Protein AF-A0A7V3K1T1-F1 (afdb_monomer_lite)

Foldseek 3Di:
DDDDDDDDDDDDDDDDDDDDDDDDDDDDDDDDDDDDDDDDDDDDDDDDDDDDDDDDPPPPDPCPDDDPVRVVVVVVVVVVVVVVVVVVVCVVCVVVVVVVVVVVVLVVLLVLLLVVCVVPPCQQLNSQQLQPHVHGDHRLLDPCNLVPDDLVRQLCCQQQPDPLEPGHHQDVVRVHDDHSSNSSSNSSNSNVSVVVSDPPVSPLPPCPVLVVCVVPPCVAQNSLQCGDPVHRRRLLDCLNLVPQDLVNQLCCQQCPDVVRPGHHCVSPDDPSSSVSNSVVSNVSVVVDDPLLQLLVVCCPPPCVAQNSQNCGDPNGNGRLLCVLLVDDLVRQLCCQQCNDDPGHGQEVVNPHRDYPSNSVSNSVSSNVSNPDDHDPDQDQQALVLLLVLCCVQPCVQQNSLQCGDPNGNDRCLDLVNLVVCDLVNLVVCQQCPDPPGPGDHCNVVDDPSNSSNNVVNSVVSNVVVVVVD

Sequence (469 aa):
MPVPRRGLQHQGGGLGRAAAAAAGLLPGGGGQRHRGGGYERPEPPDAVRRQPGDGGVTRVEPRTALTDTDRKLLIGLALTLVLVLVLGVVILAEPTRLTRTEAAFTRAAVARGEELFATHCATCHGPEGRGDGKTPAPGLNNRAFLEGATDADIQETITYGRPGTRMRAFGLQRGGPLGDQQIQDLVAFIRHWEAVAEVLPTPTPQVDPEALYASRCVQCHGLTGEGTAALPLALRAHAYLDQATEAAMRAQIQEGKPAIGMPACAPDLNEVQVDALVAFLQGWRASLPPLVDGETLYRRYCAVCHGAEGQGTALAPVDLRSAAAQSGEEALRRAIVEGRGAMPPWGWEAGGPLSREQVEALVQVLRRWGGAEPGPTPPAPDALRGAALFARHCASCHGDLGEGGAIVERAIRSAEVLDRTTPERLRSLLETGLPGRAMPAFKGVLSEQDVRDLLALFQKWKWALLFER

pLDDT: mean 77.16, std 18.24, range [28.92, 97.94]

Radius of gyration: 47.08 Å; chains: 1; bounding box: 145×68×111 Å

Secondary structure (DSSP, 8-state):
--PPPPP---------------------------------------------------------S--HHHHHHHHHHHHHHHHHHHHHHHHHHHHHHHHHHHHHHHHHHHHHHHHHHHHHTHHHH-TTSSS-SSS----SS-HHHHHHS-HHHHHHHHHH--TTSS----BGGGT-SB-HHHHHHHHHHHHHGGGT------------HHHHHHHHTHHHH-TTS---SS----TT-HHHHTT--HHHHHHHHHH-BGGGTBPP-TTT--HHHHHHHHHHHHHHHHHSPPTT-HHHHHHHHTHHHH-TTS---SSS---HHHHHHTS-HHHHHHHHHT-BTTBPP-BGGGT-SB-HHHHHHHHHHHHHHHHSPPPP-PPPP-HHHHHHHHHHHTHHHH-TTS---SS--S-TTSHHHHTT--HHHHHHHHHH-BTTTTB---BTTB-HHHHHHHHHHHHHHHHHHHH--

Structure (mmCIF, N/CA/C/O backbone):
data_AF-A0A7V3K1T1-F1
#
_entry.id   AF-A0A7V3K1T1-F1
#
loop_
_atom_site.group_PDB
_atom_site.id
_atom_site.type_symbol
_atom_site.label_atom_id
_atom_site.label_alt_id
_atom_site.label_comp_id
_atom_site.label_asym_id
_atom_site.label_entity_id
_atom_site.label_seq_id
_atom_site.pdbx_PDB_ins_code
_atom_site.Cartn_x
_atom_site.Cartn_y
_atom_site.Cartn_z
_atom_site.occupancy
_atom_site.B_iso_or_equiv
_atom_site.auth_seq_id
_atom_site.auth_comp_id
_atom_site.auth_asym_id
_atom_site.auth_atom_id
_atom_site.pdbx_PDB_model_num
ATOM 1 N N . MET A 1 1 ? 27.559 -18.312 32.005 1.00 41.06 1 MET A N 1
ATOM 2 C CA . MET A 1 1 ? 28.535 -18.324 30.894 1.00 41.06 1 MET A CA 1
ATOM 3 C C . MET A 1 1 ? 28.214 -17.203 29.901 1.00 41.06 1 MET A C 1
ATOM 5 O O . MET A 1 1 ? 27.396 -17.435 29.021 1.00 41.06 1 MET A O 1
ATOM 9 N N . PRO A 1 2 ? 28.790 -15.995 30.029 1.00 40.94 2 PRO A N 1
ATOM 10 C CA . PRO A 1 2 ? 28.776 -14.988 28.966 1.00 40.94 2 PRO A CA 1
ATOM 11 C C . PRO A 1 2 ? 30.156 -14.864 28.290 1.00 40.94 2 PRO A C 1
ATOM 13 O O . PRO A 1 2 ? 31.184 -14.857 28.964 1.00 40.94 2 PRO A O 1
ATOM 16 N N . VAL A 1 3 ? 30.182 -14.742 26.960 1.00 39.78 3 VAL A N 1
ATOM 17 C CA . VAL A 1 3 ? 31.407 -14.489 26.174 1.00 39.78 3 VAL A CA 1
ATOM 18 C C . VAL A 1 3 ? 31.577 -12.971 25.980 1.00 39.78 3 VAL A C 1
ATOM 20 O O . VAL A 1 3 ? 30.594 -12.305 25.648 1.00 39.78 3 VAL A O 1
ATOM 23 N N . PRO A 1 4 ? 32.775 -12.386 26.182 1.00 47.38 4 PRO A N 1
ATOM 24 C CA . PRO A 1 4 ? 32.963 -10.937 26.122 1.00 47.38 4 PRO A CA 1
ATOM 25 C C . PRO A 1 4 ? 33.127 -10.407 24.689 1.00 47.38 4 PRO A C 1
ATOM 27 O O . PRO A 1 4 ? 33.780 -11.023 23.845 1.00 47.38 4 PRO A O 1
ATOM 30 N N . ARG A 1 5 ? 32.614 -9.196 24.434 1.00 37.78 5 ARG A N 1
ATOM 31 C CA . ARG A 1 5 ? 32.938 -8.418 23.226 1.00 37.78 5 ARG A CA 1
ATOM 32 C C . ARG A 1 5 ? 34.354 -7.846 23.340 1.00 37.78 5 ARG A C 1
ATOM 34 O O . ARG A 1 5 ? 34.645 -7.109 24.279 1.00 37.78 5 ARG A O 1
ATOM 41 N N . ARG A 1 6 ? 35.218 -8.133 22.361 1.00 38.25 6 ARG A N 1
ATOM 42 C CA . ARG A 1 6 ? 36.515 -7.455 22.195 1.00 38.25 6 ARG A CA 1
ATOM 43 C C . ARG A 1 6 ? 36.308 -6.132 21.460 1.00 38.25 6 ARG A C 1
ATOM 45 O O . ARG A 1 6 ? 35.876 -6.136 20.313 1.00 38.25 6 ARG A O 1
ATOM 52 N N . GLY A 1 7 ? 36.648 -5.022 22.107 1.00 34.00 7 GLY A N 1
ATOM 53 C CA . GLY A 1 7 ? 36.913 -3.765 21.412 1.00 34.00 7 GLY A CA 1
ATOM 54 C C . GLY A 1 7 ? 38.353 -3.737 20.900 1.00 34.00 7 GLY A C 1
ATOM 55 O O . GLY A 1 7 ? 39.248 -4.277 21.552 1.00 34.00 7 GLY A O 1
ATOM 56 N N . LEU A 1 8 ? 38.579 -3.083 19.762 1.00 36.47 8 LEU A N 1
ATOM 57 C CA . LEU A 1 8 ? 39.904 -2.651 19.327 1.00 36.47 8 LEU A CA 1
ATOM 58 C C . LEU A 1 8 ? 39.848 -1.160 19.006 1.00 36.47 8 LEU A C 1
ATOM 60 O O . LEU A 1 8 ? 38.971 -0.691 18.285 1.00 36.47 8 LEU A O 1
ATOM 64 N N . GLN A 1 9 ? 40.770 -0.426 19.617 1.00 37.00 9 GLN A N 1
ATOM 65 C CA . GLN A 1 9 ? 40.949 1.008 19.447 1.00 37.00 9 GLN A CA 1
ATOM 66 C C . GLN A 1 9 ? 41.808 1.260 18.206 1.00 37.00 9 GLN A C 1
ATOM 68 O O . GLN A 1 9 ? 42.783 0.545 17.992 1.00 37.00 9 GLN A O 1
ATOM 73 N N . HIS A 1 10 ? 41.531 2.333 17.470 1.00 34.31 10 HIS A N 1
ATOM 74 C CA . HIS A 1 10 ? 42.547 2.996 16.656 1.00 34.31 10 HIS A CA 1
ATOM 75 C C . HIS A 1 10 ? 42.448 4.508 16.858 1.00 34.31 10 HIS A C 1
ATOM 77 O O . HIS A 1 10 ? 41.385 5.103 16.695 1.00 34.31 10 HIS A O 1
ATOM 83 N N . GLN A 1 11 ? 43.568 5.114 17.253 1.00 36.53 11 GLN A N 1
ATOM 84 C CA . GLN A 1 11 ? 43.743 6.562 17.322 1.00 36.53 11 GLN A CA 1
ATOM 85 C C . GLN A 1 11 ? 44.479 7.067 16.078 1.00 36.53 11 GLN A C 1
ATOM 87 O O . GLN A 1 11 ? 45.359 6.379 15.567 1.00 36.53 11 GLN A O 1
ATOM 92 N N . GLY A 1 12 ? 44.225 8.333 15.735 1.00 31.45 12 GLY A N 1
ATOM 93 C CA . GLY A 1 12 ? 45.253 9.233 15.204 1.00 31.45 12 GLY A CA 1
ATOM 94 C C . GLY A 1 12 ? 45.353 9.343 13.682 1.00 31.45 12 GLY A C 1
ATOM 95 O O . GLY A 1 12 ? 45.564 8.356 12.988 1.00 31.45 12 GLY A O 1
ATOM 96 N N . GLY A 1 13 ? 45.290 10.583 13.182 1.00 28.92 13 GLY A N 1
ATOM 97 C CA . GLY A 1 13 ? 45.621 10.915 11.790 1.00 28.92 13 GLY A CA 1
ATOM 98 C C . GLY A 1 13 ? 44.595 11.809 11.097 1.00 28.92 13 GLY A C 1
ATOM 99 O O . GLY A 1 13 ? 43.951 11.383 10.146 1.00 28.92 13 GLY A O 1
ATOM 100 N N . GLY A 1 14 ? 44.425 13.048 11.563 1.00 31.55 14 GLY A N 1
ATOM 101 C CA . GLY A 1 14 ? 43.681 14.049 10.793 1.00 31.55 14 GLY A CA 1
ATOM 102 C C . GLY A 1 14 ? 44.547 14.686 9.702 1.00 31.55 14 GLY A C 1
ATOM 103 O O . GLY A 1 14 ? 45.769 14.667 9.810 1.00 31.55 14 GLY A O 1
ATOM 104 N N . LEU A 1 15 ? 43.907 15.291 8.697 1.00 35.00 15 LEU A N 1
ATOM 105 C CA . LEU A 1 15 ? 44.185 16.648 8.192 1.00 35.00 15 LEU A CA 1
ATOM 106 C C . LEU A 1 15 ? 43.152 17.005 7.105 1.00 35.00 15 LEU A C 1
ATOM 108 O O . LEU A 1 15 ? 42.730 16.156 6.323 1.00 35.00 15 LEU A O 1
ATOM 112 N N . GLY A 1 16 ? 42.685 18.255 7.108 1.00 32.28 16 GLY A N 1
ATOM 113 C CA . GLY A 1 16 ? 41.546 18.687 6.293 1.00 32.28 16 GLY A CA 1
ATOM 114 C C . GLY A 1 16 ? 41.885 18.954 4.824 1.00 32.28 16 GLY A C 1
ATOM 115 O O . GLY A 1 16 ? 43.001 19.343 4.486 1.00 32.28 16 GLY A O 1
ATOM 116 N N . ARG A 1 17 ? 40.881 18.823 3.950 1.00 34.41 17 ARG A N 1
ATOM 117 C CA . ARG A 1 17 ? 40.935 19.321 2.569 1.00 34.41 17 ARG A CA 1
ATOM 118 C C . ARG A 1 17 ? 40.365 20.736 2.499 1.00 34.41 17 ARG A C 1
ATOM 120 O O . ARG A 1 17 ? 39.154 20.913 2.427 1.00 34.41 17 ARG A O 1
ATOM 127 N N . ALA A 1 18 ? 41.250 21.728 2.499 1.00 32.50 18 ALA A N 1
ATOM 128 C CA . ALA A 1 18 ? 40.925 23.076 2.045 1.00 32.50 18 ALA A CA 1
ATOM 129 C C . ALA A 1 18 ? 41.037 23.156 0.512 1.00 32.50 18 ALA A C 1
ATOM 131 O O . ALA A 1 18 ? 41.880 22.490 -0.091 1.00 32.50 18 ALA A O 1
ATOM 132 N N . ALA A 1 19 ? 40.193 23.976 -0.111 1.00 36.78 19 ALA A N 1
ATOM 133 C CA . ALA A 1 19 ? 40.295 24.304 -1.528 1.00 36.78 19 ALA A CA 1
ATOM 134 C C . ALA A 1 19 ? 41.406 25.339 -1.777 1.00 36.78 19 ALA A C 1
ATOM 136 O O . ALA A 1 19 ? 41.605 26.235 -0.958 1.00 36.78 19 ALA A O 1
ATOM 137 N N . ALA A 1 20 ? 42.065 25.269 -2.936 1.00 32.50 20 ALA A N 1
ATOM 138 C CA . ALA A 1 20 ? 42.825 26.384 -3.501 1.00 32.50 20 ALA A CA 1
ATOM 139 C C . ALA A 1 20 ? 42.982 26.223 -5.020 1.00 32.50 20 ALA A C 1
ATOM 141 O O . ALA A 1 20 ? 43.190 25.117 -5.517 1.00 32.50 20 ALA A O 1
ATOM 142 N N . ALA A 1 21 ? 42.915 27.344 -5.737 1.00 37.44 21 ALA A N 1
ATOM 143 C CA . ALA A 1 21 ? 43.269 27.454 -7.147 1.00 37.44 21 ALA A CA 1
ATOM 144 C C . ALA A 1 21 ? 44.612 28.189 -7.300 1.00 37.44 21 ALA A C 1
ATOM 146 O O . ALA A 1 21 ? 44.905 29.100 -6.529 1.00 37.44 21 ALA A O 1
ATOM 147 N N . ALA A 1 22 ? 45.388 27.819 -8.319 1.00 31.42 22 ALA A N 1
ATOM 148 C CA . ALA A 1 22 ? 46.518 28.561 -8.895 1.00 31.42 22 ALA A CA 1
ATOM 149 C C . ALA A 1 22 ? 46.812 27.906 -10.267 1.00 31.42 22 ALA A C 1
ATOM 151 O O . ALA A 1 22 ? 46.767 26.684 -10.353 1.00 31.42 22 ALA A O 1
ATOM 152 N N . ALA A 1 23 ? 47.016 28.562 -11.414 1.00 34.00 23 ALA A N 1
ATOM 153 C CA . ALA A 1 23 ? 47.494 29.907 -11.747 1.00 34.00 23 ALA A CA 1
ATOM 154 C C . ALA A 1 23 ? 48.959 30.175 -11.356 1.00 34.00 23 ALA A C 1
ATOM 156 O O . ALA A 1 23 ? 49.234 30.573 -10.230 1.00 34.00 23 ALA A O 1
ATOM 157 N N . GLY A 1 24 ? 49.884 30.056 -12.320 1.00 32.94 24 GLY A N 1
ATOM 158 C CA . GLY A 1 24 ? 51.157 30.782 -12.247 1.00 32.94 24 GLY A CA 1
ATOM 159 C C . GLY A 1 24 ? 52.410 30.115 -12.827 1.00 32.94 24 GLY A C 1
ATOM 160 O O . GLY A 1 24 ? 52.912 29.143 -12.282 1.00 32.94 24 GLY A O 1
ATOM 161 N N . LEU A 1 25 ? 52.985 30.824 -13.806 1.00 34.50 25 LEU A N 1
ATOM 162 C CA . LEU A 1 25 ? 54.395 31.253 -13.846 1.00 34.50 25 LEU A CA 1
ATOM 163 C C . LEU A 1 25 ? 55.496 30.328 -14.409 1.00 34.50 25 LEU A C 1
ATOM 165 O O . LEU A 1 25 ? 55.768 29.221 -13.958 1.00 34.50 25 LEU A O 1
ATOM 169 N N . LEU A 1 26 ? 56.215 30.932 -15.362 1.00 45.44 26 LEU A N 1
ATOM 170 C CA . LEU A 1 26 ? 57.571 30.609 -15.805 1.00 45.44 26 LEU A CA 1
ATOM 171 C C . LEU A 1 26 ? 58.584 30.808 -14.663 1.00 45.44 26 LEU A C 1
ATOM 173 O O . LEU A 1 26 ? 58.373 31.655 -13.791 1.00 45.44 26 LEU A O 1
ATOM 177 N N . PRO A 1 27 ? 59.764 30.180 -14.770 1.00 48.81 27 PRO A N 1
ATOM 178 C CA . PRO A 1 27 ? 60.975 30.998 -14.702 1.00 48.81 27 PRO A CA 1
ATOM 179 C C . PRO A 1 27 ? 62.009 30.632 -15.777 1.00 48.81 27 PRO A C 1
ATOM 181 O O . PRO A 1 27 ? 62.099 29.494 -16.232 1.00 48.81 27 PRO A O 1
ATOM 184 N N . GLY A 1 28 ? 62.834 31.609 -16.154 1.00 38.50 28 GLY A N 1
ATOM 185 C CA . GLY A 1 28 ? 64.087 31.367 -16.872 1.00 38.50 28 GLY A CA 1
ATOM 186 C C . GLY A 1 28 ? 65.295 31.514 -15.945 1.00 38.50 28 GLY A C 1
ATOM 187 O O . GLY A 1 28 ? 65.169 32.040 -14.840 1.00 38.50 28 GLY A O 1
ATOM 188 N N . GLY A 1 29 ? 66.480 31.130 -16.426 1.00 34.00 29 GLY A N 1
ATOM 189 C CA . GLY A 1 29 ? 67.748 31.571 -15.838 1.00 34.00 29 GLY A CA 1
ATOM 190 C C . GLY A 1 29 ? 68.872 30.533 -15.814 1.00 34.00 29 GLY A C 1
ATOM 191 O O . GLY A 1 29 ? 68.655 29.370 -15.502 1.00 34.00 29 GLY A O 1
ATOM 192 N N . GLY A 1 30 ? 70.096 31.016 -16.052 1.00 32.69 30 GLY A N 1
ATOM 193 C CA . GLY A 1 30 ? 71.321 30.410 -15.520 1.00 32.69 30 GLY A CA 1
ATOM 194 C C . GLY A 1 30 ? 71.983 29.325 -16.371 1.00 32.69 30 GLY A C 1
ATOM 195 O O . GLY A 1 30 ? 71.733 28.140 -16.191 1.00 32.69 30 GLY A O 1
ATO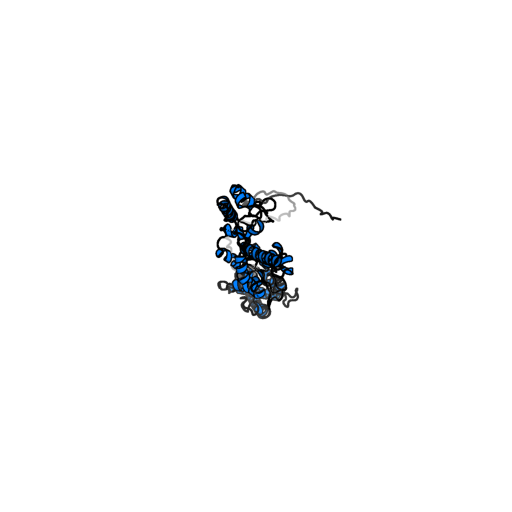M 196 N N . GLY A 1 31 ? 72.937 29.719 -17.217 1.00 39.06 31 GLY A N 1
ATOM 197 C CA . GLY A 1 31 ? 73.970 28.794 -17.695 1.00 39.06 31 GLY A CA 1
ATOM 198 C C . GLY A 1 31 ? 75.187 28.787 -16.765 1.00 39.06 31 GLY A C 1
ATOM 199 O O . GLY A 1 31 ? 75.451 29.781 -16.089 1.00 39.06 31 GLY A O 1
ATOM 200 N N . GLN A 1 32 ? 75.990 27.720 -16.796 1.00 37.66 32 GLN A N 1
ATOM 201 C CA . GLN A 1 32 ? 77.400 27.784 -16.395 1.00 37.66 32 GLN A CA 1
ATOM 202 C C . GLN A 1 32 ? 78.265 26.744 -17.127 1.00 37.66 32 GLN A C 1
ATOM 204 O O . GLN A 1 32 ? 77.771 25.863 -17.824 1.00 37.66 32 GLN A O 1
ATOM 209 N N . ARG A 1 33 ? 79.581 26.954 -17.054 1.00 41.62 33 ARG A N 1
ATOM 210 C CA . ARG A 1 33 ? 80.628 26.328 -17.882 1.00 41.62 33 ARG A CA 1
ATOM 211 C C . ARG A 1 33 ? 81.125 25.022 -17.249 1.00 41.62 33 ARG A C 1
ATOM 213 O O . ARG A 1 33 ? 81.085 24.918 -16.032 1.00 41.62 33 ARG A O 1
ATOM 220 N N . HIS A 1 34 ? 81.768 24.140 -18.025 1.00 37.50 34 HIS A N 1
ATOM 221 C CA . HIS A 1 34 ? 83.232 23.914 -17.952 1.00 37.50 34 HIS A CA 1
ATOM 222 C C . HIS A 1 34 ? 83.733 22.783 -18.881 1.00 37.50 34 HIS A C 1
ATOM 224 O O . HIS A 1 34 ? 83.041 21.796 -19.047 1.00 37.50 34 HIS A O 1
ATOM 230 N N . ARG A 1 35 ? 84.963 22.977 -19.412 1.00 40.00 35 ARG A N 1
ATOM 231 C CA . ARG A 1 35 ? 86.059 22.020 -19.765 1.00 40.00 35 ARG A CA 1
ATOM 232 C C . ARG A 1 35 ? 85.698 20.631 -20.359 1.00 40.00 35 ARG A C 1
ATOM 234 O O . ARG A 1 35 ? 84.868 19.926 -19.823 1.00 40.00 35 ARG A O 1
ATOM 241 N N . GLY A 1 36 ? 86.393 20.093 -21.365 1.00 37.91 36 GLY A N 1
ATOM 242 C CA . GLY A 1 36 ? 87.616 20.521 -22.063 1.00 37.91 36 GLY A CA 1
ATOM 243 C C . GLY A 1 36 ? 88.569 19.332 -22.297 1.00 37.91 36 GLY A C 1
ATOM 244 O O . GLY A 1 36 ? 88.809 18.570 -21.368 1.00 37.91 36 GLY A O 1
ATOM 245 N N . GLY A 1 37 ? 89.130 19.195 -23.504 1.00 35.72 37 GLY A N 1
ATOM 246 C CA . GLY A 1 37 ? 90.118 18.162 -23.859 1.00 35.72 37 GLY A CA 1
ATOM 247 C C . GLY A 1 37 ? 90.673 18.366 -25.278 1.00 35.72 37 GLY A C 1
ATOM 248 O O . GLY A 1 37 ? 89.904 18.685 -26.180 1.00 35.72 37 GLY A O 1
ATOM 249 N N . GLY A 1 38 ? 91.998 18.250 -25.454 1.00 39.59 38 GLY A N 1
ATOM 250 C CA . GLY A 1 38 ? 92.668 18.200 -26.773 1.00 39.59 38 GLY A CA 1
ATOM 251 C C . GLY A 1 38 ? 92.650 16.777 -27.361 1.00 39.59 38 GLY A C 1
ATOM 252 O O . GLY A 1 38 ? 91.984 15.912 -26.803 1.00 39.59 38 GLY A O 1
ATOM 253 N N . TYR A 1 39 ? 93.368 16.423 -28.430 1.00 33.09 39 TYR A N 1
ATOM 254 C CA . TYR A 1 39 ? 94.372 17.128 -29.261 1.00 33.09 39 TYR A CA 1
ATOM 255 C C . TYR A 1 39 ? 93.810 17.343 -30.703 1.00 33.09 39 TYR A C 1
ATOM 257 O O . TYR A 1 39 ? 92.598 17.252 -30.870 1.00 33.09 39 TYR A O 1
ATOM 265 N N . GLU A 1 40 ? 94.504 17.716 -31.790 1.00 40.50 40 GLU A N 1
ATOM 266 C CA . GLU A 1 40 ? 95.937 17.800 -32.162 1.00 40.50 40 GLU A CA 1
ATOM 267 C C . GLU A 1 40 ? 96.151 18.963 -33.184 1.00 40.50 40 GLU A C 1
ATOM 269 O O . GLU A 1 40 ? 95.310 19.856 -33.305 1.00 40.50 40 GLU A O 1
ATOM 274 N N . ARG A 1 41 ? 97.243 18.949 -33.966 1.00 47.03 41 ARG A N 1
ATOM 275 C CA . ARG A 1 41 ? 97.432 19.679 -35.237 1.00 47.03 41 ARG A CA 1
ATOM 276 C C . ARG A 1 41 ? 98.043 18.752 -36.295 1.00 47.03 41 ARG A C 1
ATOM 278 O O . ARG A 1 41 ? 98.907 17.953 -35.950 1.00 47.03 41 ARG A O 1
ATOM 285 N N . PRO A 1 42 ? 97.727 18.979 -37.578 1.00 44.06 42 PRO A N 1
ATOM 286 C CA . PRO A 1 42 ? 98.706 18.852 -38.660 1.00 44.06 42 PRO A CA 1
ATOM 287 C C . PRO A 1 42 ? 99.164 20.227 -39.181 1.00 44.06 42 PRO A C 1
ATOM 289 O O . PRO A 1 42 ? 98.454 21.227 -39.054 1.00 44.06 42 PRO A O 1
ATOM 292 N N . GLU A 1 43 ? 100.362 20.268 -39.759 1.00 49.09 43 GLU A N 1
ATOM 293 C CA . GLU A 1 43 ? 101.014 21.465 -40.312 1.00 49.09 43 GLU A CA 1
ATOM 294 C C . GLU A 1 43 ? 100.495 21.857 -41.718 1.00 49.09 43 GLU A C 1
ATOM 296 O O . GLU A 1 43 ? 99.854 21.042 -42.388 1.00 49.09 43 GLU A O 1
ATOM 301 N N . PRO A 1 44 ? 100.727 23.106 -42.181 1.00 52.28 44 PRO A N 1
ATOM 302 C CA . PRO A 1 44 ? 100.173 23.605 -43.439 1.00 52.28 44 PRO A CA 1
ATOM 303 C C . PRO A 1 44 ? 101.093 23.354 -44.650 1.00 52.28 44 PRO A C 1
ATOM 305 O O . PRO A 1 44 ? 102.298 23.583 -44.549 1.00 52.28 44 PRO A O 1
ATOM 308 N N . PRO A 1 45 ? 100.547 23.014 -45.833 1.00 48.84 45 PRO A N 1
ATOM 309 C CA . PRO A 1 45 ? 101.278 23.105 -47.090 1.00 48.84 45 PRO A CA 1
ATOM 310 C C . PRO A 1 45 ? 101.134 24.498 -47.732 1.00 48.84 45 PRO A C 1
ATOM 312 O O . PRO A 1 45 ? 100.054 24.907 -48.153 1.00 48.84 45 PRO A O 1
ATOM 315 N N . ASP A 1 46 ? 102.267 25.195 -47.792 1.00 44.84 46 ASP A N 1
ATOM 316 C CA . ASP A 1 46 ? 102.725 26.173 -48.790 1.00 44.84 46 ASP A CA 1
ATOM 317 C C . ASP A 1 46 ? 101.757 27.176 -49.450 1.00 44.84 46 ASP A C 1
ATOM 319 O O . ASP A 1 46 ? 100.880 26.872 -50.263 1.00 44.84 46 ASP A O 1
ATOM 323 N N . ALA A 1 47 ? 102.079 28.454 -49.235 1.00 48.69 47 ALA A N 1
ATOM 324 C CA . ALA A 1 47 ? 101.495 29.591 -49.932 1.00 48.69 47 ALA A CA 1
ATOM 325 C C . ALA A 1 47 ? 101.912 29.644 -51.419 1.00 48.69 47 ALA A C 1
ATOM 327 O O . ALA A 1 47 ? 102.909 30.271 -51.791 1.00 48.69 47 ALA A O 1
ATOM 328 N N . VAL A 1 48 ? 101.099 29.060 -52.305 1.00 46.97 48 VAL A N 1
ATOM 329 C CA . VAL A 1 48 ? 101.254 29.235 -53.759 1.00 46.97 48 VAL A CA 1
ATOM 330 C C . VAL A 1 48 ? 100.771 30.624 -54.189 1.00 46.97 48 VAL A C 1
ATOM 332 O O . VAL A 1 48 ? 99.585 30.884 -54.393 1.00 46.97 48 VAL A O 1
ATOM 335 N N . ARG A 1 49 ? 101.742 31.517 -54.379 1.00 50.84 49 ARG A N 1
ATOM 336 C CA . ARG A 1 49 ? 101.608 32.844 -54.997 1.00 50.84 49 ARG A CA 1
ATOM 337 C C . ARG A 1 49 ? 100.881 32.767 -56.352 1.00 50.84 49 ARG A C 1
ATOM 339 O O . ARG A 1 49 ? 101.362 32.101 -57.267 1.00 50.84 49 ARG A O 1
ATOM 346 N N . ARG A 1 50 ? 99.793 33.527 -56.533 1.00 38.84 50 ARG A N 1
ATOM 347 C CA . ARG A 1 50 ? 99.236 33.859 -57.862 1.00 38.84 50 ARG A CA 1
ATOM 348 C C . ARG A 1 50 ? 99.107 35.371 -58.056 1.00 38.84 50 ARG A C 1
ATOM 350 O O . ARG A 1 50 ? 99.033 36.132 -57.097 1.00 38.84 50 ARG A O 1
ATOM 357 N N . GLN A 1 51 ? 99.218 35.772 -59.318 1.00 46.28 51 GLN A N 1
ATOM 358 C CA . GLN A 1 51 ? 99.443 37.141 -59.792 1.00 46.28 51 GLN A CA 1
ATOM 359 C C . GLN A 1 51 ? 98.151 37.981 -59.833 1.00 46.28 51 GLN A C 1
ATOM 361 O O . GLN A 1 51 ? 97.062 37.405 -59.863 1.00 46.28 51 GLN A O 1
ATOM 366 N N . PRO A 1 52 ? 98.248 39.326 -59.875 1.00 52.94 52 PRO A N 1
ATOM 367 C CA . PRO A 1 52 ? 97.099 40.180 -60.161 1.00 52.94 52 PRO A CA 1
ATOM 368 C C . PRO A 1 52 ? 96.651 39.978 -61.615 1.00 52.94 52 PRO A C 1
ATOM 370 O O . PRO A 1 52 ? 97.456 40.117 -62.535 1.00 52.94 52 PRO A O 1
ATOM 373 N N . GLY A 1 53 ? 95.377 39.643 -61.818 1.00 41.22 53 GLY A N 1
ATOM 374 C CA . GLY A 1 53 ? 94.834 39.300 -63.130 1.00 41.22 53 GLY A CA 1
ATOM 375 C C . GLY A 1 53 ? 93.342 39.592 -63.243 1.00 41.22 53 GLY A C 1
ATOM 376 O O . GLY A 1 53 ? 92.530 38.783 -62.816 1.00 41.22 53 GLY A O 1
ATOM 377 N N . ASP A 1 54 ? 93.062 40.741 -63.854 1.00 42.34 54 ASP A N 1
ATOM 378 C CA . ASP A 1 54 ? 91.851 41.164 -64.569 1.00 42.34 54 ASP A CA 1
ATOM 379 C C . ASP A 1 54 ? 90.451 41.132 -63.918 1.00 42.34 54 ASP A C 1
ATOM 381 O O . ASP A 1 54 ? 90.060 40.250 -63.155 1.00 42.34 54 ASP A O 1
ATOM 385 N N . GLY A 1 55 ? 89.648 42.130 -64.301 1.00 52.72 55 GLY A N 1
ATOM 386 C CA . GLY A 1 55 ? 88.283 42.373 -63.827 1.00 52.72 55 GLY A CA 1
ATOM 387 C C . GLY A 1 55 ? 87.240 41.440 -64.445 1.00 52.72 55 GLY A C 1
ATOM 388 O O . GLY A 1 55 ? 86.283 41.896 -65.070 1.00 52.72 55 GLY A O 1
ATOM 389 N N . GLY A 1 56 ? 87.408 40.130 -64.276 1.00 44.31 56 GLY A N 1
ATOM 390 C CA . GLY A 1 56 ? 86.443 39.133 -64.728 1.00 44.31 56 GLY A CA 1
ATOM 391 C C . GLY A 1 56 ? 85.216 39.063 -63.819 1.00 44.31 56 GLY A C 1
ATOM 392 O O . GLY A 1 56 ? 85.248 38.384 -62.793 1.00 44.31 56 GLY A O 1
ATOM 393 N N . VAL A 1 57 ? 84.104 39.690 -64.221 1.00 54.41 57 VAL A N 1
ATOM 394 C CA . VAL A 1 57 ? 82.780 39.366 -63.664 1.00 54.41 57 VAL A CA 1
ATOM 395 C C . VAL A 1 57 ? 82.510 37.893 -63.961 1.00 54.41 57 VAL A C 1
ATOM 397 O O . VAL A 1 57 ? 82.172 37.530 -65.089 1.00 54.41 57 VAL A O 1
ATOM 400 N N . THR A 1 58 ? 82.658 37.031 -62.956 1.00 56.16 58 THR A N 1
ATOM 401 C CA . THR A 1 58 ? 82.254 35.631 -63.057 1.00 56.16 58 THR A CA 1
ATOM 402 C C . THR A 1 58 ? 80.737 35.586 -63.158 1.00 56.16 58 THR A C 1
ATOM 404 O O . THR A 1 58 ? 80.016 35.593 -62.160 1.00 56.16 58 THR A O 1
ATOM 407 N N . ARG A 1 59 ? 80.236 35.557 -64.399 1.00 55.53 59 ARG A N 1
ATOM 408 C CA . ARG A 1 59 ? 78.847 35.211 -64.690 1.00 55.53 59 ARG A CA 1
ATOM 409 C C . ARG A 1 59 ? 78.599 33.843 -64.064 1.00 55.53 59 ARG A C 1
ATOM 411 O O . ARG A 1 59 ? 79.054 32.827 -64.582 1.00 55.53 59 ARG A O 1
ATOM 418 N N . VAL A 1 60 ? 77.893 33.837 -62.938 1.00 59.03 60 VAL A N 1
ATOM 419 C CA . VAL A 1 60 ? 77.322 32.621 -62.369 1.00 59.03 60 VAL A CA 1
ATOM 420 C C . VAL A 1 60 ? 76.271 32.162 -63.371 1.00 59.03 60 VAL A C 1
ATOM 422 O O . VAL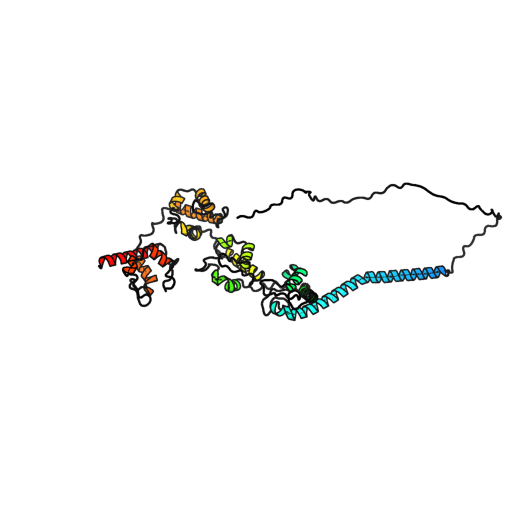 A 1 60 ? 75.155 32.678 -63.391 1.00 59.03 60 VAL A O 1
ATOM 425 N N . GLU A 1 61 ? 76.672 31.255 -64.261 1.00 55.47 61 GLU A N 1
ATOM 426 C CA . GLU A 1 61 ? 75.763 30.551 -65.161 1.00 55.47 61 GLU A CA 1
ATOM 427 C C . GLU A 1 61 ? 74.615 29.986 -64.308 1.00 55.47 61 GLU A C 1
ATOM 429 O O . GLU A 1 61 ? 74.879 29.276 -63.327 1.00 55.47 61 GLU A O 1
ATOM 434 N N . PRO A 1 62 ? 73.345 30.316 -64.606 1.00 58.84 62 PRO A N 1
ATOM 435 C CA . PRO A 1 62 ? 72.236 29.776 -63.841 1.00 58.84 62 PRO A CA 1
ATOM 436 C C . PRO A 1 62 ? 72.266 28.249 -63.950 1.00 58.84 62 PRO A C 1
ATOM 438 O O . PRO A 1 62 ? 72.359 27.698 -65.046 1.00 58.84 62 PRO A O 1
ATOM 441 N N . ARG A 1 63 ? 72.176 27.551 -62.810 1.00 59.06 63 ARG A N 1
ATOM 442 C CA . ARG A 1 63 ? 72.031 26.087 -62.761 1.00 59.06 63 ARG A CA 1
ATOM 443 C C . ARG A 1 63 ? 70.681 25.692 -63.375 1.00 59.06 63 ARG A C 1
ATOM 445 O O . ARG A 1 63 ? 69.688 25.546 -62.672 1.00 59.06 63 ARG A O 1
ATOM 452 N N . THR A 1 64 ? 70.645 25.552 -64.696 1.00 62.91 64 THR A N 1
ATOM 453 C CA . THR A 1 64 ? 69.440 25.229 -65.480 1.00 62.91 64 THR A CA 1
ATOM 454 C C . THR A 1 64 ? 69.136 23.732 -65.526 1.00 62.91 64 THR A C 1
ATOM 456 O O . THR A 1 64 ? 67.994 23.350 -65.765 1.00 62.91 64 THR A O 1
ATOM 459 N N . ALA A 1 65 ? 70.128 22.875 -65.267 1.00 68.50 65 ALA A N 1
ATOM 460 C CA . ALA A 1 65 ? 69.976 21.424 -65.239 1.00 68.50 65 ALA A CA 1
ATOM 461 C C . ALA A 1 65 ? 70.086 20.873 -63.807 1.00 68.50 65 ALA A C 1
ATOM 463 O O . ALA A 1 65 ? 71.130 21.000 -63.166 1.00 68.50 65 ALA A O 1
ATOM 464 N N . LEU A 1 66 ? 69.023 20.214 -63.329 1.00 75.31 66 LEU A N 1
ATOM 465 C CA . LEU A 1 66 ? 69.047 19.446 -62.079 1.00 75.31 66 LEU A CA 1
ATOM 466 C C . LEU A 1 66 ? 70.005 18.257 -62.190 1.00 75.31 66 LEU A C 1
ATOM 468 O O . LEU A 1 66 ? 69.933 17.495 -63.162 1.00 75.31 66 LEU A O 1
ATOM 472 N N . THR A 1 67 ? 70.830 18.052 -61.162 1.00 84.69 67 THR A N 1
ATOM 473 C CA . THR A 1 67 ? 71.678 16.862 -61.040 1.00 84.69 67 THR A CA 1
ATOM 474 C C . THR A 1 67 ? 70.844 15.619 -60.714 1.00 84.69 67 THR A C 1
ATOM 476 O O . THR A 1 67 ? 69.689 15.707 -60.292 1.00 84.69 67 THR A O 1
ATOM 479 N N . ASP A 1 68 ? 71.423 14.431 -60.896 1.00 86.00 68 ASP A N 1
ATOM 480 C CA . ASP A 1 68 ? 70.770 13.163 -60.543 1.00 86.00 68 ASP A CA 1
ATOM 481 C C . ASP A 1 68 ? 70.403 13.090 -59.043 1.00 86.00 68 ASP A C 1
ATOM 483 O O . ASP A 1 68 ? 69.330 12.607 -58.678 1.00 86.00 68 ASP A O 1
ATOM 487 N N . THR A 1 69 ? 71.237 13.674 -58.176 1.00 87.25 69 THR A N 1
ATOM 488 C CA . THR A 1 69 ? 70.956 13.829 -56.742 1.00 87.25 69 THR A CA 1
ATOM 489 C C . THR A 1 69 ? 69.740 14.725 -56.496 1.00 87.25 69 THR A C 1
ATOM 491 O O . THR A 1 69 ? 68.856 14.342 -55.732 1.00 87.25 69 THR A O 1
ATOM 494 N N . ASP A 1 70 ? 69.638 15.870 -57.181 1.00 88.88 70 ASP A N 1
ATOM 495 C CA . ASP A 1 70 ? 68.497 16.789 -57.031 1.00 88.88 70 ASP A CA 1
ATOM 496 C C . ASP A 1 70 ? 67.184 16.125 -57.478 1.00 88.88 70 ASP A C 1
ATOM 498 O O . ASP A 1 70 ? 66.152 16.265 -56.821 1.00 88.88 70 ASP A O 1
ATOM 502 N N . ARG A 1 71 ? 67.220 15.335 -58.562 1.00 89.88 71 ARG A N 1
ATOM 503 C CA . ARG A 1 71 ? 66.061 14.557 -59.038 1.00 89.88 71 ARG A CA 1
ATOM 504 C C . ARG A 1 71 ? 65.614 13.521 -58.007 1.00 89.88 71 ARG A C 1
ATOM 506 O O . ARG A 1 71 ? 64.424 13.431 -57.714 1.00 89.88 71 ARG A O 1
ATOM 513 N N . LYS A 1 72 ? 66.554 12.769 -57.425 1.00 90.81 72 LYS A N 1
ATOM 514 C CA . LYS A 1 72 ? 66.272 11.776 -56.372 1.00 90.81 72 LYS A CA 1
ATOM 515 C C . LYS A 1 72 ? 65.697 12.427 -55.110 1.00 90.81 72 LYS A C 1
ATOM 517 O O . LYS A 1 72 ? 64.743 11.898 -54.544 1.00 90.81 72 LYS A O 1
ATOM 522 N N . LEU A 1 73 ? 66.212 13.594 -54.715 1.00 93.56 73 LEU A N 1
ATOM 523 C CA . LEU A 1 73 ? 65.683 14.373 -53.590 1.00 93.56 73 LEU A CA 1
ATOM 524 C C . LEU A 1 73 ? 64.263 14.893 -53.856 1.00 93.56 73 LEU A C 1
ATOM 526 O O . LEU A 1 73 ? 63.410 14.768 -52.981 1.00 93.56 73 LEU A O 1
ATOM 530 N N . LEU A 1 74 ? 63.972 15.407 -55.057 1.00 93.56 74 LEU A N 1
ATOM 531 C CA . LEU A 1 74 ? 62.616 15.835 -55.422 1.00 93.56 74 LEU A CA 1
ATOM 532 C C . LEU A 1 74 ? 61.618 14.672 -55.464 1.00 93.56 74 LEU A C 1
ATOM 534 O O . LEU A 1 74 ? 60.493 14.834 -55.000 1.00 93.56 74 LEU A O 1
ATOM 538 N N . ILE A 1 75 ? 62.021 13.497 -55.961 1.00 94.56 75 ILE A N 1
ATOM 539 C CA . ILE A 1 75 ? 61.184 12.287 -55.922 1.00 94.56 75 ILE A CA 1
ATOM 540 C C . ILE A 1 75 ? 60.913 11.877 -54.466 1.00 94.56 75 ILE A C 1
ATOM 542 O O . ILE A 1 75 ? 59.764 11.633 -54.107 1.00 94.56 75 ILE A O 1
ATOM 546 N N . GLY A 1 76 ? 61.939 11.863 -53.607 1.00 94.88 76 GLY A N 1
ATOM 547 C CA . GLY A 1 76 ? 61.789 11.570 -52.177 1.00 94.88 76 GLY A CA 1
ATOM 548 C C . GLY A 1 76 ? 60.864 12.557 -51.455 1.00 94.88 76 GLY A C 1
ATOM 549 O O . GLY A 1 76 ? 59.980 12.138 -50.708 1.00 94.88 76 GLY A O 1
ATOM 550 N N . LEU A 1 77 ? 61.004 13.858 -51.726 1.00 96.00 77 LEU A N 1
ATOM 551 C CA . LEU A 1 77 ? 60.123 14.899 -51.192 1.00 96.00 77 LEU A CA 1
ATOM 552 C C . LEU A 1 77 ? 58.682 14.730 -51.689 1.00 96.00 77 LEU A C 1
ATOM 554 O O . LEU A 1 77 ? 57.761 14.763 -50.879 1.00 96.00 77 LEU A O 1
ATOM 558 N N . ALA A 1 78 ? 58.475 14.497 -52.988 1.00 95.88 78 ALA A N 1
ATOM 559 C CA . ALA A 1 78 ? 57.148 14.281 -53.560 1.00 95.88 78 ALA A CA 1
ATOM 560 C C . ALA A 1 78 ? 56.463 13.042 -52.960 1.00 95.88 78 ALA A C 1
ATOM 562 O O . ALA A 1 78 ? 55.312 13.128 -52.543 1.00 95.88 78 ALA A O 1
ATOM 563 N N . LEU A 1 79 ? 57.178 11.919 -52.832 1.00 97.06 79 LEU A N 1
ATOM 564 C CA . LEU A 1 79 ? 56.668 10.710 -52.175 1.00 97.06 79 LEU A CA 1
ATOM 565 C C . LEU A 1 79 ? 56.351 10.947 -50.692 1.00 97.06 79 LEU A C 1
ATOM 567 O O . LEU A 1 79 ? 55.334 10.463 -50.202 1.00 97.06 79 LEU A O 1
ATOM 571 N N . THR A 1 80 ? 57.171 11.733 -49.989 1.00 96.62 80 THR A N 1
ATOM 572 C CA . THR A 1 80 ? 56.929 12.099 -48.583 1.00 96.62 80 THR A CA 1
ATOM 573 C C . THR A 1 80 ? 55.687 12.981 -48.446 1.00 96.62 80 THR A C 1
ATOM 575 O O . THR A 1 80 ? 54.851 12.729 -47.584 1.00 96.62 80 THR A O 1
ATOM 578 N N . LEU A 1 81 ? 55.511 13.976 -49.322 1.00 97.06 81 LEU A N 1
ATOM 579 C CA . LEU A 1 81 ? 54.323 14.835 -49.352 1.00 97.06 81 LEU A CA 1
ATOM 580 C C . LEU A 1 81 ? 53.056 14.048 -49.715 1.00 97.06 81 LEU A C 1
ATOM 582 O O . LEU A 1 81 ? 52.018 14.266 -49.097 1.00 97.06 81 LEU A O 1
ATOM 586 N N . VAL A 1 82 ? 53.137 13.099 -50.653 1.00 97.25 82 VAL A N 1
ATOM 587 C CA . VAL A 1 82 ? 52.033 12.178 -50.975 1.00 97.25 82 VAL A CA 1
ATOM 588 C C . VAL A 1 82 ? 51.699 11.282 -49.781 1.00 97.25 82 VAL A C 1
ATOM 590 O O . VAL A 1 82 ? 50.525 11.136 -49.455 1.00 97.25 82 VAL A O 1
ATOM 593 N N . LEU A 1 83 ? 52.696 10.731 -49.080 1.00 97.25 83 LEU A N 1
ATOM 594 C CA . LEU A 1 83 ? 52.472 9.923 -47.878 1.00 97.25 83 LEU A CA 1
ATOM 595 C C . LEU A 1 83 ? 51.818 10.740 -46.753 1.00 97.25 83 LEU A C 1
ATOM 597 O O . LEU A 1 83 ? 50.863 10.270 -46.141 1.00 97.25 83 LEU A O 1
ATOM 601 N N . VAL A 1 84 ? 52.285 11.969 -46.511 1.00 97.12 84 VAL A N 1
ATOM 602 C CA . VAL A 1 84 ? 51.691 12.893 -45.529 1.00 97.12 84 VAL A CA 1
ATOM 603 C C . VAL A 1 84 ? 50.262 13.275 -45.923 1.00 97.12 84 VAL A C 1
ATOM 605 O O . VAL A 1 84 ? 49.389 13.302 -45.060 1.00 97.12 84 VAL A O 1
ATOM 608 N N . LEU A 1 85 ? 49.991 13.508 -47.211 1.00 96.81 85 LEU A N 1
ATOM 609 C CA . LEU A 1 85 ? 48.645 13.788 -47.716 1.00 96.81 85 LEU A CA 1
ATOM 610 C C . LEU A 1 85 ? 47.708 12.589 -47.516 1.00 96.81 85 LEU A C 1
ATOM 612 O O . LEU A 1 85 ? 46.612 12.756 -46.988 1.00 96.81 85 LEU A O 1
ATOM 616 N N . VAL A 1 86 ? 48.140 11.380 -47.889 1.00 96.50 86 VAL A N 1
ATOM 617 C CA . VAL A 1 86 ? 47.364 10.141 -47.711 1.00 96.50 86 VAL A CA 1
ATOM 618 C C . VAL A 1 86 ? 47.108 9.870 -46.229 1.00 96.50 86 VAL A C 1
ATOM 620 O O . VAL A 1 86 ? 45.970 9.601 -45.853 1.00 96.50 86 VAL A O 1
ATOM 623 N N . LEU A 1 87 ? 48.125 9.996 -45.372 1.00 95.69 87 LEU A N 1
ATOM 624 C CA . LEU A 1 87 ? 47.972 9.811 -43.930 1.00 95.69 87 LEU A CA 1
ATOM 625 C C . LEU A 1 87 ? 47.060 10.883 -43.315 1.00 95.69 87 LEU A C 1
ATOM 627 O O . LEU A 1 87 ? 46.228 10.556 -42.475 1.00 95.69 87 LEU A O 1
ATOM 631 N N . GLY A 1 88 ? 47.149 12.135 -43.771 1.00 95.12 88 GLY A N 1
ATOM 632 C CA . GLY A 1 88 ? 46.233 13.208 -43.383 1.00 95.12 88 GLY A CA 1
ATOM 633 C C . GLY A 1 88 ? 44.783 12.910 -43.775 1.00 95.12 88 GLY A C 1
ATOM 634 O O . GLY A 1 88 ? 43.888 13.047 -42.946 1.00 95.12 88 GLY A O 1
ATOM 635 N N . VAL A 1 89 ? 44.546 12.424 -44.998 1.00 94.88 89 VAL A N 1
ATOM 636 C CA . VAL A 1 89 ? 43.216 11.981 -45.453 1.00 94.88 89 VAL A CA 1
ATOM 637 C C . VAL A 1 89 ? 42.703 10.804 -44.617 1.00 94.88 89 VAL A C 1
ATOM 639 O O . VAL A 1 89 ? 41.538 10.814 -44.231 1.00 94.88 89 VAL A O 1
ATOM 642 N N . VAL A 1 90 ? 43.553 9.827 -44.279 1.00 94.56 90 VAL A N 1
ATOM 643 C CA . VAL A 1 90 ? 43.182 8.708 -43.393 1.00 94.56 90 VAL A CA 1
ATOM 644 C C . VAL A 1 90 ? 42.816 9.212 -41.996 1.00 94.56 90 VAL A C 1
ATOM 646 O O . VAL A 1 90 ? 41.741 8.882 -41.511 1.00 94.56 90 VAL A O 1
ATOM 649 N N . ILE A 1 91 ? 43.638 10.064 -41.375 1.00 92.69 91 ILE A N 1
ATOM 650 C CA . ILE A 1 91 ? 43.371 10.636 -40.042 1.00 92.69 91 ILE A CA 1
ATOM 651 C C . ILE A 1 91 ? 42.060 11.439 -40.026 1.00 92.69 91 ILE A C 1
ATOM 653 O O . ILE A 1 91 ? 41.305 11.353 -39.061 1.00 92.69 91 ILE A O 1
ATOM 657 N N . LEU A 1 92 ? 41.755 12.184 -41.094 1.00 92.44 92 LEU A N 1
ATOM 658 C CA . LEU A 1 92 ? 40.496 12.929 -41.224 1.00 92.44 92 LEU A CA 1
ATOM 659 C C . LEU A 1 92 ? 39.284 12.018 -41.497 1.00 92.44 92 LEU A C 1
ATOM 661 O O . LEU A 1 92 ? 38.174 12.333 -41.070 1.00 92.44 92 LEU A O 1
ATOM 665 N N . ALA A 1 93 ? 39.474 10.892 -42.187 1.00 93.44 93 ALA A N 1
ATOM 666 C CA . ALA A 1 93 ? 38.410 9.934 -42.483 1.00 93.44 93 ALA A CA 1
ATOM 667 C C . ALA A 1 93 ? 38.111 8.978 -41.314 1.00 93.44 93 ALA A C 1
ATOM 669 O O . ALA A 1 93 ? 36.957 8.565 -41.151 1.00 93.44 93 ALA A O 1
ATOM 670 N N . GLU A 1 94 ? 39.109 8.636 -40.494 1.00 93.12 94 GLU A N 1
ATOM 671 C CA . GLU A 1 94 ? 39.010 7.588 -39.471 1.00 93.12 94 GLU A CA 1
ATOM 672 C C . GLU A 1 94 ? 37.874 7.811 -38.451 1.00 93.12 94 GLU A C 1
ATOM 674 O O . GLU A 1 94 ? 37.121 6.864 -38.226 1.00 93.12 94 GLU A O 1
ATOM 679 N N . PRO A 1 95 ? 37.608 9.024 -37.918 1.00 92.12 95 PRO A N 1
ATOM 680 C CA . PRO A 1 95 ? 36.458 9.253 -37.034 1.00 92.12 95 PRO A CA 1
ATOM 681 C C . PRO A 1 95 ? 35.114 8.894 -37.685 1.00 92.12 95 PRO A C 1
ATOM 683 O O . PRO A 1 95 ? 34.226 8.333 -37.040 1.00 92.12 95 PRO A O 1
ATOM 686 N N . THR A 1 96 ? 34.963 9.156 -38.989 1.00 89.25 96 THR A N 1
ATOM 687 C CA . THR A 1 96 ? 33.748 8.793 -39.740 1.00 89.25 96 THR A CA 1
ATOM 688 C C . THR A 1 96 ? 33.676 7.296 -40.040 1.00 89.25 96 THR A C 1
ATOM 690 O O . THR A 1 96 ? 32.586 6.733 -40.123 1.00 89.25 96 THR A O 1
ATOM 693 N N . ARG A 1 97 ? 34.825 6.623 -40.180 1.00 91.19 97 ARG A N 1
ATOM 694 C CA . ARG A 1 97 ? 34.903 5.167 -40.342 1.00 91.19 97 ARG A CA 1
ATOM 695 C C . ARG A 1 97 ? 34.533 4.453 -39.041 1.00 91.19 97 ARG A C 1
ATOM 697 O O . ARG A 1 97 ? 33.724 3.525 -39.077 1.00 91.19 97 ARG A O 1
ATOM 704 N N . LEU A 1 98 ? 35.083 4.903 -37.913 1.00 90.00 98 LEU A N 1
ATOM 705 C CA . LEU A 1 98 ? 34.817 4.355 -36.582 1.00 90.00 98 LEU A CA 1
ATOM 706 C C . LEU A 1 98 ? 33.333 4.490 -36.223 1.00 90.00 98 LEU A C 1
ATOM 708 O O . LEU A 1 98 ? 32.677 3.471 -36.033 1.00 90.00 98 LEU A O 1
ATOM 712 N N . THR A 1 99 ? 32.768 5.700 -36.282 1.00 85.06 99 THR A N 1
ATOM 713 C CA . THR A 1 99 ? 31.336 5.938 -35.993 1.00 85.06 99 THR A CA 1
ATOM 714 C C . THR A 1 99 ? 30.387 5.149 -36.906 1.00 85.06 99 THR A C 1
ATOM 716 O O . THR A 1 99 ? 29.373 4.630 -36.443 1.00 85.06 99 THR A O 1
ATOM 719 N N . ARG A 1 100 ? 30.707 4.976 -38.200 1.00 85.50 100 ARG A N 1
ATOM 720 C CA . ARG A 1 100 ? 29.925 4.099 -39.100 1.00 85.50 100 ARG A CA 1
ATOM 721 C C . ARG A 1 100 ? 30.002 2.626 -38.705 1.00 85.50 100 ARG A C 1
ATOM 723 O O . ARG A 1 100 ? 29.001 1.923 -38.831 1.00 85.50 100 ARG A O 1
ATOM 730 N N . THR A 1 101 ? 31.175 2.166 -38.271 1.00 87.81 101 THR A N 1
ATOM 731 C CA . THR A 1 101 ? 31.416 0.775 -37.855 1.00 87.81 101 THR A CA 1
ATOM 732 C C . THR A 1 101 ? 30.694 0.479 -36.545 1.00 87.81 101 THR A C 1
ATOM 734 O O . THR A 1 101 ? 29.980 -0.514 -36.453 1.00 87.81 101 THR A O 1
ATOM 737 N N . GLU A 1 102 ? 30.800 1.385 -35.576 1.00 81.38 102 GLU A N 1
ATOM 738 C CA . GLU A 1 102 ? 30.085 1.355 -34.303 1.00 81.38 102 GLU A CA 1
ATOM 739 C C . GLU A 1 102 ? 28.567 1.339 -34.523 1.00 81.38 102 GLU A C 1
ATOM 741 O O . GLU A 1 102 ? 27.897 0.399 -34.110 1.00 81.38 102 GLU A O 1
ATOM 746 N N . ALA A 1 103 ? 28.023 2.278 -35.305 1.00 78.44 103 ALA A N 1
ATOM 747 C CA . ALA A 1 103 ? 26.594 2.302 -35.614 1.00 78.44 103 ALA A CA 1
ATOM 748 C C . ALA A 1 103 ? 26.112 1.045 -36.371 1.00 78.44 103 ALA A C 1
ATOM 750 O O . ALA A 1 103 ? 24.956 0.644 -36.229 1.00 78.44 103 ALA A O 1
ATOM 751 N N . ALA A 1 104 ? 26.964 0.413 -37.187 1.00 82.19 104 ALA A N 1
ATOM 752 C CA . ALA A 1 104 ? 26.649 -0.865 -37.825 1.00 82.19 104 ALA A CA 1
ATOM 753 C C . ALA A 1 104 ? 26.650 -2.030 -36.822 1.00 82.19 104 ALA A C 1
ATOM 755 O O . ALA A 1 104 ? 25.750 -2.869 -36.878 1.00 82.19 104 ALA A O 1
ATOM 756 N N . PHE A 1 105 ? 27.603 -2.052 -35.887 1.00 82.88 105 PHE A N 1
ATOM 757 C CA . PHE A 1 105 ? 27.659 -3.033 -34.806 1.00 82.88 105 PHE A CA 1
ATOM 758 C C . PHE A 1 105 ? 26.442 -2.912 -33.879 1.00 82.88 105 PHE A C 1
ATOM 760 O O . PHE A 1 105 ? 25.765 -3.912 -33.646 1.00 82.88 105 PHE A O 1
ATOM 767 N N . THR A 1 106 ? 26.091 -1.696 -33.448 1.00 84.00 106 THR A N 1
ATOM 768 C CA . THR A 1 106 ? 24.912 -1.434 -32.610 1.00 84.00 106 THR A CA 1
ATOM 769 C C . THR A 1 106 ? 23.622 -1.861 -33.305 1.00 84.00 106 THR A C 1
ATOM 771 O O . THR A 1 106 ? 22.839 -2.589 -32.708 1.00 84.00 106 THR A O 1
ATOM 774 N N . ARG A 1 107 ? 23.412 -1.523 -34.589 1.00 87.50 107 ARG A N 1
ATOM 775 C CA . ARG A 1 107 ? 22.233 -2.012 -35.340 1.00 87.50 107 ARG A CA 1
ATOM 776 C C . ARG A 1 107 ? 22.166 -3.541 -35.402 1.00 87.50 107 ARG A C 1
ATOM 778 O O . ARG A 1 107 ? 21.083 -4.104 -35.283 1.00 87.50 107 ARG A O 1
ATOM 785 N N . ALA A 1 108 ? 23.304 -4.215 -35.571 1.00 90.19 108 ALA A N 1
ATOM 786 C CA . ALA A 1 108 ? 23.351 -5.674 -35.575 1.00 90.19 108 ALA A CA 1
ATOM 787 C C . ALA A 1 108 ? 23.085 -6.278 -34.181 1.00 90.19 108 ALA A C 1
ATOM 789 O O . ALA A 1 108 ? 22.469 -7.336 -34.098 1.00 90.19 108 ALA A O 1
ATOM 790 N N . ALA A 1 109 ? 23.529 -5.623 -33.103 1.00 92.25 109 ALA A N 1
ATOM 791 C CA . ALA A 1 109 ? 23.228 -6.021 -31.726 1.00 92.25 109 ALA A CA 1
ATOM 792 C C . ALA A 1 109 ? 21.737 -5.848 -31.398 1.00 92.25 109 ALA A C 1
ATOM 794 O O . ALA A 1 109 ? 21.122 -6.790 -30.913 1.00 92.25 109 ALA A O 1
ATOM 795 N N . VAL A 1 110 ? 21.137 -4.709 -31.766 1.00 94.19 110 VAL A N 1
ATOM 796 C CA . VAL A 1 110 ? 19.691 -4.446 -31.637 1.00 94.19 110 VAL A CA 1
ATOM 797 C C . VAL A 1 110 ? 18.869 -5.526 -32.346 1.00 94.19 110 VAL A C 1
ATOM 799 O O . VAL A 1 110 ? 17.978 -6.097 -31.731 1.00 94.19 110 VAL A O 1
ATOM 802 N N . ALA A 1 111 ? 19.206 -5.874 -33.594 1.00 93.31 111 ALA A N 1
ATOM 803 C CA . ALA A 1 111 ? 18.478 -6.896 -34.353 1.00 93.31 111 ALA A CA 1
ATOM 804 C C . ALA A 1 111 ? 18.561 -8.306 -33.726 1.00 93.31 111 ALA A C 1
ATOM 806 O O . ALA A 1 111 ? 17.574 -9.036 -33.718 1.00 93.31 111 ALA A O 1
ATOM 807 N N . ARG A 1 112 ? 19.717 -8.696 -33.164 1.00 97.06 112 ARG A N 1
ATOM 808 C CA . ARG A 1 112 ? 19.842 -9.961 -32.409 1.00 97.06 112 ARG A CA 1
ATOM 809 C C . ARG A 1 112 ? 19.092 -9.902 -31.078 1.00 97.06 112 ARG A C 1
ATOM 811 O O . ARG A 1 112 ? 18.457 -10.875 -30.681 1.00 97.06 112 ARG A O 1
ATOM 818 N N . GLY A 1 113 ? 19.156 -8.759 -30.399 1.00 96.88 113 GLY A N 1
ATOM 819 C CA . GLY A 1 113 ? 18.434 -8.504 -29.159 1.00 96.88 113 GLY A CA 1
ATOM 820 C C . GLY A 1 113 ? 16.922 -8.586 -29.339 1.00 96.88 113 GLY A C 1
ATOM 821 O O . GLY A 1 113 ? 16.262 -9.171 -28.492 1.00 96.88 113 GLY A O 1
ATOM 822 N N . GLU A 1 114 ? 16.381 -8.100 -30.457 1.00 96.38 114 GLU A N 1
ATOM 823 C CA . GLU A 1 114 ? 14.957 -8.188 -30.805 1.00 96.38 114 GLU A CA 1
ATOM 824 C C . GLU A 1 114 ? 14.466 -9.644 -30.876 1.00 96.38 114 GLU A C 1
ATOM 826 O O . GLU A 1 114 ? 13.476 -10.002 -30.237 1.00 96.38 114 GLU A O 1
ATOM 831 N N . GLU A 1 115 ? 15.196 -10.518 -31.579 1.00 97.12 115 GLU A N 1
ATOM 832 C CA . GLU A 1 115 ? 14.871 -11.948 -31.699 1.00 97.12 115 GLU A CA 1
ATOM 833 C C . GLU A 1 115 ? 14.935 -12.671 -30.339 1.00 97.12 115 GLU A C 1
ATOM 835 O O . GLU A 1 115 ? 14.029 -13.431 -29.966 1.00 97.12 115 GLU A O 1
ATOM 840 N N . LEU A 1 116 ? 15.974 -12.385 -29.547 1.00 97.75 116 LEU A N 1
ATOM 841 C CA . LEU A 1 116 ? 16.119 -12.896 -28.181 1.00 97.75 116 LEU A CA 1
ATOM 842 C C . LEU A 1 116 ? 14.989 -12.394 -27.271 1.00 97.75 116 LEU A C 1
ATOM 844 O O . LEU A 1 116 ? 14.447 -13.158 -26.468 1.00 97.75 116 LEU A O 1
ATOM 848 N N . PHE A 1 117 ? 14.605 -11.126 -27.408 1.00 97.56 117 PHE A N 1
ATOM 849 C CA . PHE A 1 117 ? 13.571 -10.487 -26.604 1.00 97.56 117 PHE A CA 1
ATOM 850 C C . PHE A 1 117 ? 12.189 -11.056 -26.930 1.00 97.56 117 PHE A C 1
ATOM 852 O O . PHE A 1 117 ? 11.453 -11.428 -26.013 1.00 97.56 117 PHE A O 1
ATOM 859 N N . ALA A 1 118 ? 11.863 -11.220 -28.214 1.00 96.75 118 ALA A N 1
ATOM 860 C CA . ALA A 1 118 ? 10.646 -11.887 -28.671 1.00 96.75 118 ALA A CA 1
ATOM 861 C C . ALA A 1 118 ? 10.534 -13.317 -28.109 1.00 96.75 118 ALA A C 1
ATOM 863 O O . ALA A 1 118 ? 9.467 -13.727 -27.645 1.00 96.75 118 ALA A O 1
ATOM 864 N N . THR A 1 119 ? 11.652 -14.049 -28.077 1.00 96.56 119 THR A N 1
ATOM 865 C CA . THR A 1 119 ? 11.708 -15.444 -27.612 1.00 96.56 119 THR A CA 1
ATOM 866 C C . THR A 1 119 ? 11.619 -15.578 -26.086 1.00 96.56 119 THR A C 1
ATOM 868 O O . THR A 1 119 ? 10.981 -16.505 -25.581 1.00 96.56 119 THR A O 1
ATOM 871 N N . HIS A 1 120 ? 12.253 -14.680 -25.323 1.00 95.94 120 HIS A N 1
ATOM 872 C CA . HIS A 1 120 ? 12.475 -14.877 -23.882 1.00 95.94 120 HIS A CA 1
ATOM 873 C C . HIS A 1 120 ? 11.786 -13.862 -22.961 1.00 95.94 120 HIS A C 1
ATOM 875 O O . HIS A 1 120 ? 11.517 -14.194 -21.804 1.00 95.94 120 HIS A O 1
ATOM 881 N N . CYS A 1 121 ? 11.483 -12.656 -23.448 1.00 96.25 121 CYS A N 1
ATOM 882 C CA . CYS A 1 121 ? 11.069 -11.515 -22.624 1.00 96.25 121 CYS A CA 1
ATOM 883 C C . CYS A 1 121 ? 9.647 -11.026 -22.952 1.00 96.25 121 CYS A C 1
ATOM 885 O O . CYS A 1 121 ? 8.870 -10.733 -22.038 1.00 96.25 121 CYS A O 1
ATOM 887 N N . ALA A 1 122 ? 9.270 -11.006 -24.234 1.00 95.25 122 ALA A N 1
ATOM 888 C CA . ALA A 1 122 ? 8.014 -10.442 -24.734 1.00 95.25 122 ALA A CA 1
ATOM 889 C C . ALA A 1 122 ? 6.744 -11.123 -24.190 1.00 95.25 122 ALA A C 1
ATOM 891 O O . ALA A 1 122 ? 5.686 -10.502 -24.122 1.00 95.25 122 ALA A O 1
ATOM 892 N N . THR A 1 123 ? 6.836 -12.378 -23.730 1.00 92.81 123 THR A N 1
ATOM 893 C CA . THR A 1 123 ? 5.713 -13.062 -23.054 1.00 92.81 123 THR A CA 1
ATOM 894 C C . THR A 1 123 ? 5.250 -12.315 -21.797 1.00 92.81 123 THR A C 1
ATOM 896 O O . THR A 1 123 ? 4.064 -12.365 -21.470 1.00 92.81 123 THR A O 1
ATOM 899 N N . CYS A 1 124 ? 6.156 -11.603 -21.119 1.00 92.19 124 CYS A N 1
ATOM 900 C CA . CYS A 1 124 ? 5.850 -10.814 -19.926 1.00 92.19 124 CYS A CA 1
ATOM 901 C C . CYS A 1 124 ? 5.908 -9.304 -20.204 1.00 92.19 124 CYS A C 1
ATOM 903 O O . CYS A 1 124 ? 4.995 -8.566 -19.857 1.00 92.19 124 CYS A O 1
ATOM 905 N N . HIS A 1 125 ? 6.959 -8.835 -20.878 1.00 94.12 125 HIS A N 1
ATOM 906 C CA . HIS A 1 125 ? 7.175 -7.403 -21.113 1.00 94.12 125 HIS A CA 1
ATOM 907 C C . HIS A 1 125 ? 6.452 -6.850 -22.354 1.00 94.12 125 HIS A C 1
ATOM 909 O O . HIS A 1 125 ? 6.561 -5.658 -22.625 1.00 94.12 125 HIS A O 1
ATOM 915 N N . GLY A 1 126 ? 5.714 -7.687 -23.093 1.00 90.25 126 GLY A N 1
ATOM 916 C CA . GLY A 1 126 ? 5.110 -7.327 -24.379 1.00 90.25 126 GLY A CA 1
ATOM 917 C C . GLY A 1 126 ? 6.146 -7.250 -25.507 1.00 90.25 126 GLY A C 1
ATOM 918 O O . GLY A 1 126 ? 7.329 -7.091 -25.218 1.00 90.25 126 GLY A O 1
ATOM 919 N N . PRO A 1 127 ? 5.761 -7.371 -26.791 1.00 90.44 127 PRO A N 1
ATOM 920 C CA . PRO A 1 127 ? 6.713 -7.354 -27.911 1.00 90.44 127 PRO A CA 1
ATOM 921 C C . PRO A 1 127 ? 7.454 -6.015 -28.047 1.00 90.44 127 PRO A C 1
ATOM 923 O O . PRO A 1 127 ? 8.628 -5.994 -28.393 1.00 90.44 127 PRO A O 1
ATOM 926 N N . GLU A 1 128 ? 6.792 -4.911 -27.703 1.00 89.00 128 GLU A N 1
ATOM 927 C CA . GLU A 1 128 ? 7.343 -3.549 -27.757 1.00 89.00 128 GLU A CA 1
ATOM 928 C C . GLU A 1 128 ? 7.833 -3.054 -26.384 1.00 89.00 128 GLU A C 1
ATOM 930 O O . GLU A 1 128 ? 8.026 -1.859 -26.180 1.00 89.00 128 GLU A O 1
ATOM 935 N N . GLY A 1 129 ? 7.982 -3.955 -25.406 1.00 89.00 129 GLY A N 1
ATOM 936 C CA . GLY A 1 129 ? 8.494 -3.608 -24.081 1.00 89.00 129 GLY A CA 1
ATOM 937 C C . GLY A 1 129 ? 7.547 -2.782 -23.204 1.00 89.00 129 GLY A C 1
ATOM 938 O O . GLY A 1 129 ? 8.003 -2.265 -22.190 1.00 89.00 129 GLY A O 1
ATOM 939 N N . ARG A 1 130 ? 6.254 -2.648 -23.536 1.00 86.38 130 ARG A N 1
ATOM 940 C CA . ARG A 1 130 ? 5.279 -1.832 -22.775 1.00 86.38 130 ARG A CA 1
ATOM 941 C C . ARG A 1 130 ? 4.839 -2.424 -21.429 1.00 86.38 130 ARG A C 1
ATOM 943 O O . ARG A 1 130 ? 4.207 -1.726 -20.643 1.00 86.38 130 ARG A O 1
ATOM 950 N N . GLY A 1 131 ? 5.142 -3.693 -21.152 1.00 83.44 131 GLY A N 1
ATOM 951 C CA . GLY A 1 131 ? 4.608 -4.427 -19.994 1.00 83.44 131 GLY A CA 1
ATOM 952 C C . GLY A 1 131 ? 3.229 -5.062 -20.232 1.00 83.44 131 GLY A C 1
ATOM 953 O O . GLY A 1 131 ? 2.651 -5.646 -19.317 1.00 83.44 131 GLY A O 1
ATOM 954 N N . ASP A 1 132 ? 2.722 -4.988 -21.466 1.00 80.38 132 ASP A N 1
ATOM 955 C CA . ASP A 1 132 ? 1.435 -5.516 -21.945 1.00 80.38 132 ASP A CA 1
ATOM 956 C C . ASP A 1 132 ? 1.508 -6.989 -22.403 1.00 80.38 132 ASP A C 1
ATOM 958 O O . ASP A 1 132 ? 0.704 -7.452 -23.215 1.00 80.38 132 ASP A O 1
ATOM 962 N N . GLY A 1 133 ? 2.480 -7.749 -21.888 1.00 79.88 133 GLY A N 1
ATOM 963 C CA . GLY A 1 133 ? 2.609 -9.178 -22.162 1.00 79.88 133 GLY A CA 1
ATOM 964 C C . GLY A 1 133 ? 1.476 -10.014 -21.555 1.00 79.88 133 GLY A C 1
ATOM 965 O O . GLY A 1 133 ? 0.697 -9.563 -20.717 1.00 79.88 133 GLY A O 1
ATOM 966 N N . LYS A 1 134 ? 1.421 -11.298 -21.935 1.00 75.94 134 LYS A N 1
ATOM 967 C CA . LYS A 1 134 ? 0.441 -12.275 -21.413 1.00 75.94 134 LYS A CA 1
ATOM 968 C C . LYS A 1 134 ? 0.472 -12.395 -19.885 1.00 75.94 134 LYS A C 1
ATOM 970 O O . LYS A 1 134 ? -0.548 -12.708 -19.278 1.00 75.94 134 LYS A O 1
ATOM 975 N N . THR A 1 135 ? 1.638 -12.168 -19.284 1.00 74.25 135 THR A N 1
ATOM 976 C CA . THR A 1 135 ? 1.822 -12.048 -17.835 1.00 74.25 135 THR A CA 1
ATOM 977 C C . THR A 1 135 ? 2.250 -10.615 -17.522 1.00 74.25 135 THR A C 1
ATOM 979 O O . THR A 1 135 ? 3.311 -10.228 -18.003 1.00 74.25 135 THR A O 1
ATOM 982 N N . PRO A 1 136 ? 1.518 -9.843 -16.696 1.00 75.06 136 PRO A N 1
ATOM 983 C CA . PRO A 1 136 ? 1.887 -8.462 -16.392 1.00 75.06 136 PRO A CA 1
ATOM 984 C C . PRO A 1 136 ? 3.310 -8.327 -15.830 1.00 75.06 136 PRO A C 1
ATOM 986 O O . PRO A 1 136 ? 3.679 -9.013 -14.868 1.00 75.06 136 PRO A O 1
ATOM 989 N N . ALA A 1 137 ? 4.090 -7.414 -16.408 1.00 77.44 137 ALA A N 1
ATOM 990 C CA . ALA A 1 137 ? 5.444 -7.066 -15.978 1.00 77.44 137 ALA A CA 1
ATOM 991 C C . ALA A 1 137 ? 5.721 -5.565 -16.210 1.00 77.44 137 ALA A C 1
ATOM 993 O O . ALA A 1 137 ? 4.957 -4.913 -16.920 1.00 77.44 137 ALA A O 1
ATOM 994 N N . PRO A 1 138 ? 6.786 -4.982 -15.627 1.00 83.56 138 PRO A N 1
ATOM 995 C CA . PRO A 1 138 ? 7.125 -3.578 -15.856 1.00 83.56 138 PRO A CA 1
ATOM 996 C C . PRO A 1 138 ? 7.415 -3.267 -17.331 1.00 83.56 138 PRO A C 1
ATOM 998 O O . PRO A 1 138 ? 8.053 -4.067 -18.020 1.00 83.56 138 PRO A O 1
ATOM 1001 N N . GLY A 1 139 ? 7.001 -2.083 -17.788 1.00 85.62 139 GLY A N 1
ATOM 1002 C CA . GLY A 1 139 ? 7.392 -1.555 -19.093 1.00 85.62 139 GLY A CA 1
ATOM 1003 C C . GLY A 1 139 ? 8.881 -1.198 -19.126 1.00 85.62 139 GLY A C 1
ATOM 1004 O O . GLY A 1 139 ? 9.349 -0.402 -18.313 1.00 85.62 139 GLY A O 1
ATOM 1005 N N . LEU A 1 140 ? 9.613 -1.801 -20.061 1.00 91.81 140 LEU A N 1
ATOM 1006 C CA . LEU A 1 140 ? 11.040 -1.602 -20.322 1.00 91.81 140 LEU A CA 1
ATOM 1007 C C . LEU A 1 140 ? 11.303 -0.514 -21.374 1.00 91.81 140 LEU A C 1
ATOM 1009 O O . LEU A 1 140 ? 12.397 0.033 -21.410 1.00 91.81 140 LEU A O 1
ATOM 1013 N N . ASN A 1 141 ? 10.303 -0.155 -22.186 1.00 87.75 141 ASN A N 1
ATOM 1014 C CA . ASN A 1 141 ? 10.364 1.015 -23.071 1.00 87.75 141 ASN A CA 1
ATOM 1015 C C . ASN A 1 141 ? 9.995 2.336 -22.352 1.00 87.75 141 ASN A C 1
ATOM 1017 O O . ASN A 1 141 ? 9.848 3.381 -22.981 1.00 87.75 141 ASN A O 1
ATOM 1021 N N . ASN A 1 142 ? 9.834 2.297 -21.024 1.00 80.50 142 ASN A N 1
ATOM 1022 C CA . ASN A 1 142 ? 9.533 3.456 -20.192 1.00 80.50 142 ASN A CA 1
ATOM 1023 C C . ASN A 1 142 ? 10.766 4.360 -20.044 1.00 80.50 142 ASN A C 1
ATOM 1025 O O . ASN A 1 142 ? 11.780 3.948 -19.479 1.00 80.50 142 ASN A O 1
ATOM 1029 N N . ARG A 1 143 ? 10.632 5.629 -20.438 1.00 79.00 143 ARG A N 1
ATOM 1030 C CA . ARG A 1 143 ? 11.678 6.651 -20.313 1.00 79.00 143 ARG A CA 1
ATOM 1031 C C . ARG A 1 143 ? 12.276 6.759 -18.905 1.00 79.00 143 ARG A C 1
ATOM 1033 O O . ARG A 1 143 ? 13.489 6.839 -18.789 1.00 79.00 143 ARG A O 1
ATOM 1040 N N . ALA A 1 144 ? 11.469 6.691 -17.843 1.00 76.69 144 ALA A N 1
ATOM 1041 C CA . ALA A 1 144 ? 11.979 6.791 -16.470 1.00 76.69 144 ALA A CA 1
ATOM 1042 C C . ALA A 1 144 ? 12.821 5.570 -16.044 1.00 76.69 144 ALA A C 1
ATOM 1044 O O . ALA A 1 144 ? 13.708 5.691 -15.203 1.00 76.69 144 ALA A O 1
ATOM 1045 N N . PHE A 1 145 ? 12.563 4.395 -16.629 1.00 86.56 145 PHE A N 1
ATOM 1046 C CA . PHE A 1 145 ? 13.409 3.214 -16.445 1.00 86.56 145 PHE A CA 1
ATOM 1047 C C . PHE A 1 145 ? 14.701 3.335 -17.261 1.00 86.56 145 PHE A C 1
ATOM 1049 O O . PHE A 1 145 ? 15.775 3.081 -16.725 1.00 86.56 145 PHE A O 1
ATOM 1056 N N . LEU A 1 146 ? 14.605 3.773 -18.520 1.00 87.75 146 LEU A N 1
ATOM 1057 C CA . LEU A 1 146 ? 15.758 3.951 -19.403 1.00 87.75 146 LEU A CA 1
ATOM 1058 C C . LEU A 1 146 ? 16.725 5.025 -18.861 1.00 87.75 146 LEU A C 1
ATOM 1060 O O . LEU A 1 146 ? 17.916 4.767 -18.728 1.00 87.75 146 LEU A O 1
ATOM 1064 N N . GLU A 1 147 ? 16.225 6.185 -18.430 1.00 85.19 147 GLU A N 1
ATOM 1065 C CA . GLU A 1 147 ? 17.049 7.240 -17.816 1.00 85.19 147 GLU A CA 1
ATOM 1066 C C . GLU A 1 147 ? 17.576 6.861 -16.414 1.00 85.19 147 GLU A C 1
ATOM 1068 O O . GLU A 1 147 ? 18.605 7.383 -15.986 1.00 85.19 147 GLU A O 1
ATOM 1073 N N . GLY A 1 148 ? 16.878 5.976 -15.689 1.00 82.94 148 GLY A N 1
ATOM 1074 C CA . GLY A 1 148 ? 17.185 5.627 -14.295 1.00 82.94 148 GLY A CA 1
ATOM 1075 C C . GLY A 1 148 ? 18.072 4.393 -14.089 1.00 82.94 148 GLY A C 1
ATOM 1076 O O . GLY A 1 148 ? 18.743 4.304 -13.063 1.00 82.94 148 GLY A O 1
ATOM 1077 N N . ALA A 1 149 ? 18.079 3.440 -15.024 1.00 88.69 149 ALA A N 1
ATOM 1078 C CA . ALA A 1 149 ? 18.908 2.235 -14.970 1.00 88.69 149 ALA A CA 1
ATOM 1079 C C . ALA A 1 149 ? 20.125 2.371 -15.893 1.00 88.69 149 ALA A C 1
ATOM 1081 O O . ALA A 1 149 ? 19.994 2.804 -17.036 1.00 88.69 149 ALA A O 1
ATOM 1082 N N . THR A 1 150 ? 21.308 1.953 -15.444 1.00 94.06 150 THR A N 1
ATOM 1083 C CA . THR A 1 150 ? 22.509 1.850 -16.289 1.00 94.06 150 THR A CA 1
ATOM 1084 C C . THR A 1 150 ? 22.542 0.528 -17.063 1.00 94.06 150 THR A C 1
ATOM 1086 O O . THR A 1 150 ? 21.847 -0.428 -16.722 1.00 94.06 150 THR A O 1
ATOM 1089 N N . ASP A 1 151 ? 23.385 0.435 -18.095 1.00 93.81 151 ASP A N 1
ATOM 1090 C CA . ASP A 1 151 ? 23.563 -0.805 -18.874 1.00 93.81 151 ASP A CA 1
ATOM 1091 C C . ASP A 1 151 ? 23.990 -1.977 -17.985 1.00 93.81 151 ASP A C 1
ATOM 1093 O O . ASP A 1 151 ? 23.543 -3.107 -18.184 1.00 93.81 151 ASP A O 1
ATOM 1097 N N . ALA A 1 152 ? 24.803 -1.687 -16.964 1.00 93.38 152 ALA A N 1
ATOM 1098 C CA . ALA A 1 152 ? 25.217 -2.650 -15.957 1.00 93.38 152 ALA A CA 1
ATOM 1099 C C . ALA A 1 152 ? 24.030 -3.128 -15.105 1.00 93.38 152 ALA A C 1
ATOM 1101 O O . ALA A 1 152 ? 23.899 -4.331 -14.907 1.00 93.38 152 ALA A O 1
ATOM 1102 N N . ASP A 1 153 ? 23.126 -2.238 -14.676 1.00 92.56 153 ASP A N 1
ATOM 1103 C CA . ASP A 1 153 ? 21.937 -2.613 -13.888 1.00 92.56 153 ASP A CA 1
ATOM 1104 C C . ASP A 1 153 ? 20.968 -3.493 -14.695 1.00 92.56 153 ASP A C 1
ATOM 1106 O O . ASP A 1 153 ? 20.368 -4.435 -14.162 1.00 92.56 153 ASP A O 1
ATOM 1110 N N . ILE A 1 154 ? 20.813 -3.204 -15.994 1.00 96.19 154 ILE A N 1
ATOM 1111 C CA . ILE A 1 154 ? 19.982 -3.997 -16.910 1.00 96.19 154 ILE A CA 1
ATOM 1112 C C . ILE A 1 154 ? 20.644 -5.360 -17.158 1.00 96.19 154 ILE A C 1
ATOM 1114 O O . ILE A 1 154 ? 19.987 -6.394 -17.007 1.00 96.19 154 ILE A O 1
ATOM 1118 N N . GLN A 1 155 ? 21.948 -5.389 -17.460 1.00 96.69 155 GLN A N 1
ATOM 1119 C CA . GLN A 1 155 ? 22.717 -6.626 -17.626 1.00 96.69 155 GLN A CA 1
ATOM 1120 C C . GLN A 1 155 ? 22.673 -7.488 -16.356 1.00 96.69 155 GLN A C 1
ATOM 1122 O O . GLN A 1 155 ? 22.430 -8.693 -16.445 1.00 96.69 155 GLN A O 1
ATOM 1127 N N . GLU A 1 156 ? 22.863 -6.895 -15.176 1.00 92.94 156 GLU A N 1
ATOM 1128 C CA . GLU A 1 156 ? 22.796 -7.571 -13.879 1.00 92.94 156 GLU A CA 1
ATOM 1129 C C . GLU A 1 156 ? 21.389 -8.141 -13.640 1.00 92.94 156 GLU A C 1
ATOM 1131 O O . GLU A 1 156 ? 21.238 -9.337 -13.375 1.00 92.94 156 GLU A O 1
ATOM 1136 N N . THR A 1 157 ? 20.346 -7.333 -13.854 1.00 94.88 157 THR A N 1
ATOM 1137 C CA . THR A 1 157 ? 18.941 -7.754 -13.722 1.00 94.88 157 THR A CA 1
ATOM 1138 C C . THR A 1 157 ? 18.593 -8.931 -14.645 1.00 94.88 157 THR A C 1
ATOM 1140 O O . THR A 1 157 ? 17.911 -9.859 -14.211 1.00 94.88 157 THR A O 1
ATOM 1143 N N . ILE A 1 158 ? 19.064 -8.947 -15.898 1.00 97.25 158 ILE A N 1
ATOM 1144 C CA . ILE A 1 158 ? 18.842 -10.076 -16.824 1.00 97.25 158 ILE A CA 1
ATOM 1145 C C . ILE A 1 158 ? 19.660 -11.306 -16.390 1.00 97.25 158 ILE A C 1
ATOM 1147 O O . ILE A 1 158 ? 19.157 -12.433 -16.395 1.00 97.25 158 ILE A O 1
ATOM 1151 N N . THR A 1 159 ? 20.913 -11.100 -15.977 1.00 95.94 159 THR A N 1
ATOM 1152 C CA . THR A 1 159 ? 21.840 -12.174 -15.586 1.00 95.94 159 THR A CA 1
ATOM 1153 C C . THR A 1 159 ? 21.340 -12.939 -14.364 1.00 95.94 159 THR A C 1
ATOM 1155 O O . THR A 1 159 ? 21.273 -14.169 -14.394 1.00 95.94 159 THR A O 1
ATOM 1158 N N . TYR A 1 160 ? 20.982 -12.225 -13.294 1.00 92.00 160 TYR A N 1
ATOM 1159 C CA . TYR A 1 160 ? 20.655 -12.806 -11.988 1.00 92.00 160 TYR A CA 1
ATOM 1160 C C . TYR A 1 160 ? 19.149 -12.896 -11.709 1.00 92.00 160 TYR A C 1
ATOM 1162 O O . TYR A 1 160 ? 18.744 -13.619 -10.797 1.00 92.00 160 TYR A O 1
ATOM 1170 N N . GLY A 1 161 ? 18.316 -12.212 -12.498 1.00 90.69 161 GLY A N 1
ATOM 1171 C CA . GLY A 1 161 ? 16.902 -12.016 -12.191 1.00 90.69 161 GLY A CA 1
ATOM 1172 C C . GLY A 1 161 ? 16.698 -11.049 -11.020 1.00 90.69 161 GLY A C 1
ATOM 1173 O O . GLY A 1 161 ? 17.637 -10.434 -10.517 1.00 90.69 161 GLY A O 1
ATOM 1174 N N . ARG A 1 162 ? 15.455 -10.939 -10.544 1.00 85.38 162 ARG A N 1
ATOM 1175 C CA . ARG A 1 162 ? 15.111 -10.228 -9.303 1.00 85.38 162 ARG A CA 1
ATOM 1176 C C . ARG A 1 162 ? 14.525 -11.208 -8.283 1.00 85.38 162 ARG A C 1
ATOM 1178 O O . ARG A 1 162 ? 13.390 -11.656 -8.482 1.00 85.38 162 ARG A O 1
ATOM 1185 N N . PRO A 1 163 ? 15.264 -11.547 -7.205 1.00 80.00 163 PRO A N 1
ATOM 1186 C CA . PRO A 1 163 ? 14.780 -12.416 -6.134 1.00 80.00 163 PRO A CA 1
ATOM 1187 C C . PRO A 1 163 ? 13.411 -11.984 -5.602 1.00 80.00 163 PRO A C 1
ATOM 1189 O O . PRO A 1 163 ? 13.125 -10.796 -5.494 1.00 80.00 163 PRO A O 1
ATOM 1192 N N . GLY A 1 164 ? 12.552 -12.957 -5.296 1.00 78.12 164 GLY A N 1
ATOM 1193 C CA . GLY A 1 164 ? 11.175 -12.709 -4.857 1.00 78.12 164 GLY A CA 1
ATOM 1194 C C . GLY A 1 164 ? 10.184 -12.362 -5.975 1.00 78.12 164 GLY A C 1
ATOM 1195 O O . GLY A 1 164 ? 8.988 -12.406 -5.723 1.00 78.12 164 GLY A O 1
ATOM 1196 N N . THR A 1 165 ? 10.632 -12.085 -7.205 1.00 82.94 165 THR A N 1
ATOM 1197 C CA . THR A 1 165 ? 9.751 -11.732 -8.334 1.00 82.94 165 THR A CA 1
ATOM 1198 C C . THR A 1 165 ? 9.648 -12.852 -9.380 1.00 82.94 165 THR A C 1
ATOM 1200 O O . THR A 1 165 ? 10.393 -13.831 -9.354 1.00 82.94 165 THR A O 1
ATOM 1203 N N . ARG A 1 166 ? 8.761 -12.681 -10.374 1.00 82.88 166 ARG A N 1
ATOM 1204 C CA . ARG A 1 166 ? 8.669 -13.570 -11.553 1.00 82.88 166 ARG A CA 1
ATOM 1205 C C . ARG A 1 166 ? 9.828 -13.397 -12.552 1.00 82.88 166 ARG A C 1
ATOM 1207 O O . ARG A 1 166 ? 9.967 -14.222 -13.455 1.00 82.88 166 ARG A O 1
ATOM 1214 N N . MET A 1 167 ? 10.659 -12.358 -12.409 1.00 93.19 167 MET A N 1
ATOM 1215 C CA . MET A 1 167 ? 11.835 -12.141 -13.255 1.00 93.19 167 MET A CA 1
ATOM 1216 C C . MET A 1 167 ? 12.966 -13.077 -12.814 1.00 93.19 167 MET A C 1
ATOM 1218 O O . MET A 1 167 ? 13.805 -12.727 -11.985 1.00 93.19 167 MET A O 1
ATOM 1222 N N . ARG A 1 168 ? 12.956 -14.302 -13.344 1.00 91.94 168 ARG A N 1
ATOM 1223 C CA . ARG A 1 168 ? 14.002 -15.308 -13.105 1.00 91.94 168 ARG A CA 1
ATOM 1224 C C . ARG A 1 168 ? 15.345 -14.900 -13.726 1.00 91.94 168 ARG A C 1
ATOM 1226 O O . ARG A 1 168 ? 15.396 -14.021 -14.578 1.00 91.94 168 ARG A O 1
ATOM 1233 N N . ALA A 1 169 ? 16.417 -15.591 -13.346 1.00 93.25 169 ALA A N 1
ATOM 1234 C CA . ALA A 1 169 ? 17.710 -15.468 -14.013 1.00 93.25 169 ALA A CA 1
ATOM 1235 C C . ALA A 1 169 ? 17.652 -15.984 -15.463 1.00 93.25 169 ALA A C 1
ATOM 1237 O O . ALA A 1 169 ? 17.116 -17.069 -15.722 1.00 93.25 169 ALA A O 1
ATOM 1238 N N . PHE A 1 170 ? 18.237 -15.229 -16.397 1.00 96.12 170 PHE A N 1
ATOM 1239 C CA . PHE A 1 170 ? 18.416 -15.646 -17.792 1.00 96.12 170 PHE A CA 1
ATOM 1240 C C . PHE A 1 170 ? 19.883 -15.916 -18.153 1.00 96.12 170 PHE A C 1
ATOM 1242 O O . PHE A 1 170 ? 20.123 -16.600 -19.147 1.00 96.12 170 PHE A O 1
ATOM 1249 N N . GLY A 1 171 ? 20.845 -15.476 -17.334 1.00 96.25 171 GLY A N 1
ATOM 1250 C CA . GLY A 1 171 ? 22.265 -15.756 -17.548 1.00 96.25 171 GLY A CA 1
ATOM 1251 C C . GLY A 1 171 ? 22.632 -17.230 -17.370 1.00 96.25 171 GLY A C 1
ATOM 1252 O O . GLY A 1 171 ? 22.223 -17.879 -16.401 1.00 96.25 171 GLY A O 1
ATOM 1253 N N . LEU A 1 172 ? 23.442 -17.753 -18.288 1.00 94.44 172 LEU A N 1
ATOM 1254 C CA . LEU A 1 172 ? 23.950 -19.126 -18.318 1.00 94.44 172 LEU A CA 1
ATOM 1255 C C . LEU A 1 172 ? 24.684 -19.500 -17.020 1.00 94.44 172 LEU A C 1
ATOM 1257 O O . LEU A 1 172 ? 24.456 -20.565 -16.448 1.00 94.44 172 LEU A O 1
ATOM 1261 N N . GLN A 1 173 ? 25.464 -18.561 -16.481 1.00 88.50 173 GLN A N 1
ATOM 1262 C CA . GLN A 1 173 ? 26.143 -18.624 -15.182 1.00 88.50 173 GLN A CA 1
ATOM 1263 C C . GLN A 1 173 ? 25.198 -18.800 -13.975 1.00 88.50 173 GLN A C 1
ATOM 1265 O O . GLN A 1 173 ? 25.652 -19.098 -12.870 1.00 88.50 173 GLN A O 1
ATOM 1270 N N . ARG A 1 174 ? 23.884 -18.621 -14.163 1.00 90.12 174 ARG A N 1
ATOM 1271 C CA . ARG A 1 174 ? 22.829 -18.826 -13.156 1.00 90.12 174 ARG A CA 1
ATOM 1272 C C . ARG A 1 174 ? 21.776 -19.856 -13.584 1.00 90.12 174 ARG A C 1
ATOM 1274 O O . ARG A 1 174 ? 20.710 -19.920 -12.978 1.00 90.12 174 ARG A O 1
ATOM 1281 N N . GLY A 1 175 ? 22.075 -20.679 -14.592 1.00 87.31 175 GLY A N 1
ATOM 1282 C CA . GLY A 1 175 ? 21.170 -21.720 -15.094 1.00 87.31 175 GLY A CA 1
ATOM 1283 C C . GLY A 1 175 ? 20.078 -21.215 -16.044 1.00 87.31 175 GLY A C 1
ATOM 1284 O O . GLY A 1 175 ? 19.130 -21.947 -16.326 1.00 87.31 175 GLY A O 1
ATOM 1285 N N . GLY A 1 176 ? 20.185 -19.976 -16.531 1.00 93.19 176 GLY A N 1
ATOM 1286 C CA . GLY A 1 176 ? 19.378 -19.476 -17.641 1.00 93.19 176 GLY A CA 1
ATOM 1287 C C . GLY A 1 176 ? 19.939 -19.885 -19.016 1.00 93.19 176 GLY A C 1
ATOM 1288 O O . GLY A 1 176 ? 20.978 -20.538 -19.088 1.00 93.19 176 GLY A O 1
ATOM 1289 N N . PRO A 1 177 ? 19.255 -19.542 -20.124 1.00 95.25 177 PRO A N 1
ATOM 1290 C CA . PRO A 1 177 ? 19.652 -19.980 -21.463 1.00 95.25 177 PRO A CA 1
ATOM 1291 C C . PRO A 1 177 ? 20.623 -19.037 -22.202 1.00 95.25 177 PRO A C 1
ATOM 1293 O O . PRO A 1 177 ? 21.015 -19.369 -23.317 1.00 95.25 177 PRO A O 1
ATOM 1296 N N . LEU A 1 178 ? 20.977 -17.867 -21.648 1.00 97.19 178 LEU A N 1
ATOM 1297 C CA . LEU A 1 178 ? 21.675 -16.796 -22.377 1.00 97.19 178 LEU A CA 1
ATOM 1298 C C . LEU A 1 178 ? 23.123 -16.600 -21.918 1.00 97.19 178 LEU A C 1
ATOM 1300 O O . LEU A 1 178 ? 23.378 -16.393 -20.734 1.00 97.19 178 LEU A O 1
ATOM 1304 N N . GLY A 1 179 ? 24.068 -16.604 -22.857 1.00 96.62 179 GLY A N 1
ATOM 1305 C CA . GLY A 1 179 ? 25.448 -16.172 -22.615 1.00 96.62 179 GLY A CA 1
ATOM 1306 C C . GLY A 1 179 ? 25.601 -14.645 -22.606 1.00 96.62 179 GLY A C 1
ATOM 1307 O O . GLY A 1 179 ? 24.739 -13.921 -23.102 1.00 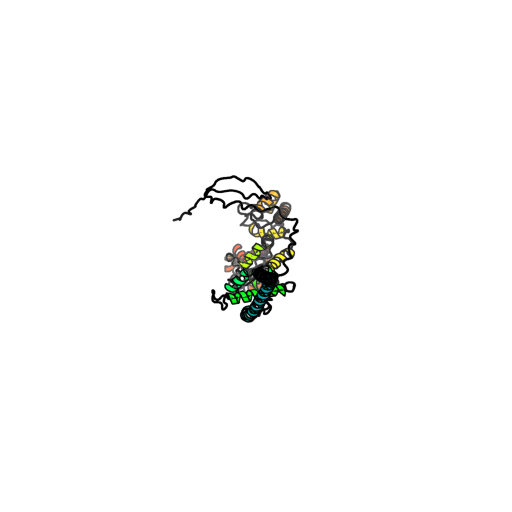96.62 179 GLY A O 1
ATOM 1308 N N . ASP A 1 180 ? 26.730 -14.149 -22.096 1.00 95.62 180 ASP A N 1
ATOM 1309 C CA . ASP A 1 180 ? 26.949 -12.712 -21.850 1.00 95.62 180 ASP A CA 1
ATOM 1310 C C . ASP A 1 180 ? 26.736 -11.824 -23.091 1.00 95.62 180 ASP A C 1
ATOM 1312 O O . ASP A 1 180 ? 26.114 -10.769 -22.991 1.00 95.62 180 ASP A O 1
ATOM 1316 N N . GLN A 1 181 ? 27.164 -12.269 -24.280 1.00 95.81 181 GLN A N 1
ATOM 1317 C CA . GLN A 1 181 ? 26.947 -11.526 -25.531 1.00 95.81 181 GLN A CA 1
ATOM 1318 C C . GLN A 1 181 ? 25.457 -11.394 -25.889 1.00 95.81 181 GLN A C 1
ATOM 1320 O O . GLN A 1 181 ? 25.033 -10.347 -26.367 1.00 95.81 181 GLN A O 1
ATOM 1325 N N . GLN A 1 182 ? 24.648 -12.425 -25.625 1.00 97.88 182 GLN A N 1
ATOM 1326 C CA . GLN A 1 182 ? 23.200 -12.389 -25.865 1.00 97.88 182 GLN A CA 1
ATOM 1327 C C . GLN A 1 182 ? 22.504 -11.435 -24.885 1.00 97.88 182 GLN A C 1
ATOM 1329 O O . GLN A 1 182 ? 21.527 -10.783 -25.241 1.00 97.88 182 GLN A O 1
ATOM 1334 N N . ILE A 1 183 ? 23.023 -11.314 -23.658 1.00 97.94 183 ILE A N 1
ATOM 1335 C CA . ILE A 1 183 ? 22.537 -10.328 -22.686 1.00 97.94 183 ILE A CA 1
ATOM 1336 C C . ILE A 1 183 ? 22.918 -8.908 -23.123 1.00 97.94 183 ILE A C 1
ATOM 1338 O O . ILE A 1 183 ? 22.083 -8.015 -23.044 1.00 97.94 183 ILE A O 1
ATOM 1342 N N . GLN A 1 184 ? 24.129 -8.689 -23.641 1.00 96.50 184 GLN A N 1
ATOM 1343 C CA . GLN A 1 184 ? 24.523 -7.391 -24.208 1.00 96.50 184 GLN A CA 1
ATOM 1344 C C . GLN A 1 184 ? 23.675 -7.005 -25.428 1.00 96.50 184 GLN A C 1
ATOM 1346 O O . GLN A 1 184 ? 23.259 -5.855 -25.541 1.00 96.50 184 GLN A O 1
ATOM 1351 N N . ASP A 1 185 ? 23.357 -7.962 -26.304 1.00 97.38 185 ASP A N 1
ATOM 1352 C CA . ASP A 1 185 ? 22.456 -7.740 -27.440 1.00 97.38 185 ASP A CA 1
ATOM 1353 C C . ASP A 1 185 ? 21.036 -7.358 -26.961 1.00 97.38 185 ASP A C 1
ATOM 1355 O O . ASP A 1 185 ? 20.438 -6.420 -27.489 1.00 97.38 185 ASP A O 1
ATOM 1359 N N . LEU A 1 186 ? 20.522 -8.004 -25.903 1.00 97.81 186 LEU A N 1
ATOM 1360 C CA . LEU A 1 186 ? 19.266 -7.612 -25.243 1.00 97.81 186 LEU A CA 1
ATOM 1361 C C . LEU A 1 186 ? 19.320 -6.201 -24.639 1.00 97.81 186 LEU A C 1
ATOM 1363 O O . LEU A 1 186 ? 18.359 -5.451 -24.790 1.00 97.81 186 LEU A O 1
ATOM 1367 N N . VAL A 1 187 ? 20.418 -5.821 -23.974 1.00 96.88 187 VAL A N 1
ATOM 1368 C CA . VAL A 1 187 ? 20.602 -4.457 -23.443 1.00 96.88 187 VAL A CA 1
ATOM 1369 C C . VAL A 1 187 ? 20.584 -3.442 -24.588 1.00 96.88 187 VAL A C 1
ATOM 1371 O O . VAL A 1 187 ? 19.862 -2.453 -24.501 1.00 96.88 187 VAL A O 1
ATOM 1374 N N . ALA A 1 188 ? 21.286 -3.714 -25.694 1.00 94.38 188 ALA A N 1
ATOM 1375 C CA . ALA A 1 188 ? 21.274 -2.856 -26.878 1.00 94.38 188 ALA A CA 1
ATOM 1376 C C . ALA A 1 188 ? 19.861 -2.696 -27.470 1.00 94.38 188 ALA A C 1
ATOM 1378 O O . ALA A 1 188 ? 19.476 -1.585 -27.832 1.00 94.38 188 ALA A O 1
ATOM 1379 N N . PHE A 1 189 ? 19.065 -3.770 -27.528 1.00 95.31 189 PHE A N 1
ATOM 1380 C CA . PHE A 1 189 ? 17.669 -3.702 -27.971 1.00 95.31 189 PHE A CA 1
ATOM 1381 C C . PHE A 1 189 ? 16.774 -2.903 -27.011 1.00 95.31 189 PHE A C 1
ATOM 1383 O O . PHE A 1 189 ? 16.029 -2.040 -27.463 1.00 95.31 189 PHE A O 1
ATOM 1390 N N . ILE A 1 190 ? 16.892 -3.103 -25.694 1.00 95.38 190 ILE A N 1
ATOM 1391 C CA . ILE A 1 190 ? 16.146 -2.312 -24.697 1.00 95.38 190 ILE A CA 1
ATOM 1392 C C . ILE A 1 190 ? 16.503 -0.818 -24.815 1.00 95.38 190 ILE A C 1
ATOM 1394 O O . ILE A 1 190 ? 15.617 0.035 -24.802 1.00 95.38 190 ILE A O 1
ATOM 1398 N N . ARG A 1 191 ? 17.789 -0.501 -25.012 1.00 92.62 191 ARG A N 1
ATOM 1399 C CA . ARG A 1 191 ? 18.284 0.865 -25.251 1.00 92.62 191 ARG A CA 1
ATOM 1400 C C . ARG A 1 191 ? 17.836 1.467 -26.572 1.00 92.62 191 ARG A C 1
ATOM 1402 O O . ARG A 1 191 ? 17.729 2.685 -26.662 1.00 92.62 191 ARG A O 1
ATOM 1409 N N . HIS A 1 192 ? 17.537 0.662 -27.592 1.00 89.00 192 HIS A N 1
ATOM 1410 C CA . HIS A 1 192 ? 17.044 1.190 -28.864 1.00 89.00 192 HIS A CA 1
ATOM 1411 C C . HIS A 1 192 ? 15.777 2.035 -28.673 1.00 89.00 192 HIS A C 1
ATOM 1413 O O . HIS A 1 192 ? 15.628 3.065 -29.337 1.00 89.00 192 HIS A O 1
ATOM 1419 N N . TRP A 1 193 ? 14.919 1.668 -27.714 1.00 89.19 193 TRP A N 1
ATOM 1420 C CA . TRP A 1 193 ? 13.734 2.449 -27.378 1.00 89.19 193 TRP A CA 1
ATOM 1421 C C . TRP A 1 193 ? 14.041 3.861 -26.873 1.00 89.19 193 TRP A C 1
ATOM 1423 O O . TRP A 1 193 ? 13.177 4.706 -27.016 1.00 89.19 193 TRP A O 1
ATOM 1433 N N . GLU A 1 194 ? 15.242 4.215 -26.410 1.00 83.94 194 GLU A N 1
ATOM 1434 C CA . GLU A 1 194 ? 15.558 5.617 -26.062 1.00 83.94 194 GLU A CA 1
ATOM 1435 C C . GLU A 1 194 ? 15.436 6.577 -27.255 1.00 83.94 194 GLU A C 1
ATOM 1437 O O . GLU A 1 194 ? 15.087 7.744 -27.086 1.00 83.94 194 GLU A O 1
ATOM 1442 N N . ALA A 1 195 ? 15.685 6.080 -28.471 1.00 69.25 195 ALA A N 1
ATOM 1443 C CA . ALA A 1 195 ? 15.584 6.857 -29.704 1.00 69.25 195 ALA A CA 1
ATOM 1444 C C . ALA A 1 195 ? 14.160 6.903 -30.291 1.00 69.25 195 ALA A C 1
ATOM 1446 O O . ALA A 1 195 ? 13.894 7.729 -31.165 1.00 69.25 195 ALA A O 1
ATOM 1447 N N . VAL A 1 196 ? 13.267 6.007 -29.850 1.00 55.97 196 VAL A N 1
ATOM 1448 C CA . VAL A 1 196 ? 11.909 5.820 -30.409 1.00 55.97 196 VAL A CA 1
ATOM 1449 C C . VAL A 1 196 ? 10.806 5.907 -29.347 1.00 55.97 196 VAL A C 1
ATOM 1451 O O . VAL A 1 196 ? 9.627 5.801 -29.673 1.00 55.97 196 VAL A O 1
ATOM 1454 N N . ALA A 1 197 ? 11.169 6.115 -28.081 1.00 52.16 197 ALA A N 1
ATOM 1455 C CA . ALA A 1 197 ? 10.252 6.376 -26.988 1.00 52.16 197 ALA A CA 1
ATOM 1456 C C . ALA A 1 197 ? 9.613 7.738 -27.230 1.00 52.16 197 ALA A C 1
ATOM 1458 O O . ALA A 1 197 ? 10.138 8.787 -26.842 1.00 52.16 197 ALA A O 1
ATOM 1459 N N . GLU A 1 198 ? 8.448 7.706 -27.874 1.00 42.09 198 GLU A N 1
ATOM 1460 C CA . GLU A 1 198 ? 7.489 8.787 -27.764 1.00 42.09 198 GLU A CA 1
ATOM 1461 C C . GLU A 1 198 ? 7.369 9.183 -26.291 1.00 42.09 198 GLU A C 1
ATOM 1463 O O . GLU A 1 198 ? 7.322 8.332 -25.395 1.00 42.09 198 GLU A O 1
ATOM 1468 N N . VAL A 1 199 ? 7.219 10.485 -26.043 1.00 41.91 199 VAL A N 1
ATOM 1469 C CA . VAL A 1 199 ? 6.577 10.942 -24.810 1.00 41.91 199 VAL A CA 1
ATOM 1470 C C . VAL A 1 199 ? 5.085 10.641 -24.948 1.00 41.91 199 VAL A C 1
ATOM 1472 O O . VAL A 1 199 ? 4.238 11.531 -24.992 1.00 41.91 199 VAL A O 1
ATOM 1475 N N . LEU A 1 200 ? 4.767 9.345 -24.992 1.00 37.25 200 LEU A N 1
ATOM 1476 C CA . LEU A 1 200 ? 3.557 8.878 -24.361 1.00 37.25 200 LEU A CA 1
ATOM 1477 C C . LEU A 1 200 ? 3.634 9.445 -22.937 1.00 37.25 200 LEU A C 1
ATOM 1479 O O . LEU A 1 200 ? 4.669 9.259 -22.279 1.00 37.25 200 LEU A O 1
ATOM 1483 N N . PRO A 1 201 ? 2.595 10.131 -22.420 1.00 35.09 201 PRO A N 1
ATOM 1484 C CA . PRO A 1 201 ? 2.450 10.124 -20.976 1.00 35.09 201 PRO A CA 1
ATOM 1485 C C . PRO A 1 201 ? 2.540 8.653 -20.593 1.00 35.09 201 PRO A C 1
ATOM 1487 O O . PRO A 1 201 ? 1.902 7.835 -21.267 1.00 35.09 201 PRO A O 1
ATOM 1490 N N . THR A 1 202 ? 3.363 8.312 -19.593 1.00 36.59 202 THR A N 1
ATOM 1491 C CA . THR A 1 202 ? 3.372 6.963 -19.023 1.00 36.59 202 THR A CA 1
ATOM 1492 C C . THR A 1 202 ? 1.914 6.541 -18.983 1.00 36.59 202 THR A C 1
ATOM 1494 O O . THR A 1 202 ? 1.139 7.275 -18.356 1.00 36.59 202 THR A O 1
ATOM 1497 N N . PRO A 1 203 ? 1.483 5.478 -19.696 1.00 36.88 203 PRO A N 1
ATOM 1498 C CA . PRO A 1 203 ? 0.184 4.928 -19.407 1.00 36.88 203 PRO A CA 1
ATOM 1499 C C . PRO A 1 203 ? 0.355 4.525 -17.959 1.00 36.88 203 PRO A C 1
ATOM 1501 O O . PRO A 1 203 ? 1.071 3.559 -17.687 1.00 36.88 203 PRO A O 1
ATOM 1504 N N . THR A 1 204 ? -0.159 5.359 -17.041 1.00 40.75 204 THR A N 1
ATOM 1505 C CA . THR A 1 204 ? -0.181 5.076 -15.615 1.00 40.75 204 THR A CA 1
ATOM 1506 C C . THR A 1 204 ? -0.686 3.662 -15.607 1.00 40.75 204 THR A C 1
ATOM 1508 O O . THR A 1 204 ? -1.799 3.469 -16.119 1.00 40.75 204 THR A O 1
ATOM 1511 N N . PRO A 1 205 ? 0.137 2.661 -15.230 1.00 45.31 205 PRO A N 1
ATOM 1512 C CA . PRO A 1 205 ? -0.325 1.300 -15.346 1.00 45.31 205 PRO A CA 1
ATOM 1513 C C . PRO A 1 205 ? -1.613 1.324 -14.553 1.00 45.31 205 PRO A C 1
ATOM 1515 O O . PRO A 1 205 ? -1.602 1.798 -13.415 1.00 45.31 205 PRO A O 1
ATOM 1518 N N . GLN A 1 206 ? -2.729 0.940 -15.176 1.00 52.16 206 GLN A N 1
ATOM 1519 C CA . GLN A 1 206 ? -4.041 0.998 -14.537 1.00 52.16 206 GLN A CA 1
ATOM 1520 C C . GLN A 1 206 ? -4.139 -0.150 -13.517 1.00 52.16 206 GLN A C 1
ATOM 1522 O O . GLN A 1 206 ? -5.102 -0.906 -13.468 1.00 52.16 206 GLN A O 1
ATOM 1527 N N . VAL A 1 207 ? -3.118 -0.246 -12.654 1.00 65.75 207 VAL A N 1
ATOM 1528 C CA . VAL A 1 207 ? -3.254 -0.097 -11.207 1.00 65.75 207 VAL A CA 1
ATOM 1529 C C . VAL A 1 207 ? -4.271 1.002 -10.908 1.00 65.75 207 VAL A C 1
ATOM 1531 O O . VAL A 1 207 ? -3.958 2.105 -10.474 1.00 65.75 207 VAL A O 1
ATOM 1534 N N . ASP A 1 208 ? -5.524 0.655 -11.161 1.00 80.06 208 ASP A N 1
ATOM 1535 C CA . ASP A 1 208 ? -6.616 1.020 -10.296 1.00 80.06 208 ASP A CA 1
ATOM 1536 C C . ASP A 1 208 ? -6.181 0.614 -8.873 1.00 80.06 208 ASP A C 1
ATOM 1538 O O . ASP A 1 208 ? -6.076 -0.585 -8.570 1.00 80.06 208 ASP A O 1
ATOM 1542 N N . PRO A 1 209 ? -5.806 1.585 -8.020 1.00 82.44 209 PRO A N 1
ATOM 1543 C CA . PRO A 1 209 ? -5.292 1.270 -6.702 1.00 82.44 209 PRO A CA 1
ATOM 1544 C C . PRO A 1 209 ? -6.423 0.798 -5.785 1.00 82.44 209 PRO A C 1
ATOM 1546 O O . PRO A 1 209 ? -6.147 0.099 -4.815 1.00 82.44 209 PRO A O 1
ATOM 1549 N N . GLU A 1 210 ? -7.682 1.104 -6.119 1.00 78.12 210 GLU A N 1
ATOM 1550 C CA . GLU A 1 210 ? -8.866 0.606 -5.431 1.00 78.12 210 GLU A CA 1
ATOM 1551 C C . GLU A 1 210 ? -9.073 -0.880 -5.748 1.00 78.12 210 GLU A C 1
ATOM 1553 O O . GLU A 1 210 ? -9.209 -1.672 -4.821 1.00 78.12 210 GLU A O 1
ATOM 1558 N N . ALA A 1 211 ? -8.960 -1.310 -7.011 1.00 77.12 211 ALA A N 1
ATOM 1559 C CA . ALA A 1 211 ? -8.983 -2.735 -7.371 1.00 77.12 211 ALA A CA 1
ATOM 1560 C C . ALA A 1 211 ? -7.766 -3.516 -6.833 1.00 77.12 211 ALA A C 1
ATOM 1562 O O . ALA A 1 211 ? -7.887 -4.676 -6.409 1.00 77.12 211 ALA A O 1
ATOM 1563 N N . LEU A 1 212 ? -6.580 -2.898 -6.805 1.00 85.75 212 LEU A N 1
ATOM 1564 C CA . LEU A 1 212 ? -5.389 -3.514 -6.214 1.00 85.75 212 LEU A CA 1
ATOM 1565 C C . LEU A 1 212 ? -5.537 -3.668 -4.690 1.00 85.75 212 LEU A C 1
ATOM 1567 O O . LEU A 1 212 ? -5.231 -4.728 -4.142 1.00 85.75 212 LEU A O 1
ATOM 1571 N N . TYR A 1 213 ? -6.079 -2.653 -4.017 1.00 86.88 213 TYR A N 1
ATOM 1572 C CA . TYR A 1 213 ? -6.432 -2.709 -2.601 1.00 86.88 213 TYR A CA 1
ATOM 1573 C C . TYR A 1 213 ? -7.536 -3.748 -2.332 1.00 86.88 213 TYR A C 1
ATOM 1575 O O . TYR A 1 213 ? -7.403 -4.574 -1.424 1.00 86.88 213 TYR A O 1
ATOM 1583 N N . ALA A 1 214 ? -8.582 -3.783 -3.164 1.00 79.62 214 ALA A N 1
ATOM 1584 C CA . ALA A 1 214 ? -9.698 -4.724 -3.081 1.00 79.62 214 ALA A CA 1
ATOM 1585 C C . ALA A 1 214 ? -9.243 -6.185 -3.156 1.00 79.62 214 ALA A C 1
ATOM 1587 O O . ALA A 1 214 ? -9.676 -7.017 -2.360 1.00 79.62 214 ALA A O 1
ATOM 1588 N N . SER A 1 215 ? -8.332 -6.490 -4.080 1.00 80.50 215 SER A N 1
ATOM 1589 C CA . SER A 1 215 ? -7.846 -7.853 -4.309 1.00 80.50 215 SER A CA 1
ATOM 1590 C C . SER A 1 215 ? -6.818 -8.347 -3.284 1.00 80.50 215 SER A C 1
ATOM 1592 O O . SER A 1 215 ? -6.641 -9.560 -3.164 1.00 80.50 215 SER A O 1
ATOM 1594 N N . ARG A 1 216 ? -6.130 -7.454 -2.552 1.00 84.56 216 ARG A N 1
ATOM 1595 C CA . ARG A 1 216 ? -4.993 -7.823 -1.679 1.00 84.56 216 ARG A CA 1
ATOM 1596 C C . ARG A 1 216 ? -5.116 -7.406 -0.212 1.00 84.56 216 ARG A C 1
ATOM 1598 O O . ARG A 1 216 ? -4.557 -8.082 0.646 1.00 84.56 216 ARG A O 1
ATOM 1605 N N . CYS A 1 217 ? -5.813 -6.316 0.093 1.00 85.88 217 CYS A N 1
ATOM 1606 C CA . CYS A 1 217 ? -5.776 -5.674 1.412 1.00 85.88 217 CYS A CA 1
ATOM 1607 C C . CYS A 1 217 ? -7.101 -5.784 2.182 1.00 85.88 217 CYS A C 1
ATOM 1609 O O . CYS A 1 217 ? -7.086 -5.920 3.408 1.00 85.88 217 CYS A O 1
ATOM 1611 N N . VAL A 1 218 ? -8.239 -5.763 1.478 1.00 82.75 218 VAL A N 1
ATOM 1612 C CA . VAL A 1 218 ? -9.588 -5.693 2.079 1.00 82.75 218 VAL A CA 1
ATOM 1613 C C . VAL A 1 218 ? -9.887 -6.831 3.054 1.00 82.75 218 VAL A C 1
ATOM 1615 O O . VAL A 1 218 ? -10.517 -6.598 4.084 1.00 82.75 218 VAL A O 1
ATOM 1618 N N . GLN A 1 219 ? -9.382 -8.041 2.792 1.00 80.44 219 GLN A N 1
ATOM 1619 C CA . GLN A 1 219 ? -9.603 -9.208 3.656 1.00 80.44 219 GLN A CA 1
ATOM 1620 C C . GLN A 1 219 ? -9.144 -8.987 5.112 1.00 80.44 219 GLN A C 1
ATOM 1622 O O . GLN A 1 219 ? -9.746 -9.546 6.026 1.00 80.44 219 GLN A O 1
ATOM 1627 N N . CYS A 1 220 ? -8.117 -8.159 5.331 1.00 79.50 220 CYS A N 1
ATOM 1628 C CA . CYS A 1 220 ? -7.584 -7.849 6.662 1.00 79.50 220 CYS A CA 1
ATOM 1629 C C . CYS A 1 220 ? -7.893 -6.414 7.115 1.00 79.50 220 CYS A C 1
ATOM 1631 O O . CYS A 1 220 ? -8.075 -6.180 8.311 1.00 79.50 220 CYS A O 1
ATOM 1633 N N . HIS A 1 221 ? -7.958 -5.461 6.179 1.00 85.50 221 HIS A N 1
ATOM 1634 C CA . HIS A 1 221 ? -8.037 -4.024 6.466 1.00 85.50 221 HIS A CA 1
ATOM 1635 C C . HIS A 1 221 ? -9.404 -3.376 6.184 1.00 85.50 221 HIS A C 1
ATOM 1637 O O . HIS A 1 221 ? -9.538 -2.172 6.407 1.00 85.50 221 HIS A O 1
ATOM 1643 N N . GLY A 1 222 ? -10.414 -4.143 5.762 1.00 71.69 222 GLY A N 1
ATOM 1644 C CA . GLY A 1 222 ? -11.749 -3.623 5.441 1.00 71.69 222 GLY A CA 1
ATOM 1645 C C . GLY A 1 222 ? -11.821 -2.984 4.051 1.00 71.69 222 GLY A C 1
ATOM 1646 O O . GLY A 1 222 ? -10.791 -2.738 3.428 1.00 71.69 222 GLY A O 1
ATOM 1647 N N . LEU A 1 223 ? -13.028 -2.737 3.534 1.00 72.44 223 LEU A N 1
ATOM 1648 C CA . LEU A 1 223 ? -13.229 -2.268 2.150 1.00 72.44 223 LEU A CA 1
ATOM 1649 C C . LEU A 1 223 ? -12.706 -0.839 1.935 1.00 72.44 223 LEU A C 1
ATOM 1651 O O . LEU A 1 223 ? -12.265 -0.484 0.847 1.00 72.44 223 LEU A O 1
ATOM 1655 N N . THR A 1 224 ? -12.734 -0.029 2.988 1.00 73.06 224 THR A N 1
ATOM 1656 C CA . THR A 1 224 ? -12.399 1.399 2.984 1.00 73.06 224 THR A CA 1
ATOM 1657 C C . THR A 1 224 ? -11.226 1.742 3.908 1.00 73.06 224 THR A C 1
ATOM 1659 O O . THR A 1 224 ? -10.985 2.923 4.161 1.00 73.06 224 THR A O 1
ATOM 1662 N N . GLY A 1 225 ? -10.503 0.738 4.421 1.00 75.31 225 GLY A N 1
ATOM 1663 C CA . GLY A 1 225 ? -9.435 0.908 5.410 1.00 75.31 225 GLY A CA 1
ATOM 1664 C C . GLY A 1 225 ? -9.906 0.983 6.865 1.00 75.31 225 GLY A C 1
ATOM 1665 O O . GLY A 1 225 ? -9.138 1.410 7.728 1.00 75.31 225 GLY A O 1
ATOM 1666 N N . GLU A 1 226 ? -11.147 0.599 7.160 1.00 71.94 226 GLU A N 1
ATOM 1667 C CA . GLU A 1 226 ? -11.758 0.630 8.494 1.00 71.94 226 GLU A CA 1
ATOM 1668 C C . GLU A 1 226 ? -11.253 -0.461 9.461 1.00 71.94 226 GLU A C 1
ATOM 1670 O O . GLU A 1 226 ? -11.508 -0.386 10.664 1.00 71.94 226 GLU A O 1
ATOM 1675 N N . GLY A 1 227 ? -10.489 -1.437 8.964 1.00 71.31 227 GLY A N 1
ATOM 1676 C CA . GLY A 1 227 ? -10.125 -2.658 9.683 1.00 71.31 227 GLY A CA 1
ATOM 1677 C C . GLY A 1 227 ? -11.228 -3.718 9.612 1.00 71.31 227 GLY A C 1
ATOM 1678 O O . GLY A 1 227 ? -12.240 -3.554 8.940 1.00 71.31 227 GLY A O 1
ATOM 1679 N N . THR A 1 228 ? -11.044 -4.831 10.317 1.00 67.56 228 THR A N 1
ATOM 1680 C CA . THR A 1 228 ? -12.059 -5.889 10.445 1.00 67.56 228 THR A CA 1
ATOM 1681 C C . THR A 1 228 ? -12.355 -6.182 11.915 1.00 67.56 228 THR A C 1
ATOM 1683 O O . THR A 1 228 ? -11.580 -5.828 12.802 1.00 67.56 228 THR A O 1
ATOM 1686 N N . ALA A 1 229 ? -13.459 -6.880 12.198 1.00 54.62 229 ALA A N 1
ATOM 1687 C CA . ALA A 1 229 ? -13.786 -7.306 13.563 1.00 54.62 229 ALA A CA 1
ATOM 1688 C C . ALA A 1 229 ? -12.722 -8.245 14.179 1.00 54.62 229 ALA A C 1
ATOM 1690 O O . ALA A 1 229 ? -12.570 -8.281 15.398 1.00 54.62 229 ALA A O 1
ATOM 1691 N N . ALA A 1 230 ? -11.982 -8.983 13.341 1.00 49.69 230 ALA A N 1
ATOM 1692 C CA . ALA A 1 230 ? -10.877 -9.849 13.754 1.00 49.69 230 ALA A CA 1
ATOM 1693 C C . ALA A 1 230 ? -9.535 -9.101 13.873 1.00 49.69 230 ALA A C 1
ATOM 1695 O O . ALA A 1 230 ? -8.701 -9.467 14.700 1.00 49.69 230 ALA A O 1
ATOM 1696 N N . LEU A 1 231 ? -9.330 -8.050 13.071 1.00 59.19 231 LEU A N 1
ATOM 1697 C CA . LEU A 1 231 ? -8.122 -7.231 13.067 1.00 59.19 231 LEU A CA 1
ATOM 1698 C C . LEU A 1 231 ? -8.508 -5.737 12.982 1.00 59.19 231 LEU A C 1
ATOM 1700 O O . LEU A 1 231 ? -8.628 -5.198 11.879 1.00 59.19 231 LEU A O 1
ATOM 1704 N N . PRO A 1 232 ? -8.692 -5.028 14.116 1.00 59.31 232 PRO A N 1
ATOM 1705 C CA . PRO A 1 232 ? -9.159 -3.632 14.147 1.00 59.31 232 PRO A CA 1
ATOM 1706 C C . PRO A 1 232 ? -8.068 -2.613 13.747 1.00 59.31 232 PRO A C 1
ATOM 1708 O O . PRO A 1 232 ? -8.002 -1.497 14.266 1.00 59.31 232 PRO A O 1
ATOM 1711 N N . LEU A 1 233 ? -7.180 -2.999 12.827 1.00 67.75 233 LEU A N 1
ATOM 1712 C CA . LEU A 1 233 ? -6.048 -2.214 12.349 1.00 67.75 233 LEU A CA 1
ATOM 1713 C C . LEU A 1 233 ? -6.477 -1.331 11.165 1.00 67.75 233 LEU A C 1
ATOM 1715 O O . LEU A 1 233 ? -6.178 -1.607 10.001 1.00 67.75 233 LEU A O 1
ATOM 1719 N N . ALA A 1 234 ? -7.231 -0.282 11.493 1.00 75.69 234 ALA A N 1
ATOM 1720 C CA . ALA A 1 234 ? -7.779 0.669 10.534 1.00 75.69 234 ALA A CA 1
ATOM 1721 C C . ALA A 1 234 ? -6.675 1.509 9.862 1.00 75.69 234 ALA A C 1
ATOM 1723 O O . ALA A 1 234 ? -6.144 2.446 10.462 1.00 75.69 234 ALA A O 1
ATOM 1724 N N . LEU A 1 235 ? -6.371 1.211 8.596 1.00 81.75 235 LEU A N 1
ATOM 1725 C CA . LEU A 1 235 ? -5.463 2.001 7.755 1.00 81.75 235 LEU A CA 1
ATOM 1726 C C . LEU A 1 235 ? -5.992 3.419 7.484 1.00 81.75 235 LEU A C 1
ATOM 1728 O O . LEU A 1 235 ? -5.209 4.330 7.247 1.00 81.75 235 LEU A O 1
ATOM 1732 N N . ARG A 1 236 ? -7.307 3.640 7.577 1.00 78.31 236 ARG A N 1
ATOM 1733 C CA . ARG A 1 236 ? -7.942 4.964 7.466 1.00 78.31 236 ARG A CA 1
ATOM 1734 C C . ARG A 1 236 ? -8.108 5.664 8.822 1.00 78.31 236 ARG A C 1
ATOM 1736 O O . ARG A 1 236 ? -8.986 6.500 9.007 1.00 78.31 236 ARG A O 1
ATOM 1743 N N . ALA A 1 237 ? -7.286 5.314 9.811 1.00 72.88 237 ALA A N 1
ATOM 1744 C CA . ALA A 1 237 ? -7.206 6.038 11.076 1.00 72.88 237 ALA A CA 1
ATOM 1745 C C . ALA A 1 237 ? -6.268 7.247 10.966 1.00 72.88 237 ALA A C 1
ATOM 1747 O O . ALA A 1 237 ? -5.172 7.124 10.427 1.00 72.88 237 ALA A O 1
ATOM 1748 N N . HIS A 1 238 ? -6.638 8.370 11.590 1.00 67.81 238 HIS A N 1
ATOM 1749 C CA . HIS A 1 238 ? -5.743 9.526 11.771 1.00 67.81 238 HIS A CA 1
ATOM 1750 C C . HIS A 1 238 ? -4.419 9.123 12.435 1.00 67.81 238 HIS A C 1
ATOM 1752 O O . HIS A 1 238 ? -3.365 9.346 11.860 1.00 67.81 238 HIS A O 1
ATOM 1758 N N . ALA A 1 239 ? -4.452 8.355 13.531 1.00 67.69 239 ALA A N 1
ATOM 1759 C CA . ALA A 1 239 ? -3.230 7.832 14.160 1.00 67.69 239 ALA A CA 1
ATOM 1760 C C . ALA A 1 239 ? -2.360 6.918 13.263 1.00 67.69 239 ALA A C 1
ATOM 1762 O O . ALA A 1 239 ? -1.224 6.643 13.625 1.00 67.69 239 ALA A O 1
ATOM 1763 N N . TYR A 1 240 ? -2.854 6.436 12.116 1.00 79.00 240 TYR A N 1
ATOM 1764 C CA . TYR A 1 240 ? -2.005 5.793 11.109 1.00 79.00 240 TYR A CA 1
ATOM 1765 C C . TYR A 1 240 ? -1.538 6.810 10.057 1.00 79.00 240 TYR A C 1
ATOM 1767 O O . TYR A 1 240 ? -0.337 6.986 9.873 1.00 79.00 240 TYR A O 1
ATOM 1775 N N . LEU A 1 241 ? -2.465 7.523 9.409 1.00 77.50 241 LEU A N 1
ATOM 1776 C CA . LEU A 1 241 ? -2.177 8.420 8.278 1.00 77.50 241 LEU A CA 1
ATOM 1777 C C . LEU A 1 241 ? -1.466 9.733 8.658 1.00 77.50 241 LEU A C 1
ATOM 1779 O O . LEU A 1 241 ? -0.860 10.361 7.792 1.00 77.50 241 LEU A O 1
ATOM 1783 N N . ASP A 1 242 ? -1.508 10.145 9.926 1.00 72.19 242 ASP A N 1
ATOM 1784 C CA . ASP A 1 242 ? -0.726 11.278 10.435 1.00 72.19 242 ASP A CA 1
ATOM 1785 C C . ASP A 1 242 ? 0.733 10.896 10.736 1.00 72.19 242 ASP A C 1
ATOM 1787 O O . ASP A 1 242 ? 1.608 11.759 10.686 1.00 72.19 242 ASP A O 1
ATOM 1791 N N . GLN A 1 243 ? 1.000 9.618 11.035 1.00 69.00 243 GLN A N 1
ATOM 1792 C CA . GLN A 1 243 ? 2.302 9.126 11.511 1.00 69.00 243 GLN A CA 1
ATOM 1793 C C . GLN A 1 243 ? 3.095 8.366 10.438 1.00 69.00 243 GLN A C 1
ATOM 1795 O O . GLN A 1 243 ? 4.327 8.348 10.459 1.00 69.00 243 GLN A O 1
ATOM 1800 N N . ALA A 1 244 ? 2.405 7.701 9.512 1.00 76.06 244 ALA A N 1
ATOM 1801 C CA . ALA A 1 244 ? 3.025 6.908 8.465 1.00 76.06 244 ALA A CA 1
ATOM 1802 C C . ALA A 1 244 ? 3.529 7.813 7.329 1.00 76.06 244 ALA A C 1
ATOM 1804 O O . ALA A 1 244 ? 2.753 8.358 6.548 1.00 76.06 244 ALA A O 1
ATOM 1805 N N . THR A 1 245 ? 4.850 7.955 7.219 1.00 84.94 245 THR A N 1
ATOM 1806 C CA . THR A 1 245 ? 5.493 8.568 6.047 1.00 84.94 245 THR A CA 1
ATOM 1807 C C . THR A 1 245 ? 5.388 7.645 4.831 1.00 84.94 245 THR A C 1
ATOM 1809 O O . THR A 1 245 ? 5.241 6.435 4.985 1.00 84.94 245 THR A O 1
ATOM 1812 N N . GLU A 1 246 ? 5.533 8.177 3.616 1.00 83.94 246 GLU A N 1
ATOM 1813 C CA . GLU A 1 246 ? 5.539 7.376 2.376 1.00 83.94 246 GLU A CA 1
ATOM 1814 C C . GLU A 1 246 ? 6.584 6.259 2.409 1.00 83.94 246 GLU A C 1
ATOM 1816 O O . GLU A 1 246 ? 6.284 5.112 2.087 1.00 83.94 246 GLU A O 1
ATOM 1821 N N . ALA A 1 247 ? 7.793 6.573 2.882 1.00 85.31 247 ALA A N 1
ATOM 1822 C CA . ALA A 1 247 ? 8.856 5.592 3.078 1.00 85.31 247 ALA A CA 1
ATOM 1823 C C . ALA A 1 247 ? 8.459 4.506 4.094 1.00 85.31 247 ALA A C 1
ATOM 1825 O O . ALA A 1 247 ? 8.729 3.327 3.868 1.00 85.31 247 ALA A O 1
ATOM 1826 N N . ALA A 1 248 ? 7.775 4.874 5.184 1.00 85.12 248 ALA A N 1
ATOM 1827 C CA . ALA A 1 248 ? 7.280 3.911 6.162 1.00 85.12 248 ALA A CA 1
ATOM 1828 C C . ALA A 1 248 ? 6.122 3.062 5.611 1.00 85.12 248 ALA A C 1
ATOM 1830 O O . ALA A 1 248 ? 6.095 1.864 5.870 1.00 85.12 248 ALA A O 1
ATOM 1831 N N . MET A 1 249 ? 5.185 3.632 4.843 1.00 89.25 249 MET A N 1
ATOM 1832 C CA . MET A 1 249 ? 4.121 2.864 4.185 1.00 89.25 249 MET A CA 1
ATOM 1833 C C . MET A 1 249 ? 4.704 1.893 3.151 1.00 89.25 249 MET A C 1
ATOM 1835 O O . MET A 1 249 ? 4.371 0.710 3.188 1.00 89.25 249 MET A O 1
ATOM 1839 N N . ARG A 1 250 ? 5.627 2.360 2.294 1.00 90.88 250 ARG A N 1
ATOM 1840 C CA . ARG A 1 250 ? 6.350 1.535 1.312 1.00 90.88 250 ARG A CA 1
ATOM 1841 C C . ARG A 1 250 ? 7.028 0.347 1.989 1.00 90.88 250 ARG A C 1
ATOM 1843 O O . ARG A 1 250 ? 6.726 -0.789 1.638 1.00 90.88 250 ARG A O 1
ATOM 1850 N N . ALA A 1 251 ? 7.874 0.601 2.991 1.00 87.69 251 ALA A N 1
ATOM 1851 C CA . ALA A 1 251 ? 8.589 -0.451 3.712 1.00 87.69 251 ALA A CA 1
ATOM 1852 C C . ALA A 1 251 ? 7.623 -1.459 4.358 1.00 87.69 251 ALA A C 1
ATOM 1854 O O . ALA A 1 251 ? 7.829 -2.662 4.262 1.00 87.69 251 ALA A O 1
ATOM 1855 N N . GLN A 1 252 ? 6.515 -0.994 4.947 1.00 88.69 252 GLN A N 1
ATOM 1856 C CA . GLN A 1 252 ? 5.513 -1.877 5.553 1.00 88.69 252 GLN A CA 1
ATOM 1857 C C . GLN A 1 252 ? 4.766 -2.738 4.530 1.00 88.69 252 GLN A C 1
ATOM 1859 O O . GLN A 1 252 ? 4.489 -3.897 4.816 1.00 88.69 252 GLN A O 1
ATOM 1864 N N . ILE A 1 253 ? 4.447 -2.206 3.347 1.00 89.94 253 ILE A N 1
ATOM 1865 C CA . ILE A 1 253 ? 3.830 -2.980 2.259 1.00 89.94 253 ILE A CA 1
ATOM 1866 C C . ILE A 1 253 ? 4.837 -3.994 1.699 1.00 89.94 253 ILE A C 1
ATOM 1868 O O . ILE A 1 253 ? 4.482 -5.143 1.444 1.00 89.94 253 ILE A O 1
ATOM 1872 N N . GLN A 1 254 ? 6.098 -3.598 1.533 1.00 88.19 254 GLN A N 1
ATOM 1873 C CA . GLN A 1 254 ? 7.138 -4.448 0.962 1.00 88.19 254 GLN A CA 1
ATOM 1874 C C . GLN A 1 254 ? 7.551 -5.580 1.911 1.00 88.19 254 GLN A C 1
ATOM 1876 O O . GLN A 1 254 ? 7.439 -6.751 1.550 1.00 88.19 254 GLN A O 1
ATOM 1881 N N . GLU A 1 255 ? 7.977 -5.243 3.127 1.00 87.06 255 GLU A N 1
ATOM 1882 C CA . GLU A 1 255 ? 8.541 -6.167 4.121 1.00 87.06 255 GLU A CA 1
ATOM 1883 C C . GLU A 1 255 ? 7.470 -6.851 4.991 1.00 87.06 255 GLU A C 1
ATOM 1885 O O . GLU A 1 255 ? 7.731 -7.882 5.617 1.00 87.06 255 GLU A O 1
ATOM 1890 N N . GLY A 1 256 ? 6.253 -6.300 5.028 1.00 85.25 256 GLY A N 1
ATOM 1891 C CA . GLY A 1 256 ? 5.185 -6.736 5.925 1.00 85.25 256 GLY A CA 1
ATOM 1892 C C . GLY A 1 256 ? 5.438 -6.355 7.388 1.00 85.25 256 GLY A C 1
ATOM 1893 O O . GLY A 1 256 ? 6.336 -5.585 7.730 1.00 85.25 256 GLY A O 1
ATOM 1894 N N . LYS A 1 257 ? 4.643 -6.932 8.294 1.00 81.62 257 LYS A N 1
ATOM 1895 C CA . LYS A 1 257 ? 4.905 -6.931 9.745 1.00 81.62 257 LYS A CA 1
ATOM 1896 C C . LYS A 1 257 ? 4.544 -8.298 10.340 1.00 81.62 257 LYS A C 1
ATOM 1898 O O . LYS A 1 257 ? 3.458 -8.447 10.913 1.00 81.62 257 LYS A O 1
ATOM 1903 N N . PRO A 1 258 ? 5.455 -9.290 10.275 1.00 75.19 258 PRO A N 1
ATOM 1904 C CA . PRO A 1 258 ? 5.191 -10.651 10.750 1.00 75.19 258 PRO A CA 1
ATOM 1905 C C . PRO A 1 258 ? 4.738 -10.720 12.215 1.00 75.19 258 PRO A C 1
ATOM 1907 O O . PRO A 1 258 ? 3.877 -11.526 12.555 1.00 75.19 258 PRO A O 1
ATOM 1910 N N . ALA A 1 259 ? 5.249 -9.825 13.070 1.00 73.19 259 ALA A N 1
ATOM 1911 C CA . ALA A 1 259 ? 4.904 -9.749 14.493 1.00 73.19 259 ALA A CA 1
ATOM 1912 C C . ALA A 1 259 ? 3.416 -9.448 14.781 1.00 73.19 259 ALA A C 1
ATOM 1914 O O . ALA A 1 259 ? 2.955 -9.707 15.889 1.00 73.19 259 ALA A O 1
ATOM 1915 N N . ILE A 1 260 ? 2.673 -8.913 13.804 1.00 69.69 260 ILE A N 1
ATOM 1916 C CA . ILE A 1 260 ? 1.223 -8.658 13.891 1.00 69.69 260 ILE A CA 1
ATOM 1917 C C . ILE A 1 260 ? 0.434 -9.366 12.775 1.00 69.69 260 ILE A C 1
ATOM 1919 O O . ILE A 1 260 ? -0.704 -9.000 12.496 1.00 69.69 260 ILE A O 1
ATOM 1923 N N . GLY A 1 261 ? 1.036 -10.362 12.115 1.00 74.69 261 GLY A N 1
ATOM 1924 C CA . GLY A 1 261 ? 0.384 -11.155 11.068 1.00 74.69 261 GLY A CA 1
ATOM 1925 C C . GLY A 1 261 ? 0.197 -10.455 9.716 1.00 74.69 261 GLY A C 1
ATOM 1926 O O . GLY A 1 261 ? -0.493 -10.999 8.859 1.00 74.69 261 GLY A O 1
ATOM 1927 N N . MET A 1 262 ? 0.804 -9.284 9.489 1.00 85.19 262 MET A N 1
ATOM 1928 C CA . MET A 1 262 ? 0.780 -8.629 8.175 1.00 85.19 262 MET A CA 1
ATOM 1929 C C . MET A 1 262 ? 1.828 -9.287 7.254 1.00 85.19 262 MET A C 1
ATOM 1931 O O . MET A 1 262 ? 3.019 -9.230 7.585 1.00 85.19 262 MET A O 1
ATOM 1935 N N . PRO A 1 263 ? 1.431 -9.897 6.120 1.00 83.38 263 PRO A N 1
ATOM 1936 C CA . PRO A 1 263 ? 2.366 -10.516 5.184 1.00 83.38 263 PRO A CA 1
ATOM 1937 C C . PRO A 1 263 ? 3.193 -9.468 4.428 1.00 83.38 263 PRO A C 1
ATOM 1939 O O . PRO A 1 263 ? 2.789 -8.314 4.297 1.00 83.38 263 PRO A O 1
ATOM 1942 N N . ALA A 1 264 ? 4.345 -9.891 3.910 1.00 84.06 264 ALA A N 1
ATOM 1943 C CA . ALA A 1 264 ? 5.145 -9.115 2.969 1.00 84.06 264 ALA A CA 1
ATOM 1944 C C . ALA A 1 264 ? 4.493 -9.151 1.579 1.00 84.06 264 ALA A C 1
ATOM 1946 O O . ALA A 1 264 ? 4.298 -10.238 1.031 1.00 84.06 264 ALA A O 1
ATOM 1947 N N . CYS A 1 265 ? 4.182 -7.993 0.991 1.00 75.88 265 CYS A N 1
ATOM 1948 C CA . CYS A 1 265 ? 3.584 -7.914 -0.345 1.00 75.88 265 CYS A CA 1
ATOM 1949 C C . CYS A 1 265 ? 4.619 -7.682 -1.462 1.00 75.88 265 CYS A C 1
ATOM 1951 O O . CYS A 1 265 ? 4.261 -7.808 -2.632 1.00 75.88 265 CYS A O 1
ATOM 1953 N N . ALA A 1 266 ? 5.897 -7.421 -1.146 1.00 67.69 266 ALA A N 1
ATOM 1954 C CA . ALA A 1 266 ? 6.973 -7.302 -2.146 1.00 67.69 266 ALA A CA 1
ATOM 1955 C C . ALA A 1 266 ? 7.107 -8.486 -3.135 1.00 67.69 266 ALA A C 1
ATOM 1957 O O . ALA A 1 266 ? 7.468 -8.234 -4.283 1.00 67.69 266 ALA A O 1
ATOM 1958 N N . PRO A 1 267 ? 6.817 -9.758 -2.779 1.00 71.88 267 PRO A N 1
ATOM 1959 C CA . PRO A 1 267 ? 6.863 -10.852 -3.757 1.00 71.88 267 PRO A CA 1
ATOM 1960 C C . PRO A 1 267 ? 5.780 -10.758 -4.847 1.00 71.88 267 PRO A C 1
ATOM 1962 O O . PRO A 1 267 ? 5.903 -11.350 -5.919 1.00 71.88 267 PRO A O 1
ATOM 1965 N N . ASP A 1 268 ? 4.697 -10.032 -4.560 1.00 74.12 268 ASP A N 1
ATOM 1966 C CA . ASP A 1 268 ? 3.478 -9.979 -5.367 1.00 74.12 268 ASP A CA 1
ATOM 1967 C C . ASP A 1 268 ? 3.230 -8.616 -6.034 1.00 74.12 268 ASP A C 1
ATOM 1969 O O . ASP A 1 268 ? 2.436 -8.546 -6.978 1.00 74.12 268 ASP A O 1
ATOM 1973 N N . LEU A 1 269 ? 3.899 -7.557 -5.564 1.00 80.56 269 LEU A N 1
ATOM 1974 C CA . LEU A 1 269 ? 3.749 -6.170 -6.011 1.00 80.56 269 LEU A CA 1
ATOM 1975 C C . LEU A 1 269 ? 5.089 -5.594 -6.487 1.00 80.56 269 LEU A C 1
ATOM 1977 O O . LEU A 1 269 ? 6.104 -5.726 -5.808 1.00 80.56 269 LEU A O 1
ATOM 1981 N N . ASN A 1 270 ? 5.087 -4.904 -7.628 1.00 83.38 270 ASN A N 1
ATOM 1982 C CA . ASN A 1 270 ? 6.234 -4.104 -8.075 1.00 83.38 270 ASN A CA 1
ATOM 1983 C C . ASN A 1 270 ? 6.227 -2.687 -7.458 1.00 83.38 270 ASN A C 1
ATOM 1985 O O . ASN A 1 270 ? 5.211 -2.256 -6.919 1.00 83.38 270 ASN A O 1
ATOM 1989 N N . GLU A 1 271 ? 7.338 -1.946 -7.567 1.00 81.38 271 GLU A N 1
ATOM 1990 C CA . GLU A 1 271 ? 7.461 -0.583 -7.006 1.00 81.38 271 GLU A CA 1
ATOM 1991 C C . GLU A 1 271 ? 6.310 0.346 -7.414 1.00 81.38 271 GLU A C 1
ATOM 1993 O O . GLU A 1 271 ? 5.738 0.997 -6.552 1.00 81.38 271 GLU A O 1
ATOM 1998 N N . VAL A 1 272 ? 5.886 0.339 -8.684 1.00 81.94 272 VAL A N 1
ATOM 1999 C CA . VAL A 1 272 ? 4.808 1.219 -9.179 1.00 81.94 272 VAL A CA 1
ATOM 2000 C C . VAL A 1 272 ? 3.445 0.845 -8.581 1.00 81.94 272 VAL A C 1
ATOM 2002 O O . VAL A 1 272 ? 2.606 1.706 -8.328 1.00 81.94 272 VAL A O 1
ATOM 2005 N N . GLN A 1 273 ? 3.216 -0.442 -8.310 1.00 86.88 273 GLN A N 1
ATOM 2006 C CA . GLN A 1 273 ? 2.029 -0.913 -7.592 1.00 86.88 273 GLN A CA 1
ATOM 2007 C C . GLN A 1 273 ? 2.058 -0.520 -6.110 1.00 86.88 273 GLN A C 1
ATOM 2009 O O . GLN A 1 273 ? 1.014 -0.195 -5.545 1.00 86.88 273 GLN A O 1
ATOM 2014 N N . VAL A 1 274 ? 3.240 -0.525 -5.485 1.00 88.62 274 VAL A N 1
ATOM 2015 C CA . VAL A 1 274 ? 3.421 -0.026 -4.116 1.00 88.62 274 VAL A CA 1
ATOM 2016 C C . VAL A 1 274 ? 3.226 1.493 -4.073 1.00 88.62 274 VAL A C 1
ATOM 2018 O O . VAL A 1 274 ? 2.489 1.962 -3.213 1.00 88.62 274 VAL A O 1
ATOM 2021 N N . ASP A 1 275 ? 3.777 2.248 -5.027 1.00 86.75 275 ASP A N 1
ATOM 2022 C CA . ASP A 1 275 ? 3.591 3.701 -5.168 1.00 86.75 275 ASP A CA 1
ATOM 2023 C C . ASP A 1 275 ? 2.111 4.073 -5.277 1.00 86.75 275 ASP A C 1
ATOM 2025 O O . ASP A 1 275 ? 1.620 4.921 -4.532 1.00 86.75 275 ASP A O 1
ATOM 2029 N N . ALA A 1 276 ? 1.380 3.397 -6.167 1.00 86.94 276 ALA A N 1
ATOM 2030 C CA . ALA A 1 276 ? -0.046 3.624 -6.371 1.00 86.94 276 ALA A CA 1
ATOM 2031 C C . ALA A 1 276 ? -0.876 3.307 -5.113 1.00 86.94 276 ALA A C 1
ATOM 2033 O O . ALA A 1 276 ? -1.797 4.056 -4.786 1.00 86.94 276 ALA A O 1
ATOM 2034 N N . LEU A 1 277 ? -0.535 2.244 -4.371 1.00 90.44 277 LEU A N 1
ATOM 2035 C CA . LEU A 1 277 ? -1.168 1.942 -3.083 1.00 90.44 277 LEU A CA 1
ATOM 2036 C C . LEU A 1 277 ? -0.832 2.987 -2.015 1.00 90.44 277 LEU A C 1
ATOM 2038 O O . LEU A 1 277 ? -1.738 3.431 -1.316 1.00 90.44 277 LEU A O 1
ATOM 2042 N N . VAL A 1 278 ? 0.429 3.411 -1.887 1.00 91.50 278 VAL A N 1
ATOM 2043 C CA . VAL A 1 278 ? 0.836 4.453 -0.928 1.00 91.50 278 VAL A CA 1
ATOM 2044 C C . VAL A 1 278 ? 0.089 5.757 -1.216 1.00 91.50 278 VAL A C 1
ATOM 2046 O O . VAL A 1 278 ? -0.555 6.294 -0.316 1.00 91.50 278 VAL A O 1
ATOM 2049 N N . ALA A 1 279 ? 0.065 6.204 -2.474 1.00 87.12 279 ALA A N 1
ATOM 2050 C CA . ALA A 1 279 ? -0.658 7.403 -2.891 1.00 87.12 279 ALA A CA 1
ATOM 2051 C C . ALA A 1 279 ? -2.178 7.299 -2.644 1.00 87.12 279 ALA A C 1
ATOM 2053 O O . ALA A 1 279 ? -2.802 8.265 -2.206 1.00 87.12 279 ALA A O 1
ATOM 2054 N N . PHE A 1 280 ? -2.784 6.127 -2.862 1.00 88.38 280 PHE A N 1
ATOM 2055 C CA . PHE A 1 280 ? -4.204 5.881 -2.585 1.00 88.38 280 PHE A CA 1
ATOM 2056 C C . PHE A 1 280 ? -4.531 5.912 -1.084 1.00 88.38 280 PHE A C 1
ATOM 2058 O O . PHE A 1 280 ? -5.474 6.592 -0.673 1.00 88.38 280 PHE A O 1
ATOM 2065 N N . LEU A 1 281 ? -3.712 5.256 -0.252 1.00 89.38 281 LEU A N 1
ATOM 2066 C CA . LEU A 1 281 ? -3.835 5.289 1.210 1.00 89.38 281 LEU A CA 1
ATOM 2067 C C . LEU A 1 281 ? -3.650 6.714 1.758 1.00 89.38 281 LEU A C 1
ATOM 2069 O O . LEU A 1 281 ? -4.403 7.144 2.631 1.00 89.38 281 LEU A O 1
ATOM 2073 N N . GLN A 1 282 ? -2.697 7.482 1.221 1.00 85.88 282 GLN A N 1
ATOM 2074 C CA . GLN A 1 282 ? -2.529 8.901 1.552 1.00 85.88 282 GLN A CA 1
ATOM 2075 C C . GLN A 1 282 ? -3.701 9.763 1.075 1.00 85.88 282 GLN A C 1
ATOM 2077 O O . GLN A 1 282 ? -4.114 10.673 1.795 1.00 85.88 282 GLN A O 1
ATOM 2082 N N . GLY A 1 283 ? -4.275 9.471 -0.096 1.00 83.56 283 GLY A N 1
ATOM 2083 C CA . GLY A 1 283 ? -5.453 10.160 -0.629 1.00 83.56 283 GLY A CA 1
ATOM 2084 C C . GLY A 1 283 ? -6.642 10.119 0.333 1.00 83.56 283 GLY A C 1
ATOM 2085 O O . GLY A 1 283 ? -7.399 11.088 0.442 1.00 83.56 283 GLY A O 1
ATOM 2086 N N . TRP A 1 284 ? -6.756 9.060 1.141 1.00 82.81 284 TRP A N 1
ATOM 2087 C CA . TRP A 1 284 ? -7.759 9.004 2.199 1.00 82.81 284 TRP A CA 1
ATOM 2088 C C . TRP A 1 284 ? -7.602 10.097 3.260 1.00 82.81 284 TRP A C 1
ATOM 2090 O O . TRP A 1 284 ? -8.619 10.508 3.820 1.00 82.81 284 TRP A O 1
ATOM 2100 N N . ARG A 1 285 ? -6.394 10.622 3.508 1.00 74.25 285 ARG A N 1
ATOM 2101 C CA . ARG A 1 285 ? -6.161 11.721 4.461 1.00 74.25 285 ARG A CA 1
ATOM 2102 C C . ARG A 1 285 ? -6.908 12.994 4.063 1.00 74.25 285 ARG A C 1
ATOM 2104 O O . ARG A 1 285 ? -7.472 13.648 4.930 1.00 74.25 285 ARG A O 1
ATOM 2111 N N . ALA A 1 286 ? -6.988 13.300 2.766 1.00 66.69 286 ALA A N 1
ATOM 2112 C CA . ALA A 1 286 ? -7.757 14.440 2.257 1.00 66.69 286 ALA A CA 1
ATOM 2113 C C . ALA A 1 286 ? -9.281 14.241 2.381 1.00 66.69 286 ALA A C 1
ATOM 2115 O O . ALA A 1 286 ? -10.030 15.208 2.472 1.00 66.69 286 ALA A O 1
ATOM 2116 N N . SER A 1 287 ? -9.739 12.985 2.399 1.00 63.84 287 SER A N 1
ATOM 2117 C CA . SER A 1 287 ? -11.154 12.617 2.578 1.00 63.84 287 SER A CA 1
ATOM 2118 C C . SER A 1 287 ? -11.568 12.393 4.037 1.00 63.84 287 SER A C 1
ATOM 2120 O O . SER A 1 287 ? -12.748 12.190 4.321 1.00 63.84 287 SER A O 1
ATOM 2122 N N . LEU A 1 288 ? -10.606 12.355 4.961 1.00 60.38 288 LEU A N 1
ATOM 2123 C CA . LEU A 1 288 ? -10.884 12.184 6.376 1.00 60.38 288 LEU A CA 1
ATOM 2124 C C . LEU A 1 288 ? -11.384 13.515 6.951 1.00 60.38 288 LEU A C 1
ATOM 2126 O O . LEU A 1 288 ? -10.701 14.528 6.789 1.00 60.38 288 LEU A O 1
ATOM 2130 N N . PRO A 1 289 ? -12.512 13.541 7.687 1.00 56.41 289 PRO A N 1
ATOM 2131 C CA . PRO A 1 289 ? -12.835 14.713 8.487 1.00 56.41 289 PRO A CA 1
ATOM 2132 C C . PRO A 1 289 ? -11.686 14.922 9.485 1.00 56.41 289 PRO A C 1
ATOM 2134 O O . PRO A 1 289 ? -11.275 13.941 10.120 1.00 56.41 289 PRO A O 1
ATOM 2137 N N . PRO A 1 290 ? -11.131 16.140 9.624 1.00 56.97 290 PRO A N 1
ATOM 2138 C CA . PRO A 1 290 ? -10.027 16.386 10.543 1.00 56.97 290 PRO A CA 1
ATOM 2139 C C . PRO A 1 290 ? -10.445 15.972 11.956 1.00 56.97 290 PRO A C 1
ATOM 2141 O O . PRO A 1 290 ? -11.476 16.427 12.455 1.00 56.97 290 PRO A O 1
ATOM 2144 N N . LEU A 1 291 ? -9.658 15.114 12.616 1.00 58.97 291 LEU A N 1
ATOM 2145 C CA . LEU A 1 291 ? -9.967 14.620 13.965 1.00 58.97 291 LEU A CA 1
ATOM 2146 C C . LEU A 1 291 ? -9.592 15.650 15.039 1.00 58.97 291 LEU A C 1
ATOM 2148 O O . LEU A 1 291 ? -8.911 15.349 16.009 1.00 58.97 291 LEU A O 1
ATOM 2152 N N . VAL A 1 292 ? -10.055 16.882 14.837 1.00 60.84 292 VAL A N 1
ATOM 2153 C CA . VAL A 1 292 ? -10.055 17.967 15.824 1.00 60.84 292 VAL A CA 1
ATOM 2154 C C . VAL A 1 292 ? -11.283 17.901 16.737 1.00 60.84 292 VAL A C 1
ATOM 2156 O O . VAL A 1 292 ? -11.374 18.657 17.701 1.00 60.84 292 VAL A O 1
ATOM 2159 N N . ASP A 1 293 ? -12.224 16.984 16.476 1.00 77.25 293 ASP A N 1
ATOM 2160 C CA . ASP A 1 293 ? -13.259 16.645 17.449 1.00 77.25 293 ASP A CA 1
ATOM 2161 C C . ASP A 1 293 ? -12.664 15.822 18.602 1.00 77.25 293 ASP A C 1
ATOM 2163 O O . ASP A 1 293 ? -12.461 14.604 18.513 1.00 77.25 293 ASP A O 1
ATOM 2167 N N . GLY A 1 294 ? -12.438 16.513 19.717 1.00 81.31 294 GLY A N 1
ATOM 2168 C CA . GLY A 1 294 ? -11.992 15.914 20.964 1.00 81.31 294 GLY A CA 1
ATOM 2169 C C . GLY A 1 294 ? -12.918 14.813 21.484 1.00 81.31 294 GLY A C 1
ATOM 2170 O O . GLY A 1 294 ? -12.436 13.907 22.156 1.00 81.31 294 GLY A O 1
ATOM 2171 N N . GLU A 1 295 ? -14.224 14.834 21.198 1.00 79.81 295 GLU A N 1
ATOM 2172 C CA . GLU A 1 295 ? -15.157 13.832 21.737 1.00 79.81 295 GLU A CA 1
ATOM 2173 C C . GLU A 1 295 ? -15.029 12.494 21.002 1.00 79.81 295 GLU A C 1
ATOM 2175 O O . GLU A 1 295 ? -15.154 11.423 21.603 1.00 79.81 295 GLU A O 1
ATOM 2180 N N . THR A 1 296 ? -14.728 12.528 19.704 1.00 75.88 296 THR A N 1
ATOM 2181 C CA . THR A 1 296 ? -14.349 11.344 18.923 1.00 75.88 296 THR A CA 1
ATOM 2182 C C . THR A 1 296 ? -12.952 10.845 19.298 1.00 75.88 296 THR A C 1
ATOM 2184 O O . THR A 1 296 ? -12.779 9.638 19.483 1.00 75.88 296 THR A O 1
ATOM 2187 N N . LEU A 1 297 ? -11.971 11.740 19.493 1.00 79.38 297 LEU A N 1
ATOM 2188 C CA . LEU A 1 297 ? -10.647 11.372 20.020 1.00 79.38 297 LEU A CA 1
ATOM 2189 C C . LEU A 1 297 ? -10.765 10.666 21.380 1.00 79.38 297 LEU A C 1
ATOM 2191 O O . LEU A 1 297 ? -10.213 9.581 21.573 1.00 79.38 297 LEU A O 1
ATOM 2195 N N . TYR A 1 298 ? -11.539 11.242 22.301 1.00 86.62 298 TYR A N 1
ATOM 2196 C CA . TYR A 1 298 ? -11.722 10.719 23.649 1.00 86.62 298 TYR A CA 1
ATOM 2197 C C . TYR A 1 298 ? -12.364 9.327 23.636 1.00 86.62 298 TYR A C 1
ATOM 2199 O O . TYR A 1 298 ? -11.840 8.389 24.243 1.00 86.62 298 TYR A O 1
ATOM 2207 N N . ARG A 1 299 ? -13.473 9.166 22.898 1.00 80.75 299 ARG A N 1
ATOM 2208 C CA . ARG A 1 299 ? -14.167 7.874 22.760 1.00 80.75 299 ARG A CA 1
ATOM 2209 C C . ARG A 1 299 ? -13.274 6.792 22.152 1.00 80.75 299 ARG A C 1
ATOM 2211 O O . ARG A 1 299 ? -13.427 5.626 22.502 1.00 80.75 299 ARG A O 1
ATOM 2218 N N . ARG A 1 300 ? -12.337 7.168 21.274 1.00 76.56 300 ARG A N 1
ATOM 2219 C CA . ARG A 1 300 ? -11.420 6.235 20.606 1.00 76.56 300 ARG A CA 1
ATOM 2220 C C . ARG A 1 300 ? -10.227 5.814 21.466 1.00 76.56 300 ARG A C 1
ATOM 2222 O O . ARG A 1 300 ? -9.869 4.641 21.436 1.00 76.56 300 ARG A O 1
ATOM 2229 N N . TYR A 1 301 ? -9.605 6.747 22.188 1.00 80.69 301 TYR A N 1
ATOM 2230 C CA . TYR A 1 301 ? -8.316 6.510 22.857 1.00 80.69 301 TYR A CA 1
ATOM 2231 C C . TYR A 1 301 ? -8.401 6.459 24.388 1.00 80.69 301 TYR A C 1
ATOM 2233 O O . TYR A 1 301 ? -7.644 5.726 25.017 1.00 80.69 301 TYR A O 1
ATOM 2241 N N . CYS A 1 302 ? -9.328 7.197 24.999 1.00 86.88 302 CYS A N 1
ATOM 2242 C CA . CYS A 1 302 ? -9.360 7.409 26.449 1.00 86.88 302 CYS A CA 1
ATOM 2243 C C . CYS A 1 302 ? -10.454 6.585 27.148 1.00 86.88 302 CYS A C 1
ATOM 2245 O O . CYS A 1 302 ? -10.236 6.059 28.243 1.00 86.88 302 CYS A O 1
ATOM 2247 N N . ALA A 1 303 ? -11.622 6.444 26.513 1.00 82.88 303 ALA A N 1
ATOM 2248 C CA . ALA A 1 303 ? -12.820 5.870 27.131 1.00 82.88 303 ALA A CA 1
ATOM 2249 C C . ALA A 1 303 ? -12.677 4.403 27.581 1.00 82.88 303 ALA A C 1
ATOM 2251 O O . ALA A 1 303 ? -13.360 3.983 28.512 1.00 82.88 303 ALA A O 1
ATOM 2252 N N . VAL A 1 304 ? -11.767 3.631 26.973 1.00 78.56 304 VAL A N 1
ATOM 2253 C CA . VAL A 1 304 ? -11.491 2.235 27.365 1.00 78.56 304 VAL A CA 1
ATOM 2254 C C . VAL A 1 304 ? -10.985 2.111 28.810 1.00 78.56 304 VAL A C 1
ATOM 2256 O O . VAL A 1 304 ? -11.322 1.148 29.493 1.00 78.56 304 VAL A O 1
ATOM 2259 N N . CYS A 1 305 ? -10.232 3.103 29.296 1.00 81.25 305 CYS A N 1
ATOM 2260 C CA . CYS A 1 305 ? -9.747 3.151 30.677 1.00 81.25 305 CYS A CA 1
ATOM 2261 C C . CYS A 1 305 ? -10.563 4.117 31.544 1.00 81.25 305 CYS A C 1
ATOM 2263 O O . CYS A 1 305 ? -10.792 3.833 32.716 1.00 81.25 305 CYS A O 1
ATOM 2265 N N . HIS A 1 306 ? -11.015 5.243 30.990 1.00 88.31 306 HIS A N 1
ATOM 2266 C CA . HIS A 1 306 ? -11.642 6.328 31.754 1.00 88.31 306 HIS A CA 1
ATOM 2267 C C . HIS A 1 306 ? -13.180 6.364 31.685 1.00 88.31 306 HIS A C 1
ATOM 2269 O O . HIS A 1 306 ? -13.792 7.244 32.285 1.00 88.31 306 HIS A O 1
ATOM 2275 N N . GLY A 1 307 ? -13.812 5.410 30.998 1.00 78.31 307 GLY A N 1
ATOM 2276 C CA . GLY A 1 307 ? -15.263 5.362 30.807 1.00 78.31 307 GLY A CA 1
ATOM 2277 C C . GLY A 1 307 ? -15.732 6.282 29.677 1.00 78.31 307 GLY A C 1
ATOM 2278 O O . GLY A 1 307 ? -15.014 7.180 29.251 1.00 78.31 307 GLY A O 1
ATOM 2279 N N . ALA A 1 308 ? -16.941 6.053 29.158 1.00 80.19 308 ALA A N 1
ATOM 2280 C CA . ALA A 1 308 ? -17.465 6.780 27.993 1.00 80.19 308 ALA A CA 1
ATOM 2281 C C . ALA A 1 308 ? -17.558 8.312 28.177 1.00 80.19 308 ALA A C 1
ATOM 2283 O O . ALA A 1 308 ? -17.493 9.041 27.190 1.00 80.19 308 ALA A O 1
ATOM 2284 N N . GLU A 1 309 ? -17.678 8.787 29.419 1.00 80.69 309 GLU A N 1
ATOM 2285 C CA . GLU A 1 309 ? -17.879 10.194 29.786 1.00 80.69 309 GLU A CA 1
ATOM 2286 C C . GLU A 1 309 ? -16.903 10.669 30.879 1.00 80.69 309 GLU A C 1
ATOM 2288 O O . GLU A 1 309 ? -17.204 11.595 31.638 1.00 80.69 309 GLU A O 1
ATOM 2293 N N . GLY A 1 310 ? -15.752 10.006 31.020 1.00 84.62 310 GLY A N 1
ATOM 2294 C CA . GLY A 1 310 ? -14.756 10.361 32.030 1.00 84.62 310 GLY A CA 1
ATOM 2295 C C . GLY A 1 310 ? -15.032 9.865 33.444 1.00 84.62 310 GLY A C 1
ATOM 2296 O O . GLY A 1 310 ? -14.191 10.102 34.298 1.00 84.62 310 GLY A O 1
ATOM 2297 N N . GLN A 1 311 ? -16.124 9.144 33.703 1.00 85.75 311 GLN A N 1
ATOM 2298 C CA . GLN A 1 311 ? -16.533 8.706 35.046 1.00 85.75 311 GLN A CA 1
ATOM 2299 C C . GLN A 1 311 ? -15.585 7.700 35.740 1.00 85.75 311 GLN A C 1
ATOM 2301 O O . GLN A 1 311 ? -15.821 7.318 36.886 1.00 85.75 311 GLN A O 1
ATOM 2306 N N . GLY A 1 312 ? -14.541 7.239 35.049 1.00 79.62 312 GLY A N 1
ATOM 2307 C CA . GLY A 1 312 ? -13.597 6.228 35.516 1.00 79.62 312 GLY A CA 1
ATOM 2308 C C . GLY A 1 312 ? -14.062 4.787 35.274 1.00 79.62 312 GLY A C 1
ATOM 2309 O O . GLY A 1 312 ? -15.219 4.505 34.957 1.00 79.62 312 GLY A O 1
ATOM 2310 N N . THR A 1 313 ? -13.130 3.846 35.423 1.00 78.94 313 THR A N 1
ATOM 2311 C CA . THR A 1 313 ? -13.387 2.392 35.412 1.00 78.94 313 THR A CA 1
ATOM 2312 C C . THR A 1 313 ? -12.534 1.697 36.478 1.00 78.94 313 THR A C 1
ATOM 2314 O O . THR A 1 313 ? -11.736 2.338 37.156 1.00 78.94 313 THR A O 1
ATOM 2317 N N . ALA A 1 314 ? -12.623 0.369 36.594 1.00 73.94 314 ALA A N 1
ATOM 2318 C CA . ALA A 1 314 ? -11.693 -0.402 37.423 1.00 73.94 314 ALA A CA 1
ATOM 2319 C C . ALA A 1 314 ? -10.213 -0.282 36.981 1.00 73.94 314 ALA A C 1
ATOM 2321 O O . ALA A 1 314 ? -9.326 -0.475 37.807 1.00 73.94 314 ALA A O 1
ATOM 2322 N N . LEU A 1 315 ? -9.937 0.043 35.708 1.00 70.06 315 LEU A N 1
ATOM 2323 C CA . LEU A 1 315 ? -8.574 0.229 35.182 1.00 70.06 315 LEU A CA 1
ATOM 2324 C C . LEU A 1 315 ? -8.016 1.632 35.464 1.00 70.06 315 LEU A C 1
ATOM 2326 O O . LEU A 1 315 ? -6.818 1.782 35.690 1.00 70.06 315 LEU A O 1
ATOM 2330 N N . ALA A 1 316 ? -8.876 2.652 35.470 1.00 80.75 316 ALA A N 1
ATOM 2331 C CA . ALA A 1 316 ? -8.532 4.005 35.895 1.00 80.75 316 ALA A CA 1
ATOM 2332 C C . ALA A 1 316 ? -9.688 4.581 36.736 1.00 80.75 316 ALA A C 1
ATOM 2334 O O . ALA A 1 316 ? -10.604 5.190 36.175 1.00 80.75 316 ALA A O 1
ATOM 2335 N N . PRO A 1 317 ? -9.677 4.396 38.072 1.00 80.69 317 PRO A N 1
ATOM 2336 C CA . PRO A 1 317 ? -10.762 4.805 38.970 1.00 80.69 317 PRO A CA 1
ATOM 2337 C C . PRO A 1 317 ? -10.698 6.307 39.301 1.00 80.69 317 PRO A C 1
ATOM 2339 O O . PRO A 1 317 ? -10.797 6.718 40.455 1.00 80.69 317 PRO A O 1
ATOM 2342 N N . VAL A 1 318 ? -10.477 7.131 38.277 1.00 83.38 318 VAL A N 1
ATOM 2343 C CA . VAL A 1 318 ? -10.394 8.590 38.363 1.00 83.38 318 VAL A CA 1
ATOM 2344 C C . VAL A 1 318 ? -11.534 9.168 37.542 1.00 83.38 318 VAL A C 1
ATOM 2346 O O . VAL A 1 318 ? -11.543 9.004 36.322 1.00 83.38 318 VAL A O 1
ATOM 2349 N N . ASP A 1 319 ? -12.449 9.876 38.204 1.00 87.31 319 ASP A N 1
ATOM 2350 C CA . ASP A 1 319 ? -13.416 10.723 37.513 1.00 87.31 319 ASP A CA 1
ATOM 2351 C C . ASP A 1 319 ? -12.697 11.937 36.907 1.00 87.31 319 ASP A C 1
ATOM 2353 O O . ASP A 1 319 ? -12.259 12.858 37.605 1.00 87.31 319 ASP A O 1
ATOM 2357 N N . LEU A 1 320 ? -12.570 11.926 35.584 1.00 89.38 320 LEU A N 1
ATOM 2358 C CA . LEU A 1 320 ? -11.961 12.995 34.812 1.00 89.38 320 LEU A CA 1
ATOM 2359 C C . LEU A 1 320 ? -12.772 14.289 34.859 1.00 89.38 320 LEU A C 1
ATOM 2361 O O . LEU A 1 320 ? -12.177 15.344 34.658 1.00 89.38 320 LEU A O 1
ATOM 2365 N N . ARG A 1 321 ? -14.083 14.247 35.144 1.00 85.25 321 ARG A N 1
ATOM 2366 C CA . ARG A 1 321 ? -14.906 15.459 35.278 1.00 85.25 321 ARG A CA 1
ATOM 2367 C C . ARG A 1 321 ? -14.455 16.251 36.508 1.00 85.25 321 ARG A C 1
ATOM 2369 O O . ARG A 1 321 ? -13.981 17.380 36.380 1.00 85.25 321 ARG A O 1
ATOM 2376 N N . SER A 1 322 ? -14.457 15.609 37.678 1.00 82.62 322 SER A N 1
ATOM 2377 C CA . SER A 1 322 ? -13.940 16.179 38.930 1.00 82.62 322 SER A CA 1
ATOM 2378 C C . SER A 1 322 ? -12.454 16.537 38.851 1.00 82.62 322 SER A C 1
ATOM 2380 O O . SER A 1 322 ? -12.049 17.584 39.359 1.00 82.62 322 SER A O 1
ATOM 2382 N N . ALA A 1 323 ? -11.630 15.702 38.207 1.00 85.44 323 ALA A N 1
ATOM 2383 C CA . ALA A 1 323 ? -10.202 15.977 38.054 1.00 85.44 323 ALA A CA 1
ATOM 2384 C C . ALA A 1 323 ? -9.929 17.183 37.137 1.00 85.44 323 ALA A C 1
ATOM 2386 O O . ALA A 1 323 ? -9.033 17.976 37.431 1.00 85.44 323 ALA A O 1
ATOM 2387 N N . ALA A 1 324 ? -10.700 17.361 36.059 1.00 87.56 324 ALA A N 1
ATOM 2388 C CA . ALA A 1 324 ? -10.567 18.497 35.148 1.00 87.56 324 ALA A CA 1
ATOM 2389 C C . ALA A 1 324 ? -11.142 19.801 35.715 1.00 87.56 324 ALA A C 1
ATOM 2391 O O . ALA A 1 324 ? -10.586 20.866 35.444 1.00 87.56 324 ALA A O 1
ATOM 2392 N N . ALA A 1 325 ? -12.179 19.728 36.556 1.00 84.50 325 ALA A N 1
ATOM 2393 C CA . ALA A 1 325 ? -12.659 20.871 37.336 1.00 84.50 325 ALA A CA 1
ATOM 2394 C C . ALA A 1 325 ? -11.563 21.420 38.273 1.00 84.50 325 ALA A C 1
ATOM 2396 O O . ALA A 1 325 ? -11.391 22.631 38.403 1.00 84.50 325 ALA A O 1
ATOM 2397 N N . GLN A 1 326 ? -10.771 20.525 38.874 1.00 82.38 326 GLN A N 1
ATOM 2398 C CA . GLN A 1 326 ? -9.682 20.854 39.805 1.00 82.38 326 GLN A CA 1
ATOM 2399 C C . GLN A 1 326 ? -8.330 21.146 39.123 1.00 82.38 326 GLN A C 1
ATOM 2401 O O . GLN A 1 326 ? -7.375 21.523 39.802 1.00 82.38 326 GLN A O 1
ATOM 2406 N N . SER A 1 327 ? -8.222 20.982 37.798 1.00 84.19 327 SER A N 1
ATOM 2407 C CA . SER A 1 327 ? -6.956 21.094 37.057 1.00 84.19 327 SER A CA 1
ATOM 2408 C C . SER A 1 327 ? -6.969 22.227 36.032 1.00 84.19 327 SER A C 1
ATOM 2410 O O . SER A 1 327 ? -7.893 22.363 35.229 1.00 84.19 327 SER A O 1
ATOM 2412 N N . GLY A 1 328 ? -5.886 23.006 35.995 1.00 85.06 328 GLY A N 1
ATOM 2413 C CA . GLY A 1 328 ? -5.627 23.939 34.897 1.00 85.06 328 GLY A CA 1
ATOM 2414 C C . GLY A 1 328 ? -5.313 23.210 33.585 1.00 85.06 328 GLY A C 1
ATOM 2415 O O . GLY A 1 328 ? -4.816 22.084 33.593 1.00 85.06 328 GLY A O 1
ATOM 2416 N N . GLU A 1 329 ? -5.552 23.873 32.453 1.00 86.06 329 GLU A N 1
ATOM 2417 C CA . GLU A 1 329 ? -5.330 23.317 31.105 1.00 86.06 329 GLU A CA 1
ATOM 2418 C C . GLU A 1 329 ? -3.914 22.782 30.901 1.00 86.06 329 GLU A C 1
ATOM 2420 O O . GLU A 1 329 ? -3.740 21.709 30.340 1.00 86.06 329 GLU A O 1
ATOM 2425 N N . GLU A 1 330 ? -2.909 23.478 31.429 1.00 87.25 330 GLU A N 1
ATOM 2426 C CA . GLU A 1 330 ? -1.512 23.045 31.368 1.00 87.25 330 GLU A CA 1
ATOM 2427 C C . GLU A 1 330 ? -1.248 21.746 32.149 1.00 87.25 330 GLU A C 1
ATOM 2429 O O . GLU A 1 330 ? -0.472 20.903 31.708 1.00 87.25 330 GLU A O 1
ATOM 2434 N N . ALA A 1 331 ? -1.939 21.525 33.271 1.00 89.06 331 ALA A N 1
ATOM 2435 C CA . ALA A 1 331 ? -1.829 20.274 34.020 1.00 89.06 331 ALA A CA 1
ATOM 2436 C C . ALA A 1 331 ? -2.525 19.107 33.294 1.00 89.06 331 ALA A C 1
ATOM 2438 O O . ALA A 1 331 ? -2.021 17.983 33.330 1.00 89.06 331 ALA A O 1
ATOM 2439 N N . LEU A 1 332 ? -3.648 19.377 32.615 1.00 91.69 332 LEU A N 1
ATOM 2440 C CA . LEU A 1 332 ? -4.363 18.401 31.785 1.00 91.69 332 LEU A CA 1
ATOM 2441 C C . LEU A 1 332 ? -3.558 18.036 30.534 1.00 91.69 332 LEU A C 1
ATOM 2443 O O . LEU A 1 332 ? -3.325 16.856 30.283 1.00 91.69 332 LEU A O 1
ATOM 2447 N N . ARG A 1 333 ? -3.066 19.043 29.804 1.00 94.12 333 ARG A N 1
ATOM 2448 C CA . ARG A 1 333 ? -2.168 18.898 28.654 1.00 94.12 333 ARG A CA 1
ATOM 2449 C C . ARG A 1 333 ? -0.973 18.033 29.014 1.00 94.12 333 ARG A C 1
ATOM 2451 O O . ARG A 1 333 ? -0.739 17.031 28.352 1.00 94.12 333 ARG A O 1
ATOM 2458 N N . ARG A 1 334 ? -0.270 18.358 30.103 1.00 93.56 334 ARG A N 1
ATOM 2459 C CA . ARG A 1 334 ? 0.894 17.588 30.553 1.00 93.56 334 ARG A CA 1
ATOM 2460 C C . ARG A 1 334 ? 0.548 16.142 30.901 1.00 93.56 334 ARG A C 1
ATOM 2462 O O . ARG A 1 334 ? 1.252 15.240 30.469 1.00 93.56 334 ARG A O 1
ATOM 2469 N N . ALA A 1 335 ? -0.558 15.910 31.611 1.00 93.19 335 ALA A N 1
ATOM 2470 C CA . ALA A 1 335 ? -1.011 14.559 31.944 1.00 93.19 335 ALA A CA 1
ATOM 2471 C C . ALA A 1 335 ? -1.395 13.722 30.707 1.00 93.19 335 ALA A C 1
ATOM 2473 O O . ALA A 1 335 ? -1.226 12.507 30.732 1.00 93.19 335 ALA A O 1
ATOM 2474 N N . ILE A 1 336 ? -1.881 14.350 29.629 1.00 94.06 336 ILE A N 1
ATOM 2475 C CA . ILE A 1 336 ? -2.130 13.680 28.344 1.00 94.06 336 ILE A CA 1
ATOM 2476 C C . ILE A 1 336 ? -0.810 13.449 27.596 1.00 94.06 336 ILE A C 1
ATOM 2478 O O . ILE A 1 336 ? -0.550 12.333 27.155 1.00 94.06 336 ILE A O 1
ATOM 2482 N N . VAL A 1 337 ? 0.036 14.476 27.465 1.00 92.62 337 VAL A N 1
ATOM 2483 C CA . VAL A 1 337 ? 1.295 14.405 26.709 1.00 92.62 337 VAL A CA 1
ATOM 2484 C C . VAL A 1 337 ? 2.251 13.392 27.329 1.00 92.62 337 VAL A C 1
ATOM 2486 O O . VAL A 1 337 ? 2.593 12.416 26.673 1.00 92.62 337 VAL A O 1
ATOM 2489 N N . GLU A 1 338 ? 2.637 13.604 28.587 1.00 92.88 338 GLU A N 1
ATOM 2490 C CA . GLU A 1 338 ? 3.673 12.844 29.303 1.00 92.88 338 GLU A CA 1
ATOM 2491 C C . GLU A 1 338 ? 3.126 11.575 29.980 1.00 92.88 338 GLU A C 1
ATOM 2493 O O . GLU A 1 338 ? 3.893 10.691 30.361 1.00 92.88 338 GLU A O 1
ATOM 2498 N N . GLY A 1 339 ? 1.802 11.471 30.128 1.00 89.06 339 GLY A N 1
ATOM 2499 C CA . GLY A 1 339 ? 1.157 10.435 30.931 1.00 89.06 339 GLY A CA 1
ATOM 2500 C C . GLY A 1 339 ? 1.164 10.755 32.431 1.00 89.06 339 GLY A C 1
ATOM 2501 O O . GLY A 1 339 ? 1.612 11.812 32.884 1.00 89.06 339 GLY A O 1
ATOM 2502 N N . ARG A 1 340 ? 0.636 9.830 33.242 1.00 85.62 340 ARG A N 1
ATOM 2503 C CA . ARG A 1 340 ? 0.671 9.915 34.713 1.00 85.62 340 ARG A CA 1
ATOM 2504 C C . ARG A 1 340 ? 0.468 8.545 35.359 1.00 85.62 340 ARG A C 1
ATOM 2506 O O . ARG A 1 340 ? -0.599 7.944 35.248 1.00 85.62 340 ARG A O 1
ATOM 2513 N N . GLY A 1 341 ? 1.451 8.089 36.136 1.00 84.56 341 GLY A N 1
ATOM 2514 C CA . GLY A 1 341 ? 1.361 6.818 36.860 1.00 84.56 341 GLY A CA 1
ATOM 2515 C C . GLY A 1 341 ? 1.245 5.638 35.893 1.00 84.56 341 GLY A C 1
ATOM 2516 O O . GLY A 1 341 ? 2.190 5.353 35.169 1.00 84.56 341 GLY A O 1
ATOM 2517 N N . ALA A 1 342 ? 0.090 4.966 35.878 1.00 81.00 342 ALA A N 1
ATOM 2518 C CA . ALA A 1 342 ? -0.199 3.878 34.939 1.00 81.00 342 ALA A CA 1
ATOM 2519 C C . ALA A 1 342 ? -0.707 4.355 33.561 1.00 81.00 342 ALA A C 1
ATOM 2521 O O . ALA A 1 342 ? -0.779 3.554 32.631 1.00 81.00 342 ALA A O 1
ATOM 2522 N N . MET A 1 343 ? -1.066 5.636 33.409 1.00 87.62 343 MET A N 1
ATOM 2523 C CA . MET A 1 343 ? -1.437 6.214 32.115 1.00 87.62 343 MET A CA 1
ATOM 2524 C C . MET A 1 343 ? -0.160 6.497 31.301 1.00 87.62 343 MET A C 1
ATOM 2526 O O . MET A 1 343 ? 0.658 7.293 31.770 1.00 87.62 343 MET A O 1
ATOM 2530 N N . PRO A 1 344 ? 0.025 5.885 30.113 1.00 85.50 344 PRO A N 1
ATOM 2531 C CA . PRO A 1 344 ? 1.194 6.125 29.263 1.00 85.50 344 PRO A CA 1
ATOM 2532 C C . PRO A 1 344 ? 1.175 7.539 28.651 1.00 85.50 344 PRO A C 1
ATOM 2534 O O . PRO A 1 344 ? 0.123 8.186 28.671 1.00 85.50 344 PRO A O 1
ATOM 2537 N N . PRO A 1 345 ? 2.297 8.022 28.086 1.00 87.25 345 PRO A N 1
ATOM 2538 C CA . PRO A 1 345 ? 2.314 9.245 27.287 1.00 87.25 345 PRO A CA 1
ATOM 2539 C C . PRO A 1 345 ? 1.460 9.092 26.023 1.00 87.25 345 PRO A C 1
ATOM 2541 O O . PRO A 1 345 ? 1.575 8.098 25.303 1.00 87.25 345 PRO A O 1
ATOM 2544 N N . TRP A 1 346 ? 0.621 10.090 25.731 1.00 85.50 346 TRP A N 1
ATOM 2545 C CA . TRP A 1 346 ? -0.197 10.132 24.512 1.00 85.50 346 TRP A CA 1
ATOM 2546 C C . TRP A 1 346 ? 0.227 11.214 23.522 1.00 85.50 346 TRP A C 1
ATOM 2548 O O . TRP A 1 346 ? -0.142 11.128 22.353 1.00 85.50 346 TRP A O 1
ATOM 2558 N N . GLY A 1 347 ? 1.014 12.204 23.943 1.00 78.50 347 GLY A N 1
ATOM 2559 C CA . GLY A 1 347 ? 1.486 13.267 23.056 1.00 78.50 347 GLY A CA 1
ATOM 2560 C C . GLY A 1 347 ? 2.690 12.835 22.223 1.00 78.50 347 GLY A C 1
ATOM 2561 O O . GLY A 1 347 ? 3.607 12.193 22.737 1.00 78.50 347 GLY A O 1
ATOM 2562 N N . TRP A 1 348 ? 2.714 13.242 20.955 1.00 71.56 348 TRP A N 1
ATOM 2563 C CA . TRP A 1 348 ? 3.788 12.944 20.001 1.00 71.56 348 TRP A CA 1
ATOM 2564 C C . TRP A 1 348 ? 5.189 13.305 20.512 1.00 71.56 348 TRP A C 1
ATOM 2566 O O . TRP A 1 348 ? 6.115 12.504 20.407 1.00 71.56 348 TRP A O 1
ATOM 2576 N N . GLU A 1 349 ? 5.330 14.476 21.142 1.00 72.25 349 GLU A N 1
ATOM 2577 C CA . GLU A 1 349 ? 6.594 14.963 21.720 1.00 72.25 349 GLU A CA 1
ATOM 2578 C C . GLU A 1 349 ? 7.154 14.023 22.819 1.00 72.25 349 GLU A C 1
ATOM 2580 O O . GLU A 1 349 ? 8.357 14.020 23.069 1.00 72.25 349 GLU A O 1
ATOM 2585 N N . ALA A 1 350 ? 6.306 13.182 23.427 1.00 74.94 350 ALA A N 1
ATOM 2586 C CA . ALA A 1 350 ? 6.656 12.180 24.439 1.00 74.94 350 ALA A CA 1
ATOM 2587 C C . ALA A 1 350 ? 6.560 10.721 23.927 1.00 74.94 350 ALA A C 1
ATOM 2589 O O . ALA A 1 350 ? 6.591 9.779 24.721 1.00 74.94 350 ALA A O 1
ATOM 2590 N N . GLY A 1 351 ? 6.444 10.515 22.608 1.00 66.62 351 GLY A N 1
ATOM 2591 C CA . GLY A 1 351 ? 6.368 9.192 21.972 1.00 66.62 351 GLY A CA 1
ATOM 2592 C C . GLY A 1 351 ? 4.969 8.562 21.915 1.00 66.62 351 GLY A C 1
ATOM 2593 O O . GLY A 1 351 ? 4.851 7.389 21.561 1.00 66.62 351 GLY A O 1
ATOM 2594 N N . GLY A 1 352 ? 3.917 9.312 22.257 1.00 69.88 352 GLY A N 1
ATOM 2595 C CA . GLY A 1 352 ? 2.522 8.891 22.110 1.00 69.88 352 GLY A CA 1
ATOM 2596 C C . GLY A 1 352 ? 1.917 9.220 20.731 1.00 69.88 352 GLY A C 1
ATOM 2597 O O . GLY A 1 352 ? 2.554 9.883 19.915 1.00 69.88 352 GLY A O 1
ATOM 2598 N N . PRO A 1 353 ? 0.686 8.762 20.426 1.00 68.50 353 PRO A N 1
ATOM 2599 C CA . PRO A 1 353 ? 0.153 8.804 19.065 1.00 68.50 353 PRO A CA 1
ATOM 2600 C C . PRO A 1 353 ? -0.557 10.107 18.643 1.00 68.50 353 PRO A C 1
ATOM 2602 O O . PRO A 1 353 ? -1.035 10.164 17.509 1.00 68.50 353 PRO A O 1
ATOM 2605 N N . LEU A 1 354 ? -0.692 11.112 19.516 1.00 73.12 354 LEU A N 1
ATOM 2606 C CA . LEU A 1 354 ? -1.533 12.294 19.278 1.00 73.12 354 LEU A CA 1
ATOM 2607 C C . LEU A 1 354 ? -0.722 13.549 18.926 1.00 73.12 354 LEU A C 1
ATOM 2609 O O . LEU A 1 354 ? 0.250 13.882 19.611 1.00 73.12 354 LEU A O 1
ATOM 2613 N N . SER A 1 355 ? -1.168 14.287 17.905 1.00 76.94 355 SER A N 1
ATOM 2614 C CA . SER A 1 355 ? -0.615 15.605 17.559 1.00 76.94 355 SER A CA 1
ATOM 2615 C C . SER A 1 355 ? -0.921 16.655 18.637 1.00 76.94 355 SER A C 1
ATOM 2617 O O . SER A 1 355 ? -1.806 16.470 19.477 1.00 76.94 355 SER A O 1
ATOM 2619 N N . ARG A 1 356 ? -0.228 17.801 18.597 1.00 78.94 356 ARG A N 1
ATOM 2620 C CA . ARG A 1 356 ? -0.488 18.924 19.513 1.00 78.94 356 ARG A CA 1
ATOM 2621 C C . ARG A 1 356 ? -1.944 19.397 19.421 1.00 78.94 356 ARG A C 1
ATOM 2623 O O . ARG A 1 356 ? -2.592 19.583 20.443 1.00 78.94 356 ARG A O 1
ATOM 2630 N N . GLU A 1 357 ? -2.479 19.525 18.212 1.00 76.94 357 GLU A N 1
ATOM 2631 C CA . GLU A 1 357 ? -3.858 19.955 17.947 1.00 76.94 357 GLU A CA 1
ATOM 2632 C C . GLU A 1 357 ? -4.880 18.945 18.493 1.00 76.94 357 GLU A C 1
ATOM 2634 O O . GLU A 1 357 ? -5.895 19.336 19.069 1.00 76.94 357 GLU A O 1
ATOM 2639 N N . GLN A 1 358 ? -4.593 17.645 18.365 1.00 83.19 358 GLN A N 1
ATOM 2640 C CA . GLN A 1 358 ? -5.423 16.565 18.910 1.00 83.19 358 GLN A CA 1
ATOM 2641 C C . GLN A 1 358 ? -5.391 16.547 20.450 1.00 83.19 358 GLN A C 1
ATOM 2643 O O . GLN A 1 358 ? -6.419 16.319 21.091 1.00 83.19 358 GLN A O 1
ATOM 2648 N N . VAL A 1 359 ? -4.240 16.846 21.063 1.00 88.81 359 VAL A N 1
ATOM 2649 C CA . VAL A 1 359 ? -4.131 17.031 22.518 1.00 88.81 359 VAL A CA 1
ATOM 2650 C C . VAL A 1 359 ? -4.940 18.246 22.982 1.00 88.81 359 VAL A C 1
ATOM 2652 O O . VAL A 1 359 ? -5.704 18.114 23.937 1.00 88.81 359 VAL A O 1
ATOM 2655 N N . GLU A 1 360 ? -4.858 19.398 22.307 1.00 87.44 360 GLU A N 1
ATOM 2656 C CA . GLU A 1 360 ? -5.686 20.562 22.663 1.00 87.44 360 GLU A CA 1
ATOM 2657 C C . GLU A 1 360 ? -7.186 20.264 22.527 1.00 87.44 360 GLU A C 1
ATOM 2659 O O . GLU A 1 360 ? -7.968 20.627 23.406 1.00 87.44 360 GLU A O 1
ATOM 2664 N N . ALA A 1 361 ? -7.601 19.542 21.482 1.00 85.44 361 ALA A N 1
ATOM 2665 C CA . ALA A 1 361 ? -8.989 19.115 21.314 1.00 85.44 361 ALA A CA 1
ATOM 2666 C C . ALA A 1 361 ? -9.490 18.261 22.498 1.00 85.44 361 ALA A C 1
ATOM 2668 O O . ALA A 1 361 ? -10.604 18.472 22.986 1.00 85.44 361 ALA A O 1
ATOM 2669 N N . LEU A 1 362 ? -8.659 17.342 23.009 1.00 92.00 362 LEU A N 1
ATOM 2670 C CA . LEU A 1 362 ? -8.952 16.567 24.221 1.00 92.00 362 LEU A CA 1
ATOM 2671 C C . LEU A 1 362 ? -8.988 17.439 25.482 1.00 92.00 362 LEU A C 1
ATOM 2673 O O . LEU A 1 362 ? -9.909 17.298 26.287 1.00 92.00 362 LEU A O 1
ATOM 2677 N N . VAL A 1 363 ? -8.036 18.364 25.650 1.00 92.75 363 VAL A N 1
ATOM 2678 C CA . VAL A 1 363 ? -8.043 19.322 26.770 1.00 92.75 363 VAL A CA 1
ATOM 2679 C C . VAL A 1 363 ? -9.351 20.115 26.770 1.00 92.75 363 VAL A C 1
ATOM 2681 O O . VAL A 1 363 ? -9.989 20.217 27.815 1.00 92.75 363 VAL A O 1
ATOM 2684 N N . GLN A 1 364 ? -9.824 20.583 25.612 1.00 88.44 364 GLN A N 1
ATOM 2685 C CA . GLN A 1 364 ? -11.093 21.308 25.505 1.00 88.44 364 GLN A CA 1
ATOM 2686 C C . GLN A 1 364 ? -12.320 20.456 25.871 1.00 88.44 364 GLN A C 1
ATOM 2688 O O . GLN A 1 364 ? -13.265 20.990 26.452 1.00 88.44 364 GLN A O 1
ATOM 2693 N N . VAL A 1 365 ? -12.331 19.144 25.603 1.00 88.62 365 VAL A N 1
ATOM 2694 C CA . VAL A 1 365 ? -13.390 18.243 26.112 1.00 88.62 365 VAL A CA 1
ATOM 2695 C C . VAL A 1 365 ? -13.357 18.175 27.632 1.00 88.62 365 VAL A C 1
ATOM 2697 O O . VAL A 1 365 ? -14.378 18.401 28.279 1.00 88.62 365 VAL A O 1
ATOM 2700 N N . LEU A 1 366 ? -12.181 17.928 28.211 1.00 91.31 366 LEU A N 1
ATOM 2701 C CA . LEU A 1 366 ? -12.027 17.831 29.661 1.00 91.31 366 LEU A CA 1
ATOM 2702 C C . LEU A 1 366 ? -12.380 19.152 30.360 1.00 91.31 366 LEU A C 1
ATOM 2704 O O . LEU A 1 366 ? -13.023 19.133 31.405 1.00 91.31 366 LEU A O 1
ATOM 2708 N N . ARG A 1 367 ? -12.051 20.307 29.767 1.00 88.12 367 ARG A N 1
ATOM 2709 C CA . ARG A 1 367 ? -12.469 21.623 30.278 1.00 88.12 367 ARG A CA 1
ATOM 2710 C C . ARG A 1 367 ? -13.978 21.841 30.176 1.00 88.12 367 ARG A C 1
ATOM 2712 O O . ARG A 1 367 ? -14.556 22.328 31.144 1.00 88.12 367 ARG A O 1
ATOM 2719 N N . ARG A 1 368 ? -14.638 21.429 29.082 1.00 84.31 368 ARG A N 1
ATOM 2720 C CA . ARG A 1 368 ? -16.114 21.436 29.007 1.00 84.31 368 ARG A CA 1
ATOM 2721 C C . ARG A 1 368 ? -16.732 20.554 30.089 1.00 84.31 368 ARG A C 1
ATOM 2723 O O . ARG A 1 368 ? -17.700 20.964 30.710 1.00 84.31 368 ARG A O 1
ATOM 2730 N N . TRP A 1 369 ? -16.165 19.381 30.357 1.00 84.44 369 TRP A N 1
ATOM 2731 C CA . TRP A 1 369 ? -16.661 18.464 31.387 1.00 84.44 369 TRP A CA 1
ATOM 2732 C C . TRP A 1 369 ? -16.378 18.906 32.824 1.00 84.44 369 TRP A C 1
ATOM 2734 O O . TRP A 1 369 ? -17.178 18.603 33.700 1.00 84.44 369 TRP A O 1
ATOM 2744 N N . GLY A 1 370 ? -15.268 19.608 33.065 1.00 74.94 370 GLY A N 1
ATOM 2745 C CA . GLY A 1 370 ? -14.935 20.198 34.364 1.00 74.94 370 GLY A CA 1
ATOM 2746 C C . GLY A 1 370 ? -15.610 21.548 34.634 1.00 74.94 370 GLY A C 1
ATOM 2747 O O . GLY A 1 370 ? -15.586 22.017 35.768 1.00 74.94 370 GLY A O 1
ATOM 2748 N N . GLY A 1 371 ? -16.179 22.188 33.605 1.00 63.66 371 GLY A N 1
ATOM 2749 C CA . GLY A 1 371 ? -16.983 23.412 33.710 1.00 63.66 371 GLY A CA 1
ATOM 2750 C C . GLY A 1 371 ? -18.494 23.192 33.575 1.00 63.66 371 GLY A C 1
ATOM 2751 O O . GLY A 1 371 ? -19.267 24.095 33.885 1.00 63.66 371 GLY A O 1
ATOM 2752 N N . ALA A 1 372 ? -18.925 22.015 33.120 1.00 50.41 372 ALA A N 1
ATOM 2753 C CA . ALA A 1 372 ? -20.315 21.591 33.174 1.00 50.41 372 ALA A CA 1
ATOM 2754 C C . ALA A 1 372 ? -20.634 21.009 34.557 1.00 50.41 372 ALA A C 1
ATOM 2756 O O . ALA A 1 372 ? -19.822 20.286 35.136 1.00 50.41 372 ALA A O 1
ATOM 2757 N N . GLU A 1 373 ? -21.855 21.253 35.039 1.00 41.94 373 GLU A N 1
ATOM 2758 C CA . GLU A 1 373 ? -22.480 20.397 36.054 1.00 41.94 373 GLU A CA 1
ATOM 2759 C C . GLU A 1 373 ? -22.329 18.918 35.631 1.00 41.94 373 GLU A C 1
ATOM 2761 O O . GLU A 1 373 ? -22.349 18.625 34.424 1.00 41.94 373 GLU A O 1
ATOM 2766 N N . PRO A 1 374 ? -22.156 17.975 36.579 1.00 45.72 374 PRO A N 1
ATOM 2767 C CA . PRO A 1 374 ? -22.008 16.564 36.248 1.00 45.72 374 PRO A CA 1
ATOM 2768 C C . PRO A 1 374 ? -23.133 16.120 35.309 1.00 45.72 374 PRO A C 1
ATOM 2770 O O . PRO A 1 374 ? -24.308 16.405 35.544 1.00 45.72 374 PRO A O 1
ATOM 2773 N N . GLY A 1 375 ? -22.752 15.438 34.221 1.00 45.00 375 GLY A N 1
ATOM 2774 C CA . GLY A 1 375 ? -23.712 14.896 33.261 1.00 45.00 375 GLY A CA 1
ATOM 2775 C C . GLY A 1 375 ? -24.758 14.054 33.994 1.00 45.00 375 GLY A C 1
ATOM 2776 O O . GLY A 1 375 ? -24.419 13.454 35.019 1.00 45.00 375 GLY A O 1
ATOM 2777 N N . PRO A 1 376 ? -26.018 14.033 33.519 1.00 47.62 376 PRO A N 1
ATOM 2778 C CA . PRO A 1 376 ? -27.104 13.389 34.243 1.00 47.62 376 PRO A CA 1
ATOM 2779 C C . PRO A 1 376 ? -26.692 11.966 34.605 1.00 47.62 376 PRO A C 1
ATOM 2781 O O . PRO A 1 376 ? -26.357 11.182 33.715 1.00 47.62 376 PRO A O 1
ATOM 2784 N N . THR A 1 377 ? -26.692 1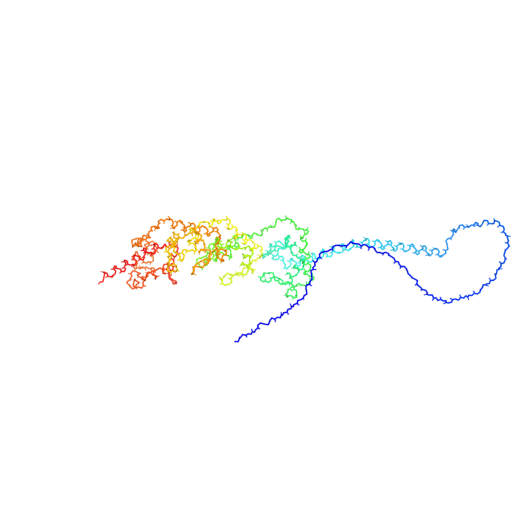1.662 35.909 1.00 53.12 377 THR A N 1
ATOM 2785 C CA . THR A 1 377 ? -26.355 10.336 36.437 1.00 53.12 377 THR A CA 1
ATOM 2786 C C . THR A 1 377 ? -27.029 9.287 35.560 1.00 53.12 377 THR A C 1
ATOM 2788 O O . THR A 1 377 ? -28.250 9.391 35.383 1.00 53.12 377 THR A O 1
ATOM 2791 N N . PRO A 1 378 ? -26.285 8.316 34.988 1.00 58.78 378 PRO A N 1
ATOM 2792 C CA . PRO A 1 378 ? -26.859 7.397 34.021 1.00 58.78 378 PRO A CA 1
ATOM 2793 C C . PRO A 1 378 ? -28.128 6.771 34.603 1.00 58.78 378 PRO A C 1
ATOM 2795 O O . PRO A 1 378 ? -28.093 6.340 35.763 1.00 58.78 378 PRO A O 1
ATOM 2798 N N . PRO A 1 379 ? -29.254 6.786 33.865 1.00 68.62 379 PRO A N 1
ATOM 2799 C CA . PRO A 1 379 ? -30.551 6.483 34.443 1.00 68.62 379 PRO A CA 1
ATOM 2800 C C . PRO A 1 379 ? -30.525 5.112 35.112 1.00 68.62 379 PRO A C 1
ATOM 2802 O O . PRO A 1 379 ? -29.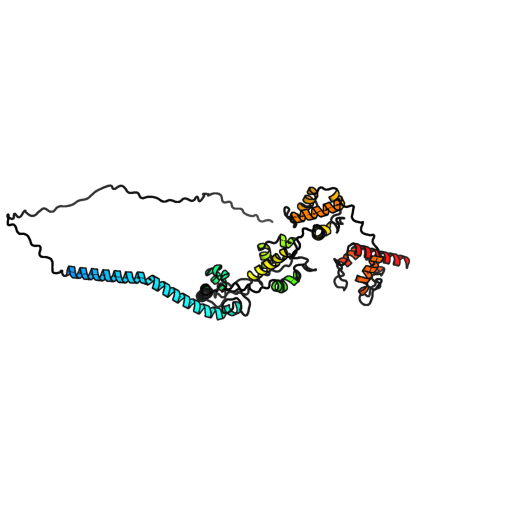884 4.174 34.626 1.00 68.62 379 PRO A O 1
ATOM 2805 N N . ALA A 1 380 ? -31.223 5.003 36.245 1.00 80.94 380 ALA A N 1
ATOM 2806 C CA . ALA A 1 380 ? -31.244 3.773 37.022 1.00 80.94 380 ALA A CA 1
ATOM 2807 C C . ALA A 1 380 ? -31.569 2.561 36.116 1.00 80.94 380 ALA A C 1
ATOM 2809 O O . ALA A 1 380 ? -32.424 2.691 35.223 1.00 80.94 380 ALA A O 1
ATOM 2810 N N . PRO A 1 381 ? -30.887 1.413 36.310 1.00 86.88 381 PRO A N 1
ATOM 2811 C CA . PRO A 1 381 ? -31.124 0.207 35.526 1.00 86.88 381 PRO A CA 1
ATOM 2812 C C . PRO A 1 381 ? -32.606 -0.178 35.528 1.00 86.88 381 PRO A C 1
ATOM 2814 O O . PRO A 1 381 ? -33.209 -0.337 36.589 1.00 86.88 381 PRO A O 1
ATOM 2817 N N . ASP A 1 382 ? -33.193 -0.324 34.345 1.00 88.44 382 ASP A N 1
ATOM 2818 C CA . ASP A 1 382 ? -34.634 -0.510 34.176 1.00 88.44 382 ASP A CA 1
ATOM 2819 C C . ASP A 1 382 ? -34.943 -1.843 33.495 1.00 88.44 382 ASP A C 1
ATOM 2821 O O . ASP A 1 382 ? -34.708 -2.042 32.302 1.00 88.44 382 ASP A O 1
ATOM 2825 N N . ALA A 1 383 ? -35.535 -2.754 34.265 1.00 89.31 383 ALA A N 1
ATOM 2826 C CA . ALA A 1 383 ? -35.926 -4.072 33.788 1.00 89.31 383 ALA A CA 1
ATOM 2827 C C . ALA A 1 383 ? -36.996 -4.039 32.674 1.00 89.31 383 ALA A C 1
ATOM 2829 O O . ALA A 1 383 ? -37.104 -5.013 31.932 1.00 89.31 383 ALA A O 1
ATOM 2830 N N . LEU A 1 384 ? -37.788 -2.965 32.531 1.00 85.75 384 LEU A N 1
ATOM 2831 C CA . LEU A 1 384 ? -38.755 -2.824 31.433 1.00 85.75 384 LEU A CA 1
ATOM 2832 C C . LEU A 1 384 ? -38.059 -2.445 30.122 1.00 85.75 384 LEU A C 1
ATOM 2834 O O . LEU A 1 384 ? -38.354 -3.037 29.082 1.00 85.75 384 LEU A O 1
ATOM 2838 N N . ARG A 1 385 ? -37.080 -1.529 30.165 1.00 88.88 385 ARG A N 1
ATOM 2839 C CA . ARG A 1 385 ? -36.208 -1.261 29.006 1.00 88.88 385 ARG A CA 1
ATOM 2840 C C . ARG A 1 385 ? -35.386 -2.500 28.654 1.00 88.88 385 ARG A C 1
ATOM 2842 O O . ARG A 1 385 ? -35.329 -2.869 27.483 1.00 88.88 385 ARG A O 1
ATOM 2849 N N . GLY A 1 386 ? -34.883 -3.214 29.664 1.00 90.50 386 GLY A N 1
ATOM 2850 C CA . GLY A 1 386 ? -34.234 -4.516 29.517 1.00 90.50 386 GLY A CA 1
ATOM 2851 C C . GLY A 1 386 ? -35.112 -5.539 28.797 1.00 90.50 386 GLY A C 1
ATOM 2852 O O . GLY A 1 386 ? -34.656 -6.164 27.845 1.00 90.50 386 GLY A O 1
ATOM 2853 N N . ALA A 1 387 ? -36.387 -5.670 29.179 1.00 87.62 387 ALA A N 1
ATOM 2854 C CA . ALA A 1 387 ? -37.343 -6.546 28.493 1.00 87.62 387 ALA A CA 1
ATOM 2855 C C . ALA A 1 387 ? -37.544 -6.149 27.020 1.00 87.62 387 ALA A C 1
ATOM 2857 O O . ALA A 1 387 ? -37.534 -7.008 26.141 1.00 87.62 387 ALA A O 1
ATOM 2858 N N . ALA A 1 388 ? -37.662 -4.851 26.727 1.00 85.19 388 ALA A N 1
ATOM 2859 C CA . ALA A 1 388 ? -37.821 -4.361 25.359 1.00 85.19 388 ALA A CA 1
ATOM 2860 C C . ALA A 1 388 ? -36.551 -4.532 24.498 1.00 85.19 388 ALA A C 1
ATOM 2862 O O . ALA A 1 388 ? -36.647 -4.668 23.279 1.00 85.19 388 ALA A O 1
ATOM 2863 N N . LEU A 1 389 ? -35.358 -4.508 25.098 1.00 92.56 389 LEU A N 1
ATOM 2864 C CA . LEU A 1 389 ? -34.094 -4.855 24.434 1.00 92.56 389 LEU A CA 1
ATOM 2865 C C . LEU A 1 389 ? -34.014 -6.364 24.177 1.00 92.56 389 LEU A C 1
ATOM 2867 O O . LEU A 1 389 ? -33.722 -6.791 23.062 1.00 92.56 389 LEU A O 1
ATOM 2871 N N . PHE A 1 390 ? -34.351 -7.170 25.184 1.00 92.69 390 PHE A N 1
ATOM 2872 C CA . PHE A 1 390 ? -34.364 -8.626 25.102 1.00 92.69 390 PHE A CA 1
ATOM 2873 C C . PHE A 1 390 ? -35.313 -9.135 24.003 1.00 92.69 390 PHE A C 1
ATOM 2875 O O . PHE A 1 390 ? -34.908 -9.940 23.164 1.00 92.69 390 PHE A O 1
ATOM 2882 N N . ALA A 1 391 ? -36.532 -8.594 23.929 1.00 88.56 391 ALA A N 1
ATOM 2883 C CA . ALA A 1 391 ? -37.499 -8.912 22.877 1.00 88.56 391 ALA A CA 1
ATOM 2884 C C . ALA A 1 391 ? -36.973 -8.602 21.460 1.00 88.56 391 ALA A C 1
ATOM 2886 O O . ALA A 1 391 ? -37.254 -9.335 20.516 1.00 88.56 391 ALA A O 1
ATOM 2887 N N . ARG A 1 392 ? -36.177 -7.535 21.300 1.00 90.06 392 ARG A N 1
ATOM 2888 C CA . ARG A 1 392 ? -35.632 -7.109 19.997 1.00 90.06 392 ARG A CA 1
ATOM 2889 C C . ARG A 1 392 ? -34.366 -7.851 19.570 1.00 90.06 392 ARG A C 1
ATOM 2891 O O . ARG A 1 392 ? -34.142 -7.998 18.372 1.00 90.06 392 ARG A O 1
ATOM 2898 N N . HIS A 1 393 ? -33.538 -8.289 20.517 1.00 89.44 393 HIS A N 1
ATOM 2899 C CA . HIS A 1 393 ? -32.185 -8.785 20.229 1.00 89.44 393 HIS A CA 1
ATOM 2900 C C . HIS A 1 393 ? -31.926 -10.237 20.653 1.00 89.44 393 HIS A C 1
ATOM 2902 O O . HIS A 1 393 ? -30.926 -10.816 20.231 1.00 89.44 393 HIS A O 1
ATOM 2908 N N . CYS A 1 394 ? -32.790 -10.832 21.482 1.00 90.81 394 CYS A N 1
ATOM 2909 C CA . CYS A 1 394 ? -32.541 -12.130 22.116 1.00 90.81 394 CYS A CA 1
ATOM 2910 C C . CYS A 1 394 ? -33.696 -13.132 21.950 1.00 90.81 394 CYS A C 1
ATOM 2912 O O . CYS A 1 394 ? -33.439 -14.328 21.798 1.00 90.81 394 CYS A O 1
ATOM 2914 N N . ALA A 1 395 ? -34.950 -12.666 21.970 1.00 90.00 395 ALA A N 1
ATOM 2915 C CA . ALA A 1 395 ? -36.137 -13.527 21.995 1.00 90.00 395 ALA A CA 1
ATOM 2916 C C . ALA A 1 395 ? -36.253 -14.483 20.795 1.00 90.00 395 ALA A C 1
ATOM 2918 O O . ALA A 1 395 ? -36.637 -15.637 20.968 1.00 90.00 395 ALA A O 1
ATOM 2919 N N . SER A 1 396 ? -35.813 -14.060 19.605 1.00 87.12 396 SER A N 1
ATOM 2920 C CA . SER A 1 396 ? -35.811 -14.888 18.387 1.00 87.12 396 SER A CA 1
ATOM 2921 C C . SER A 1 396 ? -35.075 -16.226 18.537 1.00 87.12 396 SER A C 1
ATOM 2923 O O . SER A 1 396 ? -35.428 -17.190 17.861 1.00 87.12 396 SER A O 1
ATOM 2925 N N . CYS A 1 397 ? -34.083 -16.304 19.432 1.00 87.81 397 CYS A N 1
ATOM 2926 C CA . CYS A 1 397 ? -33.368 -17.538 19.761 1.00 87.81 397 CYS A CA 1
ATOM 2927 C C . CYS A 1 397 ? -33.743 -18.101 21.141 1.00 87.81 397 CYS A C 1
ATOM 2929 O O . CYS A 1 397 ? -33.699 -19.316 21.328 1.00 87.81 397 CYS A O 1
ATOM 2931 N N . HIS A 1 398 ? -34.072 -17.239 22.109 1.00 90.19 398 HIS A N 1
ATOM 2932 C CA . HIS A 1 398 ? -34.221 -17.600 23.523 1.00 90.19 398 HIS A CA 1
ATOM 2933 C C . HIS A 1 398 ? -35.670 -17.690 24.036 1.00 90.19 398 HIS A C 1
ATOM 2935 O O . HIS A 1 398 ? -35.845 -17.953 25.225 1.00 90.19 398 HIS A O 1
ATOM 2941 N N . GLY A 1 399 ? -36.680 -17.492 23.185 1.00 85.25 399 GLY A N 1
ATOM 2942 C CA . GLY A 1 399 ? -38.080 -17.356 23.605 1.00 85.25 399 GLY A CA 1
ATOM 2943 C C . GLY A 1 399 ? -38.378 -15.956 24.154 1.00 85.25 399 GLY A C 1
ATOM 2944 O O . GLY A 1 399 ? -37.462 -15.245 24.576 1.00 85.25 399 GLY A O 1
ATOM 2945 N N . ASP A 1 400 ? -39.645 -15.541 24.147 1.00 85.94 400 ASP A N 1
ATOM 2946 C CA . ASP A 1 400 ? -40.054 -14.154 24.438 1.00 85.94 400 ASP A CA 1
ATOM 2947 C C . ASP A 1 400 ? -39.756 -13.729 25.887 1.00 85.94 400 ASP A C 1
ATOM 2949 O O . ASP A 1 400 ? -39.543 -12.549 26.178 1.00 85.94 400 ASP A O 1
ATOM 2953 N N . LEU A 1 401 ? -39.690 -14.698 26.801 1.00 85.25 401 LEU A N 1
ATOM 2954 C CA . LEU A 1 401 ? -39.424 -14.536 28.229 1.00 85.25 401 LEU A CA 1
ATOM 2955 C C . LEU A 1 401 ? -38.149 -15.275 28.682 1.00 85.25 401 LEU A C 1
ATOM 2957 O O . LEU A 1 401 ? -37.926 -15.408 29.889 1.00 85.25 401 LEU A O 1
ATOM 2961 N N . GLY A 1 402 ? -37.308 -15.747 27.752 1.00 88.31 402 GLY A N 1
ATOM 2962 C CA . GLY A 1 402 ? -36.093 -16.514 28.052 1.00 88.31 402 GLY A CA 1
ATOM 2963 C C . GLY A 1 402 ? -36.326 -18.004 28.352 1.00 88.31 402 GLY A C 1
ATOM 2964 O O . GLY A 1 402 ? -35.442 -18.660 28.912 1.00 88.31 402 GLY A O 1
ATOM 2965 N N . GLU A 1 403 ? -37.502 -18.534 28.019 1.00 86.44 403 GLU A N 1
ATOM 2966 C CA . GLU A 1 403 ? -37.947 -19.921 28.211 1.00 86.44 403 GLU A CA 1
ATOM 2967 C C . GLU A 1 403 ? -37.280 -20.944 27.274 1.00 86.44 403 GLU A C 1
ATOM 2969 O O . GLU A 1 403 ? -37.355 -22.144 27.527 1.00 86.44 403 GLU A O 1
ATOM 2974 N N . GLY A 1 404 ? -36.559 -20.487 26.250 1.00 81.62 404 GLY A N 1
ATOM 2975 C CA . GLY A 1 404 ? -35.986 -21.328 25.201 1.00 81.62 404 GLY A CA 1
ATOM 2976 C C . GLY A 1 404 ? -36.961 -21.582 24.048 1.00 81.62 404 GLY A C 1
ATOM 2977 O O . GLY A 1 404 ? -38.064 -21.046 24.000 1.00 81.62 404 GLY A O 1
ATOM 2978 N N . GLY A 1 405 ? -36.538 -22.388 23.079 1.00 72.75 405 GLY A N 1
ATOM 2979 C CA . GLY A 1 405 ? -37.337 -22.717 21.901 1.00 72.75 405 GLY A CA 1
ATOM 2980 C C . GLY A 1 405 ? -36.587 -23.619 20.925 1.00 72.75 405 GLY A C 1
ATOM 2981 O O . GLY A 1 405 ? -35.544 -24.175 21.257 1.00 72.75 405 GLY A O 1
ATOM 2982 N N . ALA A 1 406 ? -37.087 -23.733 19.692 1.00 62.69 406 ALA A N 1
ATOM 2983 C CA . ALA A 1 406 ? -36.538 -24.647 18.681 1.00 62.69 406 ALA A CA 1
ATOM 2984 C C . ALA A 1 406 ? -35.066 -24.377 18.287 1.00 62.69 406 ALA A C 1
ATOM 2986 O O . ALA A 1 406 ? -34.405 -25.270 17.765 1.00 62.69 406 ALA A O 1
ATOM 2987 N N . ILE A 1 407 ? -34.552 -23.162 18.525 1.00 61.84 407 ILE A N 1
ATOM 2988 C CA . ILE A 1 407 ? -33.159 -22.773 18.229 1.00 61.84 407 ILE A CA 1
ATOM 2989 C C . ILE A 1 407 ? -32.251 -22.955 19.457 1.00 61.84 407 ILE A C 1
ATOM 2991 O O . ILE A 1 407 ? -31.102 -23.380 19.324 1.00 61.84 407 ILE A O 1
ATOM 2995 N N . VAL A 1 408 ? -32.753 -22.655 20.660 1.00 72.12 408 VAL A N 1
ATOM 2996 C CA . VAL A 1 408 ? -32.039 -22.845 21.932 1.00 72.12 408 VAL A CA 1
ATOM 2997 C C . VAL A 1 408 ? -32.980 -23.517 22.930 1.00 72.12 408 VAL A C 1
ATOM 2999 O O . VAL A 1 408 ? -33.725 -22.854 23.644 1.00 72.12 408 VAL A O 1
ATOM 3002 N N . GLU A 1 409 ? -32.922 -24.846 22.996 1.00 67.31 409 GLU A N 1
ATOM 3003 C CA . GLU A 1 409 ? -33.820 -25.681 23.813 1.00 67.31 409 GLU A CA 1
ATOM 3004 C C . GLU A 1 409 ? -33.758 -25.364 25.321 1.00 67.31 409 GLU A C 1
ATOM 3006 O O . GLU A 1 409 ? -34.725 -25.545 26.056 1.00 67.31 409 GLU A O 1
ATOM 3011 N N . ARG A 1 410 ? -32.615 -24.865 25.809 1.00 77.69 410 ARG A N 1
ATOM 3012 C CA . ARG A 1 410 ? -32.389 -24.611 27.236 1.00 77.69 410 ARG A CA 1
ATOM 3013 C C . ARG A 1 410 ? -32.775 -23.184 27.634 1.00 77.69 410 ARG A C 1
ATOM 3015 O O . ARG A 1 410 ? -32.064 -22.235 27.304 1.00 77.69 410 ARG A O 1
ATOM 3022 N N . ALA A 1 411 ? -33.827 -23.073 28.446 1.00 84.69 411 ALA A N 1
ATOM 3023 C CA . ALA A 1 411 ? -34.279 -21.835 29.078 1.00 84.69 411 ALA A CA 1
ATOM 3024 C C . ALA A 1 411 ? -33.138 -21.078 29.782 1.00 84.69 411 ALA A C 1
ATOM 3026 O O . ALA A 1 411 ? -32.572 -21.550 30.776 1.00 84.69 411 ALA A O 1
ATOM 3027 N N . ILE A 1 412 ? -32.838 -19.864 29.320 1.00 88.81 412 ILE A N 1
ATOM 3028 C CA . ILE A 1 412 ? -31.892 -18.958 29.990 1.00 88.81 412 ILE A CA 1
ATOM 3029 C C . ILE A 1 412 ? -32.498 -18.305 31.237 1.00 88.81 412 ILE A C 1
ATOM 3031 O O . ILE A 1 412 ? -31.762 -17.901 32.133 1.00 88.81 412 ILE A O 1
ATOM 3035 N N . ARG A 1 413 ? -33.833 -18.284 31.333 1.00 88.25 413 ARG A N 1
ATOM 3036 C CA . ARG A 1 413 ? -34.577 -17.929 32.545 1.00 88.25 413 ARG A CA 1
ATOM 3037 C C . ARG A 1 413 ? -34.659 -19.088 33.555 1.00 88.25 413 ARG A C 1
ATOM 3039 O O . ARG A 1 413 ? -35.302 -18.951 34.583 1.00 88.25 413 ARG A O 1
ATOM 3046 N N . SER A 1 414 ? -34.013 -20.234 33.324 1.00 86.62 414 SER A N 1
ATOM 3047 C CA . SER A 1 414 ? -33.954 -21.295 34.343 1.00 86.62 414 SER A CA 1
ATOM 3048 C C . SER A 1 414 ? -33.111 -20.877 35.554 1.00 86.62 414 SER A C 1
ATOM 3050 O O . SER A 1 414 ? -32.105 -20.178 35.417 1.00 86.62 414 SER A O 1
ATOM 3052 N N . ALA A 1 415 ? -33.476 -21.363 36.745 1.00 83.88 415 ALA A N 1
ATOM 3053 C CA . ALA A 1 415 ? -32.719 -21.101 37.973 1.00 83.88 415 ALA A CA 1
ATOM 3054 C C . ALA A 1 415 ? -31.239 -21.511 37.847 1.00 83.88 415 ALA A C 1
ATOM 3056 O O . ALA A 1 415 ? -30.356 -20.762 38.244 1.00 83.88 415 ALA A O 1
ATOM 3057 N N . GLU A 1 416 ? -30.955 -22.653 37.207 1.00 83.69 416 GLU A N 1
ATOM 3058 C CA . GLU A 1 416 ? -29.584 -23.142 37.000 1.00 83.69 416 GLU A CA 1
ATOM 3059 C C . GLU A 1 416 ? -28.718 -22.168 36.176 1.00 83.69 416 GLU A C 1
ATOM 3061 O O . GLU A 1 416 ? -27.511 -22.069 36.400 1.00 83.69 416 GLU A O 1
ATOM 3066 N N . VAL A 1 417 ? -29.318 -21.443 35.224 1.00 85.25 417 VAL A N 1
ATOM 3067 C CA . VAL A 1 417 ? -28.623 -20.414 34.436 1.00 85.25 417 VAL A CA 1
ATOM 3068 C C . VAL A 1 417 ? -28.519 -19.113 35.235 1.00 85.25 417 VAL A C 1
ATOM 3070 O O . VAL A 1 417 ? -27.419 -18.586 35.382 1.00 85.25 417 VAL A O 1
ATOM 3073 N N . LEU A 1 418 ? -29.614 -18.630 35.828 1.00 86.25 418 LEU A N 1
ATOM 3074 C CA . LEU A 1 418 ? -29.639 -17.378 36.601 1.00 86.25 418 LEU A CA 1
ATOM 3075 C C . LEU A 1 418 ? -28.806 -17.422 37.900 1.00 86.25 418 LEU A C 1
ATOM 3077 O O . LEU A 1 418 ? -28.387 -16.380 38.409 1.00 86.25 418 LEU A O 1
ATOM 3081 N N . ASP A 1 419 ? -28.506 -18.607 38.432 1.00 84.06 419 ASP A N 1
ATOM 3082 C CA . ASP A 1 419 ? -27.554 -18.779 39.534 1.00 84.06 419 ASP A CA 1
ATOM 3083 C C . ASP A 1 419 ? -26.088 -18.734 39.100 1.00 84.06 419 ASP A C 1
ATOM 3085 O O . ASP A 1 419 ? -25.233 -18.334 39.887 1.00 84.06 419 ASP A O 1
ATOM 3089 N N . ARG A 1 420 ? -25.793 -19.068 37.840 1.00 81.38 420 ARG A N 1
ATOM 3090 C CA . ARG A 1 420 ? -24.432 -19.060 37.275 1.00 81.38 420 ARG A CA 1
ATOM 3091 C C . ARG A 1 420 ? -24.103 -17.783 36.493 1.00 81.38 420 ARG A C 1
ATOM 3093 O O . ARG A 1 420 ? -22.937 -17.540 36.180 1.00 81.38 420 ARG A O 1
ATOM 3100 N N . THR A 1 421 ? -25.103 -16.964 36.182 1.00 82.94 421 THR A N 1
ATOM 3101 C CA . THR A 1 421 ? -24.954 -15.713 35.432 1.00 82.94 421 THR A CA 1
ATOM 3102 C C . THR A 1 421 ? -24.776 -14.526 36.383 1.00 82.94 421 THR A C 1
ATOM 3104 O O . THR A 1 421 ? -25.739 -13.872 36.778 1.00 82.94 421 THR A O 1
ATOM 3107 N N . THR A 1 422 ? -23.523 -14.237 36.747 1.00 85.81 422 THR A N 1
ATOM 3108 C CA . THR A 1 422 ? -23.152 -12.987 37.441 1.00 85.81 422 THR A CA 1
ATOM 3109 C C . THR A 1 422 ? -23.202 -11.786 36.480 1.00 85.81 422 THR A C 1
ATOM 3111 O O . THR A 1 422 ? -23.203 -11.991 35.259 1.00 85.81 422 THR A O 1
ATOM 3114 N N . PRO A 1 423 ? -23.205 -10.531 36.972 1.00 83.25 423 PRO A N 1
ATOM 3115 C CA . PRO A 1 423 ? -23.196 -9.356 36.105 1.00 83.25 423 PRO A CA 1
ATOM 3116 C C . PRO A 1 423 ? -21.996 -9.290 35.154 1.00 83.25 423 PRO A C 1
ATOM 3118 O O . PRO A 1 423 ? -22.143 -8.991 33.970 1.00 83.25 423 PRO A O 1
ATOM 3121 N N . GLU A 1 424 ? -20.818 -9.648 35.656 1.00 83.62 424 GLU A N 1
ATOM 3122 C CA . GLU A 1 424 ? -19.555 -9.707 34.916 1.00 83.62 424 GLU A CA 1
ATOM 3123 C C . GLU A 1 424 ? -19.615 -10.822 33.871 1.00 83.62 424 GLU A C 1
ATOM 3125 O O . GLU A 1 424 ? -19.154 -10.656 32.740 1.00 83.62 424 GLU A O 1
ATOM 3130 N N . ARG A 1 425 ? -20.242 -11.956 34.222 1.00 86.06 425 ARG A N 1
ATOM 3131 C CA . ARG A 1 425 ? -20.427 -13.069 33.294 1.00 86.06 425 ARG A CA 1
ATOM 3132 C C . ARG A 1 425 ? -21.414 -12.725 32.183 1.00 86.06 425 ARG A C 1
ATOM 3134 O O . ARG A 1 425 ? -21.108 -13.025 31.034 1.00 86.06 425 ARG A O 1
ATOM 3141 N N . LEU A 1 426 ? -22.548 -12.082 32.482 1.00 87.19 426 LEU A N 1
ATOM 3142 C CA . LEU A 1 426 ? -23.498 -11.651 31.449 1.00 87.19 426 LEU A CA 1
ATOM 3143 C C . LEU A 1 426 ? -22.869 -10.605 30.526 1.00 87.19 426 LEU A C 1
ATOM 3145 O O . LEU A 1 426 ? -22.970 -10.740 29.312 1.00 87.19 426 LEU A O 1
ATOM 3149 N N . ARG A 1 427 ? -22.158 -9.619 31.084 1.00 87.62 427 ARG A N 1
ATOM 3150 C CA . ARG A 1 427 ? -21.381 -8.636 30.317 1.00 87.62 427 ARG A CA 1
ATOM 3151 C C . ARG A 1 427 ? -20.390 -9.317 29.369 1.00 87.62 427 ARG A C 1
ATOM 3153 O O . ARG A 1 427 ? -20.438 -9.074 28.170 1.00 87.62 427 ARG A O 1
ATOM 3160 N N . SER A 1 428 ? -19.571 -10.241 29.875 1.00 84.88 428 SER A N 1
ATOM 3161 C CA . SER A 1 428 ? -18.625 -11.026 29.067 1.00 84.88 428 SER A CA 1
ATOM 3162 C C . SER A 1 428 ? -19.318 -11.814 27.941 1.00 84.88 428 SER A C 1
ATOM 3164 O O . SER A 1 428 ? -18.809 -11.855 26.820 1.00 84.88 428 SER A O 1
ATOM 3166 N N . LEU A 1 429 ? -20.493 -12.396 28.205 1.00 88.69 429 LEU A N 1
ATOM 3167 C CA . LEU A 1 429 ? -21.291 -13.121 27.210 1.00 88.69 429 LEU A CA 1
ATOM 3168 C C . LEU A 1 429 ? -21.896 -12.192 26.148 1.00 88.69 429 LEU A C 1
ATOM 3170 O O . LEU A 1 429 ? -21.902 -12.539 24.973 1.00 88.69 429 LEU A O 1
ATOM 3174 N N . LEU A 1 430 ? -22.372 -11.006 26.530 1.00 89.81 430 LEU A N 1
ATOM 3175 C CA . LEU A 1 430 ? -22.866 -10.005 25.582 1.00 89.81 430 LEU A CA 1
ATOM 3176 C C . LEU A 1 430 ? -21.721 -9.415 24.743 1.00 89.81 430 LEU A C 1
ATOM 3178 O O . LEU A 1 430 ? -21.894 -9.177 23.553 1.00 89.81 430 LEU A O 1
ATOM 3182 N N . GLU A 1 431 ? -20.533 -9.225 25.318 1.00 85.25 431 GLU A N 1
ATOM 3183 C CA . GLU A 1 431 ? -19.370 -8.680 24.606 1.00 85.25 431 GLU A CA 1
ATOM 3184 C C . GLU A 1 431 ? -18.727 -9.669 23.623 1.00 85.25 431 GLU A C 1
ATOM 3186 O O . GLU A 1 431 ? -18.271 -9.252 22.560 1.00 85.25 431 GLU A O 1
ATOM 3191 N N . THR A 1 432 ? -18.666 -10.961 23.967 1.00 83.25 432 THR A N 1
ATOM 3192 C CA . THR A 1 432 ? -17.937 -11.984 23.185 1.00 83.25 432 THR A CA 1
ATOM 3193 C C . THR A 1 432 ? -18.828 -13.015 22.487 1.00 83.25 432 THR A C 1
ATOM 3195 O O . THR A 1 432 ? -18.329 -13.813 21.693 1.00 83.25 432 THR A O 1
ATOM 3198 N N . GLY A 1 433 ? -20.137 -12.998 22.749 1.00 85.94 433 GLY A N 1
ATOM 3199 C CA . GLY A 1 433 ? -21.057 -14.055 22.332 1.00 85.94 433 GLY A CA 1
ATOM 3200 C C . GLY A 1 433 ? -20.765 -15.371 23.054 1.00 85.94 433 GLY A C 1
ATOM 3201 O O . GLY A 1 433 ? -20.217 -15.393 24.161 1.00 85.94 433 GLY A O 1
ATOM 3202 N N . LEU A 1 434 ? -21.099 -16.496 22.417 1.00 80.81 434 LEU A N 1
ATOM 3203 C CA . LEU A 1 434 ? -20.672 -17.814 22.893 1.00 80.81 434 LEU A CA 1
ATOM 3204 C C . LEU A 1 434 ? -19.943 -18.583 21.775 1.00 80.81 434 LEU A C 1
ATOM 3206 O O . LEU A 1 434 ? -20.605 -19.193 20.931 1.00 80.81 434 LEU A O 1
ATOM 3210 N N . PRO A 1 435 ? -18.593 -18.584 21.758 1.00 68.44 435 PRO A N 1
ATOM 3211 C CA . PRO A 1 435 ? -17.805 -19.245 20.721 1.00 68.44 435 PRO A CA 1
ATOM 3212 C C . PRO A 1 435 ? -18.211 -20.708 20.504 1.00 68.44 435 PRO A C 1
ATOM 3214 O O . PRO A 1 435 ? -18.366 -21.474 21.456 1.00 68.44 435 PRO A O 1
ATOM 3217 N N . GLY A 1 436 ? -18.400 -21.093 19.239 1.00 67.00 436 GLY A N 1
ATOM 3218 C CA . GLY A 1 436 ? -18.865 -22.433 18.864 1.00 67.00 436 GLY A CA 1
ATOM 3219 C C . GLY A 1 436 ? -20.370 -22.680 19.045 1.00 67.00 436 GLY A C 1
ATOM 3220 O O . GLY A 1 436 ? -20.811 -23.813 18.866 1.00 67.00 436 GLY A O 1
ATOM 3221 N N . ARG A 1 437 ? -21.176 -21.660 19.380 1.00 71.12 437 ARG A N 1
ATOM 3222 C CA . ARG A 1 437 ? -22.650 -21.713 19.341 1.00 71.12 437 ARG A CA 1
ATOM 3223 C C . ARG A 1 437 ? -23.228 -20.509 18.592 1.00 71.12 437 ARG A C 1
ATOM 3225 O O . ARG A 1 437 ? -22.533 -19.539 18.324 1.00 71.12 437 ARG A O 1
ATOM 3232 N N . ALA A 1 438 ? -24.525 -20.559 18.297 1.00 75.69 438 ALA A N 1
ATOM 3233 C CA . ALA A 1 438 ? -25.250 -19.535 17.538 1.00 75.69 438 ALA A CA 1
ATOM 3234 C C . ALA A 1 438 ? -25.534 -18.216 18.301 1.00 75.69 438 ALA A C 1
ATOM 3236 O O . ALA A 1 438 ? -26.396 -17.451 17.879 1.00 75.69 438 ALA A O 1
ATOM 3237 N N . MET A 1 439 ? -24.855 -17.939 19.423 1.00 86.19 439 MET A N 1
ATOM 3238 C CA . MET A 1 439 ? -25.027 -16.689 20.177 1.00 86.19 439 MET A CA 1
ATOM 3239 C C . MET A 1 439 ? -24.010 -15.642 19.685 1.00 86.19 439 MET A C 1
ATOM 3241 O O . MET A 1 439 ? -22.815 -15.812 19.958 1.00 86.19 439 MET A O 1
ATOM 3245 N N . PRO A 1 440 ? -24.443 -14.576 18.983 1.00 85.81 440 PRO A N 1
ATOM 3246 C CA . PRO A 1 440 ? -23.544 -13.551 18.462 1.00 85.81 440 PRO A CA 1
ATOM 3247 C C . PRO A 1 440 ? -22.991 -12.651 19.575 1.00 85.81 440 PRO A C 1
ATOM 3249 O O . PRO A 1 440 ? -23.521 -12.597 20.685 1.00 85.81 440 PRO A O 1
ATOM 3252 N N . ALA A 1 441 ? -21.928 -11.916 19.251 1.00 87.00 441 ALA A N 1
ATOM 3253 C CA . ALA A 1 441 ? -21.425 -10.824 20.074 1.00 87.00 441 ALA A CA 1
ATOM 3254 C C . ALA A 1 441 ? -22.229 -9.536 19.818 1.00 87.00 441 ALA A C 1
ATOM 3256 O O . ALA A 1 441 ? -22.539 -9.205 18.676 1.00 87.00 441 ALA A O 1
ATOM 3257 N N . PHE A 1 442 ? -22.510 -8.784 20.881 1.00 86.50 442 PHE A N 1
ATOM 3258 C CA . PHE A 1 442 ? -23.258 -7.520 20.872 1.00 86.50 442 PHE A CA 1
ATOM 3259 C C . PHE A 1 442 ? -22.381 -6.298 21.201 1.00 86.50 442 PHE A C 1
ATOM 3261 O O . PHE A 1 442 ? -22.887 -5.187 21.385 1.00 86.50 442 PHE A O 1
ATOM 3268 N N . LYS A 1 443 ? -21.055 -6.474 21.266 1.00 82.62 443 LYS A N 1
ATOM 3269 C CA . LYS A 1 443 ? -20.092 -5.383 21.461 1.00 82.62 443 LYS A CA 1
ATOM 3270 C C . LYS A 1 443 ? -20.227 -4.345 20.342 1.00 82.62 443 LYS A C 1
ATOM 3272 O O . LYS A 1 443 ? -20.036 -4.665 19.175 1.00 82.62 443 LYS A O 1
ATOM 3277 N N . GLY A 1 444 ? -20.549 -3.103 20.708 1.00 78.56 444 GLY A N 1
ATOM 3278 C CA . GLY A 1 444 ? -20.813 -2.014 19.758 1.00 78.56 444 GLY A CA 1
ATOM 3279 C C . GLY A 1 444 ? -22.241 -1.979 19.193 1.00 78.56 444 GLY A C 1
ATOM 3280 O O . GLY A 1 444 ? -22.573 -1.030 18.492 1.00 78.56 444 GLY A O 1
ATOM 3281 N N . VAL A 1 445 ? -23.087 -2.964 19.521 1.00 82.31 445 VAL A N 1
ATOM 3282 C CA . VAL A 1 445 ? -24.530 -2.977 19.207 1.00 82.31 445 VAL A CA 1
ATOM 3283 C C . VAL A 1 445 ? -25.347 -2.481 20.403 1.00 82.31 445 VAL A C 1
ATOM 3285 O O . VAL A 1 445 ? -26.295 -1.725 20.227 1.00 82.31 445 VAL A O 1
ATOM 3288 N N . LEU A 1 446 ? -24.967 -2.891 21.617 1.00 84.94 446 LEU A N 1
ATOM 3289 C CA . LEU A 1 446 ? -25.586 -2.461 22.873 1.00 84.94 446 LEU A CA 1
ATOM 3290 C C . LEU A 1 446 ? -24.710 -1.418 23.577 1.00 84.94 446 LEU A C 1
ATOM 3292 O O . LEU A 1 446 ? -23.485 -1.557 23.627 1.00 84.94 446 LEU A O 1
ATOM 3296 N N . SER A 1 447 ? -25.337 -0.391 24.152 1.00 85.62 447 SER A N 1
ATOM 3297 C CA . SER A 1 447 ? -24.668 0.593 25.005 1.00 85.62 447 SER A CA 1
ATOM 3298 C C . SER A 1 447 ? -24.483 0.083 26.439 1.00 85.62 447 SER A C 1
ATOM 3300 O O . SER A 1 447 ? -25.106 -0.882 26.884 1.00 85.62 447 SER A O 1
ATOM 3302 N N . GLU A 1 448 ? -23.672 0.798 27.220 1.00 83.25 448 GLU A N 1
ATOM 3303 C CA . GLU A 1 448 ? -23.515 0.543 28.656 1.00 83.25 448 GLU A CA 1
ATOM 3304 C C . GLU A 1 448 ? -24.827 0.658 29.451 1.00 83.25 448 GLU A C 1
ATOM 3306 O O . GLU A 1 448 ? -24.981 -0.017 30.470 1.00 83.25 448 GLU A O 1
ATOM 3311 N N . GLN A 1 449 ? -25.783 1.487 29.011 1.00 86.69 449 GLN A N 1
ATOM 3312 C CA . GLN A 1 449 ? -27.107 1.538 29.637 1.00 86.69 449 GLN A CA 1
ATOM 3313 C C . GLN A 1 449 ? -27.939 0.309 29.266 1.00 86.69 449 GLN A C 1
ATOM 3315 O O . GLN A 1 449 ? -28.573 -0.266 30.145 1.00 86.69 449 GLN A O 1
ATOM 3320 N N . ASP A 1 450 ? -27.883 -0.141 28.012 1.00 90.62 450 ASP A N 1
ATOM 3321 C CA . ASP A 1 450 ? -28.631 -1.318 27.554 1.00 90.62 450 ASP A CA 1
ATOM 3322 C C . ASP A 1 450 ? -28.173 -2.589 28.283 1.00 90.62 450 ASP A C 1
ATOM 3324 O O . ASP A 1 450 ? -28.994 -3.398 28.714 1.00 90.62 450 ASP A O 1
ATOM 3328 N N . VAL A 1 451 ? -26.860 -2.735 28.508 1.00 90.81 451 VAL A N 1
ATOM 3329 C CA . VAL A 1 451 ? -26.294 -3.827 29.319 1.00 90.81 451 VAL A CA 1
ATOM 3330 C C . VAL A 1 451 ? -26.775 -3.746 30.774 1.00 90.81 451 VAL A C 1
ATOM 3332 O O . VAL A 1 451 ? -27.130 -4.773 31.352 1.00 90.81 451 VAL A O 1
ATOM 3335 N N . ARG A 1 452 ? -26.848 -2.546 31.374 1.00 90.38 452 ARG A N 1
ATOM 3336 C CA . ARG A 1 452 ? -27.416 -2.356 32.726 1.00 90.38 452 ARG A CA 1
ATOM 3337 C C . ARG A 1 452 ? -28.906 -2.698 32.789 1.00 90.38 452 ARG A C 1
ATOM 3339 O O . ARG A 1 452 ? -29.334 -3.367 33.726 1.00 90.38 452 ARG A O 1
ATOM 3346 N N . ASP A 1 453 ? -29.684 -2.280 31.801 1.00 93.00 453 ASP A N 1
ATOM 3347 C CA . ASP A 1 453 ? -31.124 -2.528 31.738 1.00 93.00 453 ASP A CA 1
ATOM 3348 C C . ASP A 1 453 ? -31.419 -4.034 31.532 1.00 93.00 453 ASP A C 1
ATOM 3350 O O . ASP A 1 453 ? -32.283 -4.603 32.206 1.00 93.00 453 ASP A O 1
ATOM 3354 N N . LEU A 1 454 ? -30.633 -4.732 30.699 1.00 94.00 454 LEU A N 1
ATOM 3355 C CA . LEU A 1 454 ? -30.664 -6.199 30.567 1.00 94.00 454 LEU A CA 1
ATOM 3356 C C . LEU A 1 454 ? -30.259 -6.919 31.865 1.00 94.00 454 LEU A C 1
ATOM 3358 O O . LEU A 1 454 ? -30.887 -7.908 32.244 1.00 94.00 454 LEU A O 1
ATOM 3362 N N . LEU A 1 455 ? -29.255 -6.417 32.590 1.00 92.31 455 LEU A N 1
ATOM 3363 C CA . LEU A 1 455 ? -28.888 -6.945 33.909 1.00 92.31 455 LEU A CA 1
ATOM 3364 C C . LEU A 1 455 ? -30.038 -6.813 34.917 1.00 92.31 455 LEU A C 1
ATOM 3366 O O . LEU A 1 455 ? -30.314 -7.764 35.650 1.00 92.31 455 LEU A O 1
ATOM 3370 N N . ALA A 1 456 ? -30.747 -5.681 34.919 1.00 92.50 456 ALA A N 1
ATOM 3371 C CA . ALA A 1 456 ? -31.921 -5.474 35.765 1.00 92.50 456 ALA A CA 1
ATOM 3372 C C . ALA A 1 456 ? -33.060 -6.457 35.431 1.00 92.50 456 ALA A C 1
ATOM 3374 O O . ALA A 1 456 ? -33.715 -6.968 36.342 1.00 92.50 456 ALA A O 1
ATOM 3375 N N . LEU A 1 457 ? -33.265 -6.788 34.149 1.00 93.31 457 LEU A N 1
ATOM 3376 C CA . LEU A 1 457 ? -34.204 -7.836 33.728 1.00 93.31 457 LEU A CA 1
ATOM 3377 C C . LEU A 1 457 ? -33.814 -9.214 34.285 1.00 93.31 457 LEU A C 1
ATOM 3379 O O . LEU A 1 457 ? -34.644 -9.878 34.906 1.00 93.31 457 LEU A O 1
ATOM 3383 N N . PHE A 1 458 ? -32.559 -9.635 34.103 1.00 91.12 458 PHE A N 1
ATOM 3384 C CA . PHE A 1 458 ? -32.079 -10.945 34.565 1.00 91.12 458 PHE A CA 1
ATOM 3385 C C . PHE A 1 458 ? -32.139 -11.066 36.093 1.00 91.12 458 PHE A C 1
ATOM 3387 O O . PHE A 1 458 ? -32.550 -12.102 36.620 1.00 91.12 458 PHE A O 1
ATOM 3394 N N . GLN A 1 459 ? -31.809 -9.992 36.817 1.00 89.56 459 GLN A N 1
ATOM 3395 C CA . GLN A 1 459 ? -32.019 -9.924 38.262 1.00 89.56 459 GLN A CA 1
ATOM 3396 C C . GLN A 1 459 ? -33.505 -10.065 38.609 1.00 89.56 459 GLN A C 1
ATOM 3398 O O . GLN A 1 459 ? -33.848 -10.885 39.456 1.00 89.56 459 GLN A O 1
ATOM 3403 N N . LYS A 1 460 ? -34.407 -9.335 37.939 1.00 89.75 460 LYS A N 1
ATOM 3404 C CA . LYS A 1 460 ? -35.858 -9.423 38.181 1.00 89.75 460 LYS A CA 1
ATOM 3405 C C . LYS A 1 460 ? -36.414 -10.830 37.928 1.00 89.75 460 LYS A C 1
ATOM 3407 O O . LYS A 1 460 ? -37.253 -11.293 38.696 1.00 89.75 460 LYS A O 1
ATOM 3412 N N . TRP A 1 461 ? -35.921 -11.538 36.910 1.00 90.88 461 TRP A N 1
ATOM 3413 C CA . TRP A 1 461 ? -36.243 -12.951 36.691 1.00 90.88 461 TRP A CA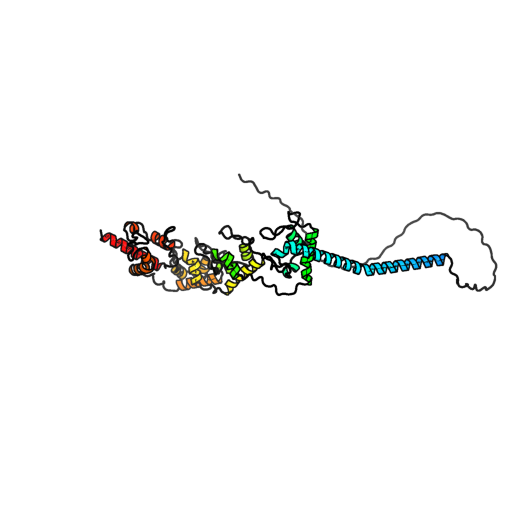 1
ATOM 3414 C C . TRP A 1 461 ? -35.740 -13.853 37.820 1.00 90.88 461 TRP A C 1
ATOM 3416 O O . TRP A 1 461 ? -36.482 -14.722 38.273 1.00 90.88 461 TRP A O 1
ATOM 3426 N N . LYS A 1 462 ? -34.515 -13.625 38.309 1.00 86.94 462 LYS A N 1
ATOM 3427 C CA . LYS A 1 462 ? -33.962 -14.364 39.449 1.00 86.94 462 LYS A CA 1
ATOM 3428 C C . LYS A 1 462 ? -34.784 -14.147 40.722 1.00 86.94 462 LYS A C 1
ATOM 3430 O O . LYS A 1 462 ? -35.092 -15.115 41.406 1.00 86.94 462 LYS A O 1
ATOM 3435 N N . TRP A 1 463 ? -35.182 -12.905 41.003 1.00 84.31 463 TRP A N 1
ATOM 3436 C CA . TRP A 1 463 ? -36.082 -12.579 42.111 1.00 84.31 463 TRP A CA 1
ATOM 3437 C C . TRP A 1 463 ? -37.437 -13.286 41.977 1.00 84.31 463 TRP A C 1
ATOM 3439 O O . TRP A 1 463 ? -37.898 -13.862 42.953 1.00 84.31 463 TRP A O 1
ATOM 3449 N N . ALA A 1 464 ? -38.050 -13.306 40.787 1.00 83.62 464 ALA A N 1
ATOM 3450 C CA . ALA A 1 464 ? -39.336 -13.980 40.574 1.00 83.62 464 ALA A CA 1
ATOM 3451 C C . ALA A 1 464 ? -39.282 -15.483 40.922 1.00 83.62 464 ALA A C 1
ATOM 3453 O O . ALA A 1 464 ? -40.112 -15.964 41.687 1.00 83.62 464 ALA A O 1
ATOM 3454 N N . LEU A 1 465 ? -38.248 -16.200 40.464 1.00 80.38 465 LEU A N 1
ATOM 3455 C CA . LEU A 1 465 ? -38.071 -17.632 40.758 1.00 80.38 465 LEU A CA 1
ATOM 3456 C C . LEU A 1 465 ? -37.849 -17.959 42.243 1.00 80.38 465 LEU A C 1
ATOM 3458 O O . LEU A 1 465 ? -38.018 -19.111 42.638 1.00 80.38 465 LEU A O 1
ATOM 3462 N N . LEU A 1 466 ? -37.424 -16.985 43.054 1.00 75.75 466 LEU A N 1
ATOM 3463 C CA . LEU A 1 466 ? -37.251 -17.155 44.500 1.00 75.75 466 LEU A CA 1
ATOM 3464 C C . LEU A 1 466 ? -38.573 -17.031 45.275 1.00 75.75 466 LEU A C 1
ATOM 3466 O O . LEU A 1 466 ? -38.614 -17.446 46.427 1.00 75.75 466 LEU A O 1
ATOM 3470 N N . PHE A 1 467 ? -39.627 -16.487 44.657 1.00 71.12 467 PHE A N 1
ATOM 3471 C CA . PHE A 1 467 ? -40.975 -16.374 45.234 1.00 71.12 467 PHE A CA 1
ATOM 3472 C C . PHE A 1 467 ? -41.994 -17.350 44.614 1.00 71.12 467 PHE A C 1
ATOM 3474 O O . PHE A 1 467 ? -43.132 -17.418 45.069 1.00 71.12 467 PHE A O 1
ATOM 3481 N N . GLU A 1 468 ? -41.596 -18.106 43.586 1.00 59.66 468 GLU A N 1
ATOM 3482 C CA . GLU A 1 468 ? -42.372 -19.200 42.973 1.00 59.66 468 GLU A CA 1
ATOM 3483 C C . GLU A 1 468 ? -42.028 -20.588 43.574 1.00 59.66 468 GLU A C 1
ATOM 3485 O O . GLU A 1 468 ? -42.518 -21.610 43.091 1.00 59.66 468 GLU A O 1
ATOM 3490 N N . ARG A 1 469 ? -41.182 -20.629 44.615 1.00 51.84 469 ARG A N 1
ATOM 3491 C CA . ARG A 1 469 ? -40.808 -21.818 45.405 1.00 51.84 469 ARG A CA 1
ATOM 3492 C C . ARG A 1 469 ? -41.242 -21.669 46.859 1.00 51.84 469 ARG A C 1
ATOM 3494 O O . ARG A 1 469 ? -41.539 -22.724 47.456 1.00 51.84 469 ARG A O 1
#